Protein AF-0000000075635634 (afdb_homodimer)

Sequence (730 aa):
MDRLWPPGTSSWFPISIFFRHGQRTAADTYPTDPLINQTFAPYGWGQLTNYGKETLYDIGTWLRHRYGKLLGKLYYPEKVHAQSTGVSRTQMSIELVLAALYPPEGTVQEWNHDLNWQPIPFFSEPLDQDTLLLVRKSCPRYHEAANAVLESGEIRQLMVDNLELFDNLTRITGMDIRTPDDVQSLYATLRAESEFGLTLPEWTRDYYPEKLLPLTKLSYVLNVYNDELKKLKGGPFLKKTLAEWDAVIANEESPKNKKMFVYAGHDSTVVNLLSVFNVWREQFPNYAIMGLLELHKHKRTGEYSVRIFQKNVGEPPIPLTIPGCAKRCPVDQLKELLKSHVPIDMVEDCKAHGDGFEEPPPRGPMDRLWPPGTSSWFPISIFFRHGQRTAADTYPTDPLINQTFAPYGWGQLTNYGKETLYDIGTWLRHRYGKLLGKLYYPEKVHAQSTGVSRTQMSIELVLAALYPPEGTVQEWNHDLNWQPIPFFSEPLDQDTLLLVRKSCPRYHEAANAVLESGEIRQLMVDNLELFDNLTRITGMDIRTPDDVQSLYATLRAESEFGLTLPEWTRDYYPEKLLPLTKLSYVLNVYNDELKKLKGGPFLKKTLAEWDAVIANEESPKNKKMFVYAGHDSTVVNLLSVFNVWREQFPNYAIMGLLELHKHKRTGEYSVRIFQKNVGEPPIPLTIPGCAKRCPVDQLKELLKSHVPIDMVEDCKAHGDGFEEPPPRGP

Foldseek 3Di:
DPPPPPPPWWPFAAKEKEWEFFFFAAQDAFDVFPCRPPQLPPAGHGAADPRRLVLLLVVLLVCCVVCVVLCDQDDDLLAEAAEEEPDRRLVSSSQSSVQNNHFCPPHPPDPDNVDRGDDDDYYYDYQCGDCAQARNDAFLALVVVLVVLCCDDPNVVVQVVCVVVQVVCCVVRVDNGRALVSLLSNQSNVVSCVVSPHDGDPVCVVCPPPNSFVSNLVVLCSCQVDLLSLQQGHQRNVQVVLVLVVVCLVPVPDPSRHRYYYYYYHQSRASSNCVLLPFDDGDRRHHGKMKMWTWTATPPPRFIWIWIWIDDRPDDTDTTDRVVADRTGTSVNSCVVNVSNHDDDNVVSRDHPDPPRDDDDDDDD/DPPPDPPPFFDFAAKEKEWEFFFFAAQDAFDPFPCRPPQLPPAGHGAADPRRLVLLLVVLLVCCVVCVVLCDQADDLLQEAAEEEPDRRLVSSSQSSVQNNHFCPPHPPDDDNVDRGDDDDYYYDYQCGDCAQARNDAFLALVVVLVVVCCDDPNVVVQVVCVVVQVVCCVVRVDNGRALVSLLSNQSNVVSCVVSPHDGDPVCVVCPPPNSFVSNLVVLCSCQVDLLSLLQGHQRNVQVVLVLVVVCLVPVPDPSRHRYYYYYYHQSRASSNCVLLPFDDGDRRHHGKMKMWTWTATSPPRFIWIWIWIDDRPDDTDTTDRPVADRTGTSVNSCVVNVSNHDDDNVVSRDHPDPPRDDDDDDDD

Secondary structure (DSSP, 8-state):
---SS-TT---EEEEEEEEE---B--S---TT-TTTT---TTT-TTPBPHHHHHHHHHHHHHHHHHHHHHH-SS--GGGEEEEEESSHHHHHHHHHHHHHH---TTSTT---TT--------EEE-GGG--SSS--S--HHHHHHHHHHHTSHHHHHHHHHTHHHHHHHHHHH-S---SHHHHHHHHHHHHHHHHTTPPPPGGGGGTTTTTTHHHHHHHHHHTT-SHHHHHHHTHHHHHHHHHHHHHHHHTTT-TT--SEEEEEE-HHHHHHHHHHTT--------TT-EEEEEEEE-TTT--EEEEEEEE-TTS--EEE--TTS-SSEEHHHHHHHTGGGS-S-HHHHTS-SSTT--PPPPPP-/---SS-TT---EEEEEEEEE---B--S---TT-TTTT---TTT-TTPBPHHHHHHHHHHHHHHHHHHHHHH-SS--GGGEEEEEESSHHHHHHHHHHHHHH---TTSTT---TT--------EEE-GGG--SSS--S--HHHHHHHHHHHTSHHHHHHHHHTHHHHHHHHHHH-S---SHHHHHHHHHHHHHHHHTTPPPPGGGGGTTTTTTHHHHHHHHHHTT-SHHHHHHHTHHHHHHHHHHHHHHHHTTT-TT--SEEEEEE-HHHHHHHHHHTT-PPP----TT-EEEEEEEE-TTT--EEEEEEEE-TTS--EEE--TTS-SSEEHHHHHHHTGGGS-S-HHHHTS-SSTT--PPPPPP-

Radius of gyration: 27.82 Å; Cα contacts (8 Å, |Δi|>4): 1321; chains: 2; bounding box: 69×75×64 Å

Nearest PDB structures (foldseek):
  1rpt-assembly1_A-2  TM=9.392E-01  e=7.690E-32  Rattus norvegicus
  1nd5-assembly1_B  TM=9.312E-01  e=4.014E-32  Homo sapiens
  8xj4-assembly1_A  TM=9.212E-01  e=1.395E-29  Homo sapiens
  3it2-assembly1_B  TM=8.158E-01  e=7.424E-21  Francisella tularensis subsp. holarctica LVS
  3it1-assembly1_A  TM=8.226E-01  e=2.282E-20  Francisella tularensis subsp. holarctica LVS

Organism: Culex quinquefasciatus (NCBI:txid7176)

Structure (mmCIF, N/CA/C/O backbone):
data_AF-0000000075635634-model_v1
#
loop_
_entity.id
_entity.type
_entity.pdbx_description
1 polymer 'Prostatic acid phosphatase'
#
loop_
_atom_site.group_PDB
_atom_site.id
_atom_site.type_symbol
_atom_site.label_atom_id
_atom_site.label_alt_id
_atom_site.label_comp_id
_atom_site.label_asym_id
_atom_site.label_entity_id
_atom_site.label_seq_id
_atom_site.pdbx_PDB_ins_code
_atom_site.Cartn_x
_atom_site.Cartn_y
_atom_site.Cartn_z
_atom_site.occupancy
_atom_site.B_iso_or_equiv
_atom_site.auth_seq_id
_atom_site.auth_comp_id
_atom_site.auth_asym_id
_atom_site.auth_atom_id
_atom_site.pdbx_PDB_model_num
ATOM 1 N N . MET A 1 1 ? -21.938 -15.094 -27.656 1 24.14 1 MET A N 1
ATOM 2 C CA . MET A 1 1 ? -21.609 -14.328 -26.453 1 24.14 1 MET A CA 1
ATOM 3 C C . MET A 1 1 ? -22.391 -14.844 -25.25 1 24.14 1 MET A C 1
ATOM 5 O O . MET A 1 1 ? -23.625 -14.734 -25.203 1 24.14 1 MET A O 1
ATOM 9 N N . ASP A 1 2 ? -22.062 -15.953 -24.75 1 28.61 2 ASP A N 1
ATOM 10 C CA . ASP A 1 2 ? -22.766 -16.75 -23.75 1 28.61 2 ASP A CA 1
ATOM 11 C C . ASP A 1 2 ? -23.172 -15.883 -22.562 1 28.61 2 ASP A C 1
ATOM 13 O O . ASP A 1 2 ? -22.391 -15.047 -22.094 1 28.61 2 ASP A O 1
ATOM 17 N N . ARG A 1 3 ? -24.422 -15.57 -22.469 1 36.22 3 ARG A N 1
ATOM 18 C CA . ARG A 1 3 ? -25.062 -14.891 -21.344 1 36.22 3 ARG A CA 1
ATOM 19 C C . ARG A 1 3 ? -24.516 -15.398 -20.016 1 36.22 3 ARG A C 1
ATOM 21 O O . ARG A 1 3 ? -24.766 -16.547 -19.625 1 36.22 3 ARG A O 1
ATOM 28 N N . LEU A 1 4 ? -23.219 -15.062 -19.875 1 41 4 LEU A N 1
ATOM 29 C CA . LEU A 1 4 ? -22.547 -15.492 -18.656 1 41 4 LEU A CA 1
ATOM 30 C C . LEU A 1 4 ? -23.531 -15.68 -17.5 1 41 4 LEU A C 1
ATOM 32 O O . LEU A 1 4 ? -23.266 -16.453 -16.578 1 41 4 LEU A O 1
ATOM 36 N N . TRP A 1 5 ? -24.422 -14.594 -17.297 1 45.06 5 TRP A N 1
ATOM 37 C CA . TRP A 1 5 ? -25.375 -14.688 -16.203 1 45.06 5 TRP A CA 1
ATOM 38 C C . TRP A 1 5 ? -26.75 -15.148 -16.703 1 45.06 5 TRP A C 1
ATOM 40 O O . TRP A 1 5 ? -27.312 -14.547 -17.625 1 45.06 5 TRP A O 1
ATOM 50 N N . PRO A 1 6 ? -27.188 -16.328 -16.672 1 43.19 6 PRO A N 1
ATOM 51 C CA . PRO A 1 6 ? -28.531 -16.625 -17.125 1 43.19 6 PRO A CA 1
ATOM 52 C C . PRO A 1 6 ? -29.562 -15.586 -16.688 1 43.19 6 PRO A C 1
ATOM 54 O O . PRO A 1 6 ? -29.406 -14.953 -15.648 1 43.19 6 PRO A O 1
ATOM 57 N N . PRO A 1 7 ? -30.562 -15.164 -17.453 1 41.12 7 PRO A N 1
ATOM 58 C CA . PRO A 1 7 ? -31.781 -14.422 -17.109 1 41.12 7 PRO A CA 1
ATOM 59 C C . PRO A 1 7 ? -32.562 -15.039 -15.953 1 41.12 7 PRO A C 1
ATOM 61 O O . PRO A 1 7 ? -32.812 -16.25 -15.953 1 41.12 7 PRO A O 1
ATOM 64 N N . GLY A 1 8 ? -32.812 -14.305 -14.773 1 45.03 8 GLY A N 1
ATOM 65 C CA . GLY A 1 8 ? -33.594 -14.633 -13.594 1 45.03 8 GLY A CA 1
ATOM 66 C C . GLY A 1 8 ? -32.75 -14.883 -12.367 1 45.03 8 GLY A C 1
ATOM 67 O O . GLY A 1 8 ? -33.25 -15.148 -11.281 1 45.03 8 GLY A O 1
ATOM 68 N N . THR A 1 9 ? -31.703 -15.711 -12.562 1 45.5 9 THR A N 1
ATOM 69 C CA . THR A 1 9 ? -31 -16.156 -11.367 1 45.5 9 THR A CA 1
ATOM 70 C C . THR A 1 9 ? -30.5 -14.977 -10.547 1 45.5 9 THR A C 1
ATOM 72 O O . THR A 1 9 ? -31.062 -14.664 -9.5 1 45.5 9 THR A O 1
ATOM 75 N N . SER A 1 10 ? -28.938 -15.102 -10.086 1 48.38 10 SER A N 1
ATOM 76 C CA . SER A 1 10 ? -28.188 -14.898 -8.852 1 48.38 10 SER A CA 1
ATOM 77 C C . SER A 1 10 ? -27.828 -13.43 -8.672 1 48.38 10 SER A C 1
ATOM 79 O O . SER A 1 10 ? -27.438 -12.75 -9.625 1 48.38 10 SER A O 1
ATOM 81 N N . SER A 1 11 ? -28.688 -12.789 -7.902 1 54.12 11 SER A N 1
ATOM 82 C CA . SER A 1 11 ? -28.156 -11.594 -7.258 1 54.12 11 SER A CA 1
ATOM 83 C C . SER A 1 11 ? -26.688 -11.758 -6.91 1 54.12 11 SER A C 1
ATOM 85 O O . SER A 1 11 ? -26.281 -12.781 -6.348 1 54.12 11 SER A O 1
ATOM 87 N N . TRP A 1 12 ? -25.906 -11.133 -7.75 1 58.47 12 TRP A N 1
ATOM 88 C CA . TRP A 1 12 ? -24.438 -11.195 -7.73 1 58.47 12 TRP A CA 1
ATOM 89 C C . TRP A 1 12 ? -23.891 -10.641 -6.418 1 58.47 12 TRP A C 1
ATOM 91 O O . TRP A 1 12 ? -24.328 -9.586 -5.953 1 58.47 12 TRP A O 1
ATOM 101 N N . PHE A 1 13 ? -23.281 -11.594 -5.602 1 74.19 13 PHE A N 1
ATOM 102 C CA . PHE A 1 13 ? -22.578 -11.375 -4.344 1 74.19 13 PHE A CA 1
ATOM 103 C C . PHE A 1 13 ? -21.094 -11.18 -4.59 1 74.19 13 PHE A C 1
ATOM 105 O O . PHE A 1 13 ? -20.641 -11.195 -5.734 1 74.19 13 PHE A O 1
ATOM 112 N N . PRO A 1 14 ? -20.25 -11.094 -3.672 1 86.94 14 PRO A N 1
ATOM 113 C CA . PRO A 1 14 ? -18.828 -10.711 -3.717 1 86.94 14 PRO A CA 1
ATOM 114 C C . PRO A 1 14 ? -18 -11.672 -4.559 1 86.94 14 PRO A C 1
ATOM 116 O O . PRO A 1 14 ? -18.281 -12.867 -4.613 1 86.94 14 PRO A O 1
ATOM 119 N N . ILE A 1 15 ? -17.125 -11.117 -5.332 1 94.31 15 ILE A N 1
ATOM 120 C CA . ILE A 1 15 ? -16.156 -11.828 -6.137 1 94.31 15 ILE A CA 1
ATOM 121 C C . ILE A 1 15 ? -14.75 -11.633 -5.551 1 94.31 15 ILE A C 1
ATOM 123 O O . ILE A 1 15 ? -14.383 -10.516 -5.184 1 94.31 15 ILE A O 1
ATOM 127 N N . SER A 1 16 ? -14.039 -12.766 -5.406 1 96.81 16 SER A N 1
ATOM 128 C CA . SER A 1 16 ? -12.641 -12.695 -5.008 1 96.81 16 SER A CA 1
ATOM 129 C C . SER A 1 16 ? -11.719 -13.141 -6.141 1 96.81 16 SER A C 1
ATOM 131 O O . SER A 1 16 ? -11.883 -14.227 -6.691 1 96.81 16 SER A O 1
ATOM 133 N N . ILE A 1 17 ? -10.828 -12.297 -6.461 1 98.06 17 ILE A N 1
ATOM 134 C CA . ILE A 1 17 ? -9.852 -12.625 -7.496 1 98.06 17 ILE A CA 1
ATOM 135 C C . ILE A 1 17 ? -8.445 -12.578 -6.91 1 98.06 17 ILE A C 1
ATOM 137 O O . ILE A 1 17 ? -8.133 -11.711 -6.09 1 98.06 17 ILE A O 1
ATOM 141 N N . PHE A 1 18 ? -7.637 -13.523 -7.195 1 98.69 18 PHE A N 1
ATOM 142 C CA . PHE A 1 18 ? -6.215 -13.508 -6.883 1 98.69 18 PHE A CA 1
ATOM 143 C C . PHE A 1 18 ? -5.387 -13.875 -8.109 1 98.69 18 PHE A C 1
ATOM 145 O O . PHE A 1 18 ? -5.785 -14.727 -8.906 1 98.69 18 PHE A O 1
ATOM 152 N N . PHE A 1 19 ? -4.316 -13.195 -8.297 1 98.81 19 PHE A N 1
ATOM 153 C CA . PHE A 1 19 ? -3.545 -13.406 -9.516 1 98.81 19 PHE A CA 1
ATOM 154 C C . PHE A 1 19 ? -2.057 -13.211 -9.258 1 98.81 19 PHE A C 1
ATOM 156 O O . PHE A 1 19 ? -1.673 -12.562 -8.273 1 98.81 19 PHE A O 1
ATOM 163 N N . ARG A 1 20 ? -1.279 -13.828 -10.102 1 98.81 20 ARG A N 1
ATOM 164 C CA . ARG A 1 20 ? 0.17 -13.664 -10.117 1 98.81 20 ARG A CA 1
ATOM 165 C C . ARG A 1 20 ? 0.562 -12.367 -10.82 1 98.81 20 ARG A C 1
ATOM 167 O O . ARG A 1 20 ? -0.099 -11.945 -11.773 1 98.81 20 ARG A O 1
ATOM 174 N N . HIS A 1 21 ? 1.586 -11.734 -10.367 1 98.69 21 HIS A N 1
ATOM 175 C CA . HIS A 1 21 ? 2.117 -10.555 -11.031 1 98.69 21 HIS A CA 1
ATOM 176 C C . HIS A 1 21 ? 2.396 -10.836 -12.508 1 98.69 21 HIS A C 1
ATOM 178 O O . HIS A 1 21 ? 2.385 -11.992 -12.938 1 98.69 21 HIS A O 1
ATOM 184 N N . GLY A 1 22 ? 2.652 -9.758 -13.281 1 98.44 22 GLY A N 1
ATOM 185 C CA . GLY A 1 22 ? 2.922 -9.859 -14.703 1 98.44 22 GLY A CA 1
ATOM 186 C C . GLY A 1 22 ? 4.367 -10.211 -15.016 1 98.44 22 GLY A C 1
ATOM 187 O O . GLY A 1 22 ? 5.16 -10.453 -14.102 1 98.44 22 GLY A O 1
ATOM 188 N N . GLN A 1 23 ? 4.609 -10.234 -16.312 1 98.5 23 GLN A N 1
ATOM 189 C CA . GLN A 1 23 ? 5.969 -10.531 -16.766 1 98.5 23 GLN A CA 1
ATOM 190 C C . GLN A 1 23 ? 6.969 -9.555 -16.141 1 98.5 23 GLN A C 1
ATOM 192 O O . GLN A 1 23 ? 6.711 -8.352 -16.062 1 98.5 23 GLN A O 1
ATOM 197 N N . ARG A 1 24 ? 8.055 -10.094 -15.758 1 98.19 24 ARG A N 1
ATOM 198 C CA . ARG A 1 24 ? 9.078 -9.312 -15.07 1 98.19 24 ARG A CA 1
ATOM 199 C C . ARG A 1 24 ? 10.477 -9.711 -15.531 1 98.19 24 ARG A C 1
ATOM 201 O O . ARG A 1 24 ? 10.648 -10.75 -16.172 1 98.19 24 ARG A O 1
ATOM 208 N N . THR A 1 25 ? 11.422 -8.891 -15.227 1 97.69 25 THR A N 1
ATOM 209 C CA . THR A 1 25 ? 12.828 -9.242 -15.398 1 97.69 25 THR A CA 1
ATOM 210 C C . THR A 1 25 ? 13.273 -10.242 -14.336 1 97.69 25 THR A C 1
ATOM 212 O O . THR A 1 25 ? 12.508 -10.57 -13.43 1 97.69 25 THR A O 1
ATOM 215 N N . ALA A 1 26 ? 14.445 -10.789 -14.539 1 97.19 26 ALA A N 1
ATOM 216 C CA . ALA A 1 26 ? 14.953 -11.758 -13.578 1 97.19 26 ALA A CA 1
ATOM 217 C C . ALA A 1 26 ? 15.062 -11.148 -12.188 1 97.19 26 ALA A C 1
ATOM 219 O O . ALA A 1 26 ? 15.516 -10.008 -12.031 1 97.19 26 ALA A O 1
ATOM 220 N N . ALA A 1 27 ? 14.539 -11.859 -11.219 1 94.5 27 ALA A N 1
ATOM 221 C CA . ALA A 1 27 ? 14.57 -11.383 -9.836 1 94.5 27 ALA A CA 1
ATOM 222 C C . ALA A 1 27 ? 15.789 -11.922 -9.102 1 94.5 27 ALA A C 1
ATOM 224 O O . ALA A 1 27 ? 16.125 -11.438 -8.016 1 94.5 27 ALA A O 1
ATOM 225 N N . ASP A 1 28 ? 16.344 -12.922 -9.617 1 92.31 28 ASP A N 1
ATOM 226 C CA . ASP A 1 28 ? 17.516 -13.594 -9.07 1 92.31 28 ASP A CA 1
ATOM 227 C C . ASP A 1 28 ? 18.391 -14.156 -10.188 1 92.31 28 ASP A C 1
ATOM 229 O O . ASP A 1 28 ? 18.047 -14.055 -11.367 1 92.31 28 ASP A O 1
ATOM 233 N N . THR A 1 29 ? 19.547 -14.648 -9.727 1 95.25 29 THR A N 1
ATOM 234 C CA . THR A 1 29 ? 20.469 -15.273 -10.672 1 95.25 29 THR A CA 1
ATOM 235 C C . THR A 1 29 ? 21.266 -16.391 -10.008 1 95.25 29 THR A C 1
ATOM 237 O O . THR A 1 29 ? 20.875 -16.891 -8.953 1 95.25 29 THR A O 1
ATOM 240 N N . TYR A 1 30 ? 22.188 -16.969 -10.789 1 97.12 30 TYR A N 1
ATOM 241 C CA . TYR A 1 30 ? 23.047 -18.016 -10.273 1 97.12 30 TYR A CA 1
ATOM 242 C C . TYR A 1 30 ? 24.516 -17.641 -10.422 1 97.12 30 TYR A C 1
ATOM 244 O O . TYR A 1 30 ? 24.875 -16.812 -11.258 1 97.12 30 TYR A O 1
ATOM 252 N N . PRO A 1 31 ? 25.375 -18.203 -9.641 1 97.5 31 PRO A N 1
ATOM 253 C CA . PRO A 1 31 ? 26.75 -17.734 -9.5 1 97.5 31 PRO A CA 1
ATOM 254 C C . PRO A 1 31 ? 27.516 -17.703 -10.828 1 97.5 31 PRO A C 1
ATOM 256 O O . PRO A 1 31 ? 28.266 -16.766 -11.086 1 97.5 31 PRO A O 1
ATOM 259 N N . THR A 1 32 ? 27.344 -18.562 -11.719 1 98 32 THR A N 1
ATOM 260 C CA . THR A 1 32 ? 28.125 -18.656 -12.945 1 98 32 THR A CA 1
ATOM 261 C C . THR A 1 32 ? 27.375 -18.031 -14.117 1 98 32 THR A C 1
ATOM 263 O O . THR A 1 32 ? 27.75 -18.219 -15.273 1 98 32 THR A O 1
ATOM 266 N N . ASP A 1 33 ? 26.297 -17.359 -13.812 1 97.81 33 ASP A N 1
ATOM 267 C CA . ASP A 1 33 ? 25.484 -16.766 -14.859 1 97.81 33 ASP A CA 1
ATOM 268 C C . ASP A 1 33 ? 26.266 -15.711 -15.633 1 97.81 33 ASP A C 1
ATOM 270 O O . ASP A 1 33 ? 26.672 -14.695 -15.078 1 97.81 33 ASP A O 1
ATOM 274 N N . PRO A 1 34 ? 26.5 -15.898 -16.922 1 97.25 34 PRO A N 1
ATOM 275 C CA . PRO A 1 34 ? 27.219 -14.875 -17.703 1 97.25 34 PRO A CA 1
ATOM 276 C C . PRO A 1 34 ? 26.453 -13.562 -17.797 1 97.25 34 PRO A C 1
ATOM 278 O O . PRO A 1 34 ? 27.016 -12.539 -18.188 1 97.25 34 PRO A O 1
ATOM 281 N N . LEU A 1 35 ? 25.188 -13.625 -17.453 1 96.12 35 LEU A N 1
ATOM 282 C CA . LEU A 1 35 ? 24.328 -12.445 -17.547 1 96.12 35 LEU A CA 1
ATOM 283 C C . LEU A 1 35 ? 24.188 -11.773 -16.188 1 96.12 35 LEU A C 1
ATOM 285 O O . LEU A 1 35 ? 23.312 -10.914 -16 1 96.12 35 LEU A O 1
ATOM 289 N N . ILE A 1 36 ? 25 -12.055 -15.234 1 94.12 36 ILE A N 1
ATOM 290 C CA . ILE A 1 36 ? 24.891 -11.633 -13.844 1 94.12 36 ILE A CA 1
ATOM 291 C C . ILE A 1 36 ? 25 -10.109 -13.758 1 94.12 36 ILE A C 1
ATOM 293 O O . ILE A 1 36 ? 24.438 -9.492 -12.844 1 94.12 36 ILE A O 1
ATOM 297 N N . ASN A 1 37 ? 25.641 -9.461 -14.75 1 92.75 37 ASN A N 1
ATOM 298 C CA . ASN A 1 37 ? 25.859 -8.023 -14.688 1 92.75 37 ASN A CA 1
ATOM 299 C C . ASN A 1 37 ? 24.797 -7.254 -15.469 1 92.75 37 ASN A C 1
ATOM 301 O O . ASN A 1 37 ? 24.875 -6.031 -15.602 1 92.75 37 ASN A O 1
ATOM 305 N N . GLN A 1 38 ? 23.844 -8 -15.93 1 93.56 38 GLN A N 1
ATOM 306 C CA . GLN A 1 38 ? 22.719 -7.336 -16.594 1 93.56 38 GLN A CA 1
ATOM 307 C C . GLN A 1 38 ? 22 -6.383 -15.633 1 93.56 38 GLN A C 1
ATOM 309 O O . GLN A 1 38 ? 21.844 -6.688 -14.453 1 93.56 38 GLN A O 1
ATOM 314 N N . THR A 1 39 ? 21.578 -5.23 -16.141 1 91.88 39 THR A N 1
ATOM 315 C CA . THR A 1 39 ? 20.859 -4.273 -15.305 1 91.88 39 THR A CA 1
ATOM 316 C C . THR A 1 39 ? 19.344 -4.383 -15.539 1 91.88 39 THR A C 1
ATOM 318 O O . THR A 1 39 ? 18.547 -3.896 -14.734 1 91.88 39 THR A O 1
ATOM 321 N N . PHE A 1 40 ? 19.062 -4.926 -16.703 1 94.81 40 PHE A N 1
ATOM 322 C CA . PHE A 1 40 ? 17.688 -5.066 -17.156 1 94.81 40 PHE A CA 1
ATOM 323 C C . PHE A 1 40 ? 17.031 -3.703 -17.359 1 94.81 40 PHE A C 1
ATOM 325 O O . PHE A 1 40 ? 15.844 -3.529 -17.094 1 94.81 40 PHE A O 1
ATOM 332 N N . ALA A 1 41 ? 17.812 -2.758 -17.75 1 92.81 41 ALA A N 1
ATOM 333 C CA . ALA A 1 41 ? 17.281 -1.461 -18.156 1 92.81 41 ALA A CA 1
ATOM 334 C C . ALA A 1 41 ? 16.219 -1.619 -19.234 1 92.81 41 ALA A C 1
ATOM 336 O O . ALA A 1 41 ? 16.344 -2.457 -20.125 1 92.81 41 ALA A O 1
ATOM 337 N N . PRO A 1 42 ? 15.164 -0.962 -19.172 1 95.25 42 PRO A N 1
ATOM 338 C CA . PRO A 1 42 ? 14.914 0.222 -18.344 1 95.25 42 PRO A CA 1
ATOM 339 C C . PRO A 1 42 ? 14.102 -0.09 -17.094 1 95.25 42 PRO A C 1
ATOM 341 O O . PRO A 1 42 ? 13.516 0.815 -16.5 1 95.25 42 PRO A O 1
ATOM 344 N N . TYR A 1 43 ? 13.969 -1.282 -16.656 1 95.38 43 TYR A N 1
ATOM 345 C CA . TYR A 1 43 ? 13.039 -1.634 -15.594 1 95.38 43 TYR A CA 1
ATOM 346 C C . TYR A 1 43 ? 13.781 -1.871 -14.281 1 95.38 43 TYR A C 1
ATOM 348 O O . TYR A 1 43 ? 13.359 -1.388 -13.227 1 95.38 43 TYR A O 1
ATOM 356 N N . GLY A 1 44 ? 14.867 -2.609 -14.484 1 93.69 44 GLY A N 1
ATOM 357 C CA . GLY A 1 44 ? 15.586 -3.055 -13.305 1 93.69 44 GLY A CA 1
ATOM 358 C C . GLY A 1 44 ? 15.289 -4.496 -12.93 1 93.69 44 GLY A C 1
ATOM 359 O O . GLY A 1 44 ? 14.383 -5.113 -13.492 1 93.69 44 GLY A O 1
ATOM 360 N N . TRP A 1 45 ? 15.992 -5.039 -11.961 1 94.12 45 TRP A N 1
ATOM 361 C CA . TRP A 1 45 ? 15.891 -6.434 -11.539 1 94.12 45 TRP A CA 1
ATOM 362 C C . TRP A 1 45 ? 14.531 -6.711 -10.914 1 94.12 45 TRP A C 1
ATOM 364 O O . TRP A 1 45 ? 14.094 -5.984 -10.016 1 94.12 45 TRP A O 1
ATOM 374 N N . GLY A 1 46 ? 13.844 -7.727 -11.406 1 95.56 46 GLY A N 1
ATOM 375 C CA . GLY A 1 46 ? 12.617 -8.227 -10.812 1 95.56 46 GLY A CA 1
ATOM 376 C C . GLY A 1 46 ? 11.422 -7.316 -11.055 1 95.56 46 GLY A C 1
ATOM 377 O O . GLY A 1 46 ? 10.398 -7.445 -10.391 1 95.56 46 GLY A O 1
ATOM 378 N N . GLN A 1 47 ? 11.555 -6.375 -11.961 1 96.75 47 GLN A N 1
ATOM 379 C CA . GLN A 1 47 ? 10.5 -5.383 -12.156 1 96.75 47 GLN A CA 1
ATOM 380 C C . GLN A 1 47 ? 9.648 -5.723 -13.375 1 96.75 47 GLN A C 1
ATOM 382 O O . GLN A 1 47 ? 10.117 -6.367 -14.312 1 96.75 47 GLN A O 1
ATOM 387 N N . LEU A 1 48 ? 8.422 -5.277 -13.344 1 97.75 48 LEU A N 1
ATOM 388 C CA . LEU A 1 48 ? 7.508 -5.52 -14.461 1 97.75 48 LEU A CA 1
ATOM 389 C C . LEU A 1 48 ? 8.062 -4.934 -15.75 1 97.75 48 LEU A C 1
ATOM 391 O O . LEU A 1 48 ? 8.617 -3.83 -15.758 1 97.75 48 LEU A O 1
ATOM 395 N N . THR A 1 49 ? 7.922 -5.652 -16.781 1 98.12 49 THR A N 1
ATOM 396 C CA . THR A 1 49 ? 8.211 -5.137 -18.125 1 98.12 49 THR A CA 1
ATOM 397 C C . THR A 1 49 ? 7 -4.414 -18.703 1 98.12 49 THR A C 1
ATOM 399 O O . THR A 1 49 ? 5.906 -4.469 -18.125 1 98.12 49 THR A O 1
ATOM 402 N N . ASN A 1 50 ? 7.176 -3.76 -19.828 1 98.38 50 ASN A N 1
ATOM 403 C CA . ASN A 1 50 ? 6.043 -3.131 -20.5 1 98.38 50 ASN A CA 1
ATOM 404 C C . ASN A 1 50 ? 5 -4.164 -20.922 1 98.38 50 ASN A C 1
ATOM 406 O O . ASN A 1 50 ? 3.797 -3.916 -20.812 1 98.38 50 ASN A O 1
ATOM 410 N N . TYR A 1 51 ? 5.496 -5.309 -21.359 1 97.94 51 TYR A N 1
ATOM 411 C CA . TYR A 1 51 ? 4.566 -6.383 -21.688 1 97.94 51 TYR A CA 1
ATOM 412 C C . TYR A 1 51 ? 3.797 -6.84 -20.453 1 97.94 51 TYR A C 1
ATOM 414 O O . TYR A 1 51 ? 2.598 -7.121 -20.531 1 97.94 51 TYR A O 1
ATOM 422 N N . GLY A 1 52 ? 4.48 -6.93 -19.312 1 98.31 52 GLY A N 1
ATOM 423 C CA . GLY A 1 52 ? 3.809 -7.242 -18.062 1 98.31 52 GLY A CA 1
ATOM 424 C C . GLY A 1 52 ? 2.734 -6.234 -17.688 1 98.31 52 GLY A C 1
ATOM 425 O O . GLY A 1 52 ? 1.637 -6.609 -17.281 1 98.31 52 GLY A O 1
ATOM 426 N N . LYS A 1 53 ? 3.033 -4.969 -17.875 1 98.75 53 LYS A N 1
ATOM 427 C CA . LYS A 1 53 ? 2.066 -3.914 -17.578 1 98.75 53 LYS A CA 1
ATOM 428 C C . LYS A 1 53 ? 0.835 -4.039 -18.469 1 98.75 53 LYS A C 1
ATOM 430 O O . LYS A 1 53 ? -0.298 -3.979 -18 1 98.75 53 LYS A O 1
ATOM 435 N N . GLU A 1 54 ? 1.095 -4.254 -19.734 1 98.38 54 GLU A N 1
ATOM 436 C CA . GLU A 1 54 ? 0.009 -4.379 -20.688 1 98.38 54 GLU A CA 1
ATOM 437 C C . GLU A 1 54 ? -0.894 -5.562 -20.359 1 98.38 54 GLU A C 1
ATOM 439 O O . GLU A 1 54 ? -2.121 -5.449 -20.406 1 98.38 54 GLU A O 1
ATOM 444 N N . THR A 1 55 ? -0.278 -6.609 -20.031 1 98.12 55 THR A N 1
ATOM 445 C CA . THR A 1 55 ? -1.013 -7.836 -19.734 1 98.12 55 THR A CA 1
ATOM 446 C C . THR A 1 55 ? -1.92 -7.652 -18.531 1 98.12 55 THR A C 1
ATOM 448 O O . THR A 1 55 ? -3.078 -8.078 -18.547 1 98.12 55 THR A O 1
ATOM 451 N N . LEU A 1 56 ? -1.418 -7.023 -17.531 1 98.62 56 LEU A N 1
ATOM 452 C CA . LEU A 1 56 ? -2.203 -6.828 -16.312 1 98.62 56 LEU A CA 1
ATOM 453 C C . LEU A 1 56 ? -3.332 -5.832 -16.547 1 98.62 56 LEU A C 1
ATOM 455 O O . LEU A 1 56 ? -4.426 -5.988 -16 1 98.62 56 LEU A O 1
ATOM 459 N N . TYR A 1 57 ? -3.082 -4.82 -17.328 1 98.56 57 TYR A N 1
ATOM 460 C CA . TYR A 1 57 ? -4.152 -3.9 -17.688 1 98.56 57 TYR A CA 1
ATOM 461 C C . TYR A 1 57 ? -5.246 -4.617 -18.469 1 98.56 57 TYR A C 1
ATOM 463 O O . TYR A 1 57 ? -6.434 -4.387 -18.25 1 98.56 57 TYR A O 1
ATOM 471 N N . ASP A 1 58 ? -4.848 -5.531 -19.344 1 97.56 58 ASP A N 1
ATOM 472 C CA . ASP A 1 58 ? -5.793 -6.324 -20.125 1 97.56 58 ASP A CA 1
ATOM 473 C C . ASP A 1 58 ? -6.641 -7.215 -19.219 1 97.56 58 ASP A C 1
ATOM 475 O O . ASP A 1 58 ? -7.84 -7.387 -19.453 1 97.56 58 ASP A O 1
ATOM 479 N N . ILE A 1 59 ? -6.023 -7.723 -18.281 1 97.12 59 ILE A N 1
ATOM 480 C CA . ILE A 1 59 ? -6.738 -8.555 -17.312 1 97.12 59 ILE A CA 1
ATOM 481 C C . ILE A 1 59 ? -7.777 -7.715 -16.578 1 97.12 59 ILE A C 1
ATOM 483 O O . ILE A 1 59 ? -8.906 -8.156 -16.359 1 97.12 59 ILE A O 1
ATOM 487 N N . GLY A 1 60 ? -7.352 -6.523 -16.141 1 97.75 60 GLY A N 1
ATOM 488 C CA . GLY A 1 60 ? -8.305 -5.621 -15.516 1 97.75 60 GLY A CA 1
ATOM 489 C C . GLY A 1 60 ? -9.477 -5.277 -16.422 1 97.75 60 GLY A C 1
ATOM 490 O O . GLY A 1 60 ? -10.625 -5.219 -15.977 1 97.75 60 GLY A O 1
ATOM 491 N N . THR A 1 61 ? -9.203 -5.098 -17.672 1 97.44 61 THR A N 1
ATOM 492 C CA . THR A 1 61 ? -10.242 -4.797 -18.672 1 97.44 61 THR A CA 1
ATOM 493 C C . THR A 1 61 ? -11.203 -5.973 -18.812 1 97.44 61 THR A C 1
ATOM 495 O O . THR A 1 61 ? -12.414 -5.781 -18.875 1 97.44 61 THR A O 1
ATOM 498 N N . TRP A 1 62 ? -10.625 -7.145 -18.875 1 97.56 62 TRP A N 1
ATOM 499 C CA . TRP A 1 62 ? -11.445 -8.344 -18.969 1 97.56 62 TRP A CA 1
ATOM 500 C C . TRP A 1 62 ? -12.359 -8.477 -17.75 1 97.56 62 TRP A C 1
ATOM 502 O O . TRP A 1 62 ? -13.547 -8.781 -17.891 1 97.56 62 TRP A O 1
ATOM 512 N N . LEU A 1 63 ? -11.812 -8.234 -16.562 1 96.94 63 LEU A N 1
ATOM 513 C CA . LEU A 1 63 ? -12.594 -8.289 -15.328 1 96.94 63 LEU A CA 1
ATOM 514 C C . LEU A 1 63 ? -13.727 -7.262 -15.352 1 96.94 63 LEU A C 1
ATOM 516 O O . LEU A 1 63 ? -14.836 -7.543 -14.898 1 96.94 63 LEU A O 1
ATOM 520 N N . ARG A 1 64 ? -13.414 -6.059 -15.836 1 96.75 64 ARG A N 1
ATOM 521 C CA . ARG A 1 64 ? -14.43 -5.023 -15.977 1 96.75 64 ARG A CA 1
ATOM 522 C C . ARG A 1 64 ? -15.562 -5.477 -16.891 1 96.75 64 ARG A C 1
ATOM 524 O O . ARG A 1 64 ? -16.734 -5.254 -16.609 1 96.75 64 ARG A O 1
ATOM 531 N N . HIS A 1 65 ? -15.219 -6.09 -17.938 1 95.5 65 HIS A N 1
ATOM 532 C CA . HIS A 1 65 ? -16.219 -6.578 -18.875 1 95.5 65 HIS A CA 1
ATOM 533 C C . HIS A 1 65 ? -17.078 -7.672 -18.25 1 95.5 65 HIS A C 1
ATOM 535 O O . HIS A 1 65 ? -18.297 -7.68 -18.406 1 95.5 65 HIS A O 1
ATOM 541 N N . ARG A 1 66 ? -16.484 -8.508 -17.547 1 93.56 66 ARG A N 1
ATOM 542 C CA . ARG A 1 66 ? -17.172 -9.664 -16.984 1 93.56 66 ARG A CA 1
ATOM 543 C C . ARG A 1 66 ? -18.062 -9.25 -15.805 1 93.56 66 ARG A C 1
ATOM 545 O O . ARG A 1 66 ? -19.188 -9.734 -15.672 1 93.56 66 ARG A O 1
ATOM 552 N N . TYR A 1 67 ? -17.516 -8.297 -14.977 1 93.44 67 TYR A N 1
ATOM 553 C CA . TYR A 1 67 ? -18.188 -8.039 -13.711 1 93.44 67 TYR A CA 1
ATOM 554 C C . TYR A 1 67 ? -18.688 -6.598 -13.641 1 93.44 67 TYR A C 1
ATOM 556 O O . TYR A 1 67 ? -19.109 -6.129 -12.578 1 93.44 67 TYR A O 1
ATOM 564 N N . GLY A 1 68 ? -18.609 -5.816 -14.664 1 91.06 68 GLY A N 1
ATOM 565 C CA . GLY A 1 68 ? -18.938 -4.402 -14.688 1 91.06 68 GLY A CA 1
ATOM 566 C C . GLY A 1 68 ? -20.312 -4.094 -14.141 1 91.06 68 GLY A C 1
ATOM 567 O O . GLY A 1 68 ? -20.516 -3.088 -13.453 1 91.06 68 GLY A O 1
ATOM 568 N N . LYS A 1 69 ? -21.281 -4.91 -14.445 1 88.44 69 LYS A N 1
ATOM 569 C CA . LYS A 1 69 ? -22.656 -4.695 -13.977 1 88.44 69 LYS A CA 1
ATOM 570 C C . LYS A 1 69 ? -22.734 -4.805 -12.461 1 88.44 69 LYS A C 1
ATOM 572 O O . LYS A 1 69 ? -23.453 -4.043 -11.812 1 88.44 69 LYS A O 1
ATOM 577 N N . LEU A 1 70 ? -21.984 -5.723 -11.93 1 87.75 70 LEU A N 1
ATOM 578 C CA . LEU A 1 70 ? -21.953 -5.91 -10.484 1 87.75 70 LEU A CA 1
ATOM 579 C C . LEU A 1 70 ? -21.234 -4.75 -9.805 1 87.75 70 LEU A C 1
ATOM 581 O O . LEU A 1 70 ? -21.672 -4.262 -8.766 1 87.75 70 LEU A O 1
ATOM 585 N N . LEU A 1 71 ? -20.188 -4.32 -10.375 1 90.25 71 LEU A N 1
ATOM 586 C CA . LEU A 1 71 ? -19.297 -3.352 -9.742 1 90.25 71 LEU A CA 1
ATOM 587 C C . LEU A 1 71 ? -19.859 -1.936 -9.891 1 90.25 71 LEU A C 1
ATOM 589 O O . LEU A 1 71 ? -19.609 -1.078 -9.039 1 90.25 71 LEU A O 1
ATOM 593 N N . GLY A 1 72 ? -20.641 -1.709 -10.914 1 90.5 72 GLY A N 1
ATOM 594 C CA . GLY A 1 72 ? -21.062 -0.352 -11.211 1 90.5 72 GLY A CA 1
ATOM 595 C C . GLY A 1 72 ? -20 0.475 -11.898 1 90.5 72 GLY A C 1
ATOM 596 O O . GLY A 1 72 ? -18.828 0.062 -11.969 1 90.5 72 GLY A O 1
ATOM 597 N N . LYS A 1 73 ? -20.312 1.679 -12.266 1 92.44 73 LYS A N 1
ATOM 598 C CA . LYS A 1 73 ? -19.422 2.535 -13.039 1 92.44 73 LYS A CA 1
ATOM 599 C C . LYS A 1 73 ? -18.484 3.324 -12.117 1 92.44 73 LYS A C 1
ATOM 601 O O . LYS A 1 73 ? -17.375 3.678 -12.516 1 92.44 73 LYS A O 1
ATOM 606 N N . LEU A 1 74 ? -18.969 3.568 -10.898 1 95.06 74 LEU A N 1
ATOM 607 C CA . LEU A 1 74 ? -18.219 4.418 -9.977 1 95.06 74 LEU A CA 1
ATOM 608 C C . LEU A 1 74 ? -17.422 3.578 -8.984 1 95.06 74 LEU A C 1
ATOM 610 O O . LEU A 1 74 ? -17.844 2.484 -8.609 1 95.06 74 LEU A O 1
ATOM 614 N N . TYR A 1 75 ? -16.328 4.078 -8.633 1 95.44 75 TYR A N 1
ATOM 615 C CA . TYR A 1 75 ? -15.523 3.443 -7.605 1 95.44 75 TYR A CA 1
ATOM 616 C C . TYR A 1 75 ? -15.891 3.959 -6.223 1 95.44 75 TYR A C 1
ATOM 618 O O . TYR A 1 75 ? -15.953 5.172 -6 1 95.44 75 TYR A O 1
ATOM 626 N N . TYR A 1 76 ? -16.094 3.041 -5.371 1 90.94 76 TYR A N 1
ATOM 627 C CA . TYR A 1 76 ? -16.281 3.332 -3.953 1 90.94 76 TYR A CA 1
ATOM 628 C C . TYR A 1 76 ? -15.344 2.486 -3.098 1 90.94 76 TYR A C 1
ATOM 630 O O . TYR A 1 76 ? -15.367 1.255 -3.176 1 90.94 76 TYR A O 1
ATOM 638 N N . PRO A 1 77 ? -14.539 3.127 -2.301 1 89.69 77 PRO A N 1
ATOM 639 C CA . PRO A 1 77 ? -13.57 2.377 -1.502 1 89.69 77 PRO A CA 1
ATOM 640 C C . PRO A 1 77 ? -14.227 1.33 -0.605 1 89.69 77 PRO A C 1
ATOM 642 O O . PRO A 1 77 ? -13.602 0.316 -0.276 1 89.69 77 PRO A O 1
ATOM 645 N N . GLU A 1 78 ? -15.461 1.525 -0.227 1 87.75 78 GLU A N 1
ATOM 646 C CA . GLU A 1 78 ? -16.141 0.602 0.677 1 87.75 78 GLU A CA 1
ATOM 647 C C . GLU A 1 78 ? -16.594 -0.655 -0.059 1 87.75 78 GLU A C 1
ATOM 649 O O . GLU A 1 78 ? -16.969 -1.648 0.569 1 87.75 78 GLU A O 1
ATOM 654 N N . LYS A 1 79 ? -16.516 -0.656 -1.381 1 89.94 79 LYS A N 1
ATOM 655 C CA . LYS A 1 79 ? -17.047 -1.771 -2.154 1 89.94 79 LYS A CA 1
ATOM 656 C C . LYS A 1 79 ? -15.938 -2.676 -2.668 1 89.94 79 LYS A C 1
ATOM 658 O O . LYS A 1 79 ? -16.203 -3.779 -3.15 1 89.94 79 LYS A O 1
ATOM 663 N N . VAL A 1 80 ? -14.703 -2.209 -2.557 1 93.5 80 VAL A N 1
ATOM 664 C CA . VAL A 1 80 ? -13.586 -2.963 -3.125 1 93.5 80 VAL A CA 1
ATOM 665 C C . VAL A 1 80 ? -12.469 -3.098 -2.09 1 93.5 80 VAL A C 1
ATOM 667 O O . VAL A 1 80 ? -12.07 -2.111 -1.466 1 93.5 80 VAL A O 1
ATOM 670 N N . HIS A 1 81 ? -12.094 -4.293 -1.893 1 94.88 81 HIS A N 1
ATOM 671 C CA . HIS A 1 81 ? -10.883 -4.551 -1.121 1 94.88 81 HIS A CA 1
ATOM 672 C C . HIS A 1 81 ? -9.742 -5.008 -2.021 1 94.88 81 HIS A C 1
ATOM 674 O O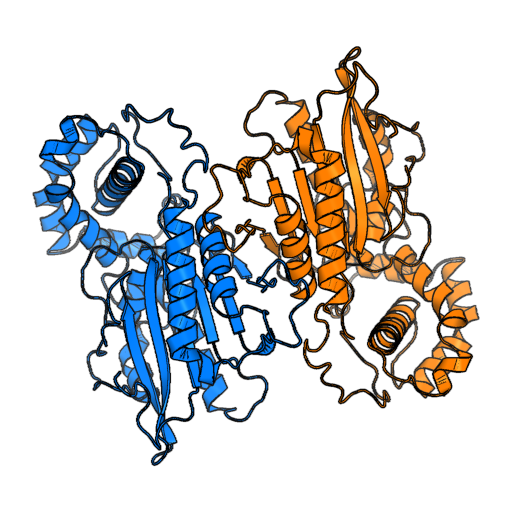 . HIS A 1 81 ? -9.898 -5.953 -2.801 1 94.88 81 HIS A O 1
ATOM 680 N N . ALA A 1 82 ? -8.648 -4.309 -1.969 1 97.19 82 ALA A N 1
ATOM 681 C CA . ALA A 1 82 ? -7.484 -4.641 -2.785 1 97.19 82 ALA A CA 1
ATOM 682 C C . ALA A 1 82 ? -6.242 -4.82 -1.918 1 97.19 82 ALA A C 1
ATOM 684 O O . ALA A 1 82 ? -5.949 -3.98 -1.062 1 97.19 82 ALA A O 1
ATOM 685 N N . GLN A 1 83 ? -5.559 -5.922 -2.166 1 97.12 83 GLN A N 1
ATOM 686 C CA . GLN A 1 83 ? -4.387 -6.23 -1.35 1 97.12 83 GLN A CA 1
ATOM 687 C C . GLN A 1 83 ? -3.312 -6.938 -2.174 1 97.12 83 GLN A C 1
ATOM 689 O O . GLN A 1 83 ? -3.623 -7.781 -3.016 1 97.12 83 GLN A O 1
ATOM 694 N N . SER A 1 84 ? -2.076 -6.555 -1.993 1 97.56 84 SER A N 1
ATOM 695 C CA . SER A 1 84 ? -0.943 -7.207 -2.643 1 97.56 84 SER A CA 1
ATOM 696 C C . SER A 1 84 ? 0.142 -7.562 -1.634 1 97.56 84 SER A C 1
ATOM 698 O O . SER A 1 84 ? 0.062 -7.18 -0.465 1 97.56 84 SER A O 1
ATOM 700 N N . THR A 1 85 ? 1.085 -8.422 -2.068 1 96.88 85 THR A N 1
ATOM 701 C CA . THR A 1 85 ? 2.307 -8.539 -1.28 1 96.88 85 THR A CA 1
ATOM 702 C C . THR A 1 85 ? 3.123 -7.254 -1.348 1 96.88 85 THR A C 1
ATOM 704 O O . THR A 1 85 ? 2.83 -6.367 -2.152 1 96.88 85 THR A O 1
ATOM 707 N N . GLY A 1 86 ? 4.094 -7.152 -0.493 1 94.38 86 GLY A N 1
ATOM 708 C CA . GLY A 1 86 ? 4.883 -5.934 -0.413 1 94.38 86 GLY A CA 1
ATOM 709 C C . GLY A 1 86 ? 6.012 -5.887 -1.428 1 94.38 86 GLY A C 1
ATOM 710 O O . GLY A 1 86 ? 7.008 -5.191 -1.223 1 94.38 86 GLY A O 1
ATOM 711 N N . VAL A 1 87 ? 5.895 -6.66 -2.521 1 95.25 87 VAL A N 1
ATOM 712 C CA . VAL A 1 87 ? 6.895 -6.656 -3.582 1 95.25 87 VAL A CA 1
ATOM 713 C C . VAL A 1 87 ? 6.492 -5.668 -4.672 1 95.25 87 VAL A C 1
ATOM 715 O O . VAL A 1 87 ? 5.316 -5.574 -5.027 1 95.25 87 VAL A O 1
ATOM 718 N N . SER A 1 88 ? 7.445 -4.945 -5.23 1 95.31 88 SER A N 1
ATOM 719 C CA . SER A 1 88 ? 7.176 -3.869 -6.176 1 95.31 88 SER A CA 1
ATOM 720 C C . SER A 1 88 ? 6.367 -4.371 -7.367 1 95.31 88 SER A C 1
ATOM 722 O O . SER A 1 88 ? 5.402 -3.727 -7.789 1 95.31 88 SER A O 1
ATOM 724 N N . ARG A 1 89 ? 6.738 -5.504 -7.918 1 97.06 89 ARG A N 1
ATOM 725 C CA . ARG A 1 89 ? 6.07 -5.992 -9.117 1 97.06 89 ARG A CA 1
ATOM 726 C C . ARG A 1 89 ? 4.629 -6.387 -8.82 1 97.06 89 ARG A C 1
ATOM 728 O O . ARG A 1 89 ? 3.756 -6.27 -9.688 1 97.06 89 ARG A O 1
ATOM 735 N N . THR A 1 90 ? 4.312 -6.871 -7.613 1 97.75 90 THR A N 1
ATOM 736 C CA . THR A 1 90 ? 2.93 -7.184 -7.266 1 97.75 90 THR A CA 1
ATOM 737 C C . THR A 1 90 ? 2.129 -5.902 -7.035 1 97.75 90 THR A C 1
ATOM 739 O O . THR A 1 90 ? 0.955 -5.824 -7.406 1 97.75 90 THR A O 1
ATOM 742 N N . GLN A 1 91 ? 2.768 -4.93 -6.457 1 97.62 91 GLN A N 1
ATOM 743 C CA . GLN A 1 91 ? 2.115 -3.641 -6.266 1 97.62 91 GLN A CA 1
ATOM 744 C C . GLN A 1 91 ? 1.788 -2.982 -7.602 1 97.62 91 GLN A C 1
ATOM 746 O O . GLN A 1 91 ? 0.68 -2.479 -7.797 1 97.62 91 GLN A O 1
ATOM 751 N N . MET A 1 92 ? 2.729 -3.039 -8.477 1 98.31 92 MET A N 1
ATOM 752 C CA . MET A 1 92 ? 2.486 -2.494 -9.812 1 98.31 92 MET A CA 1
ATOM 753 C C . MET A 1 92 ? 1.357 -3.244 -10.508 1 98.31 92 MET A C 1
ATOM 755 O O . MET A 1 92 ? 0.507 -2.631 -11.156 1 98.31 92 MET A O 1
ATOM 759 N N . SER A 1 93 ? 1.376 -4.527 -10.328 1 98.81 93 SER A N 1
ATOM 760 C CA . SER A 1 93 ? 0.385 -5.371 -10.984 1 98.81 93 SER A CA 1
ATOM 761 C C . SER A 1 93 ? -1.025 -5.047 -10.508 1 98.81 93 SER A C 1
ATOM 763 O O . SER A 1 93 ? -1.944 -4.906 -11.32 1 98.81 93 SER A O 1
ATOM 765 N N . ILE A 1 94 ? -1.199 -4.898 -9.227 1 98.75 94 ILE A N 1
ATOM 766 C CA . ILE A 1 94 ? -2.545 -4.656 -8.711 1 98.75 94 ILE A CA 1
ATOM 767 C C . ILE A 1 94 ? -3.004 -3.256 -9.117 1 98.75 94 ILE A C 1
ATOM 769 O O . ILE A 1 94 ? -4.188 -3.037 -9.383 1 98.75 94 ILE A O 1
ATOM 773 N N . GLU A 1 95 ? -2.074 -2.309 -9.195 1 98.69 95 GLU A N 1
ATOM 774 C CA . GLU A 1 95 ? -2.416 -0.965 -9.648 1 98.69 95 GLU A CA 1
ATOM 775 C C . GLU A 1 95 ? -2.957 -0.988 -11.078 1 98.69 95 GLU A C 1
ATOM 777 O O . GLU A 1 95 ? -3.906 -0.271 -11.398 1 98.69 95 GLU A O 1
ATOM 782 N N . LEU A 1 96 ? -2.354 -1.808 -11.891 1 98.88 96 LEU A N 1
ATOM 783 C CA . LEU A 1 96 ? -2.758 -1.893 -13.289 1 98.88 96 LEU A CA 1
ATOM 784 C C . LEU A 1 96 ? -4.148 -2.506 -13.414 1 98.88 96 LEU A C 1
ATOM 786 O O . LEU A 1 96 ? -4.98 -2.01 -14.18 1 98.88 96 LEU A O 1
ATOM 790 N N . VAL A 1 97 ? -4.383 -3.52 -12.664 1 98.81 97 VAL A N 1
ATOM 791 C CA . VAL A 1 97 ? -5.691 -4.172 -12.695 1 98.81 97 VAL A CA 1
ATOM 792 C C . VAL A 1 97 ? -6.762 -3.203 -12.195 1 98.81 97 VAL A C 1
ATOM 794 O O . VAL A 1 97 ? -7.82 -3.066 -12.82 1 98.81 97 VAL A O 1
ATOM 797 N N . LEU A 1 98 ? -6.473 -2.512 -11.125 1 98.62 98 LEU A N 1
ATOM 798 C CA . LEU A 1 98 ? -7.43 -1.574 -10.547 1 98.62 98 LEU A CA 1
ATOM 799 C C . LEU A 1 98 ? -7.691 -0.411 -11.5 1 98.62 98 LEU A C 1
ATOM 801 O O . LEU A 1 98 ? -8.828 0.062 -11.609 1 98.62 98 LEU A O 1
ATOM 805 N N . ALA A 1 99 ? -6.645 0.064 -12.148 1 98.56 99 ALA A N 1
ATOM 806 C CA . ALA A 1 99 ? -6.789 1.146 -13.125 1 98.56 99 ALA A CA 1
ATOM 807 C C . ALA A 1 99 ? -7.766 0.762 -14.227 1 98.56 99 ALA A C 1
ATOM 809 O O . ALA A 1 99 ? -8.602 1.57 -14.633 1 98.56 99 ALA A O 1
ATOM 810 N N . ALA A 1 100 ? -7.637 -0.446 -14.672 1 98.31 100 ALA A N 1
ATOM 811 C CA . ALA A 1 100 ? -8.477 -0.916 -15.773 1 98.31 100 ALA A CA 1
ATOM 812 C C . ALA A 1 100 ? -9.891 -1.232 -15.297 1 98.31 100 ALA A C 1
ATOM 814 O O . ALA A 1 100 ? -10.844 -1.148 -16.062 1 98.31 100 ALA A O 1
ATOM 815 N N . LEU A 1 101 ? -10.047 -1.558 -14.062 1 97.62 101 LEU A N 1
ATOM 816 C CA . LEU A 1 101 ? -11.344 -1.907 -13.492 1 97.62 101 LEU A CA 1
ATOM 817 C C . LEU A 1 101 ? -12.234 -0.674 -13.367 1 97.62 101 LEU A C 1
ATOM 819 O O . LEU A 1 101 ? -13.461 -0.772 -13.477 1 97.62 101 LEU A O 1
ATOM 823 N N . TYR A 1 102 ? -11.578 0.504 -13.094 1 97.56 102 TYR A N 1
ATOM 824 C CA . TYR A 1 102 ? -12.391 1.68 -12.805 1 97.56 102 TYR A CA 1
ATOM 825 C C . TYR A 1 102 ? -11.867 2.904 -13.547 1 97.56 102 TYR A C 1
ATOM 827 O O . TYR A 1 102 ? -11.469 3.891 -12.914 1 97.56 102 TYR A O 1
ATOM 835 N N . PRO A 1 103 ? -11.914 2.887 -14.875 1 97.31 103 PRO A N 1
ATOM 836 C CA . PRO A 1 103 ? -11.609 4.125 -15.594 1 97.31 103 PRO A CA 1
ATOM 837 C C . PRO A 1 103 ? -12.633 5.227 -15.344 1 97.31 103 PRO A C 1
ATOM 839 O O . PRO A 1 103 ? -13.844 4.98 -15.422 1 97.31 103 PRO A O 1
ATOM 842 N N . PRO A 1 104 ? -12.164 6.414 -15 1 97.81 104 PRO A N 1
ATOM 843 C CA . PRO A 1 104 ? -13.109 7.457 -14.586 1 97.81 104 PRO A CA 1
ATOM 844 C C . PRO A 1 104 ? -13.734 8.188 -15.773 1 97.81 104 PRO A C 1
ATOM 846 O O . PRO A 1 104 ? -14.688 8.953 -15.602 1 97.81 104 PRO A O 1
ATOM 849 N N . GLU A 1 105 ? -13.258 7.961 -17 1 96.19 105 GLU A N 1
ATOM 850 C CA . GLU A 1 105 ? -13.703 8.719 -18.172 1 96.19 105 GLU A CA 1
ATOM 851 C C . GLU A 1 105 ? -15.211 8.633 -18.344 1 96.19 105 GLU A C 1
ATOM 853 O O . GLU A 1 105 ? -15.789 7.543 -18.281 1 96.19 105 GLU A O 1
ATOM 858 N N . GLY A 1 106 ? -15.82 9.766 -18.547 1 96.19 106 GLY A N 1
ATOM 859 C CA . GLY A 1 106 ? -17.25 9.82 -18.828 1 96.19 106 GLY A CA 1
ATOM 860 C C . GLY A 1 106 ? -18.094 9.727 -17.562 1 96.19 106 GLY A C 1
ATOM 861 O O . GLY A 1 106 ? -19.328 9.664 -17.641 1 96.19 106 GLY A O 1
ATOM 862 N N . THR A 1 107 ? -17.469 9.664 -16.391 1 97.44 107 THR A N 1
ATOM 863 C CA . THR A 1 107 ? -18.219 9.602 -15.133 1 97.44 107 THR A CA 1
ATOM 864 C C . THR A 1 107 ? -18.031 10.883 -14.328 1 97.44 107 THR A C 1
ATOM 866 O O . THR A 1 107 ? -17.203 11.727 -14.68 1 97.44 107 THR A O 1
ATOM 869 N N . VAL A 1 108 ? -18.781 10.992 -13.242 1 97.62 108 VAL A N 1
ATOM 870 C CA . VAL A 1 108 ? -18.703 12.141 -12.344 1 97.62 108 VAL A CA 1
ATOM 871 C C . VAL A 1 108 ? -17.406 12.102 -11.555 1 97.62 108 VAL A C 1
ATOM 873 O O . VAL A 1 108 ? -17.031 13.086 -10.914 1 97.62 108 VAL A O 1
ATOM 876 N N . GLN A 1 109 ? -16.641 11.008 -11.656 1 97.88 109 GLN A N 1
ATOM 877 C CA . GLN A 1 109 ? -15.383 10.891 -10.945 1 97.88 109 GLN A CA 1
ATOM 878 C C . GLN A 1 109 ? -14.203 11.258 -11.844 1 97.88 109 GLN A C 1
ATOM 880 O O . GLN A 1 109 ? -13.047 11.164 -11.422 1 97.88 109 GLN A O 1
ATOM 885 N N . GLU A 1 110 ? -14.523 11.609 -13.078 1 98.31 110 GLU A N 1
ATOM 886 C CA . GLU A 1 110 ? -13.469 12.078 -13.977 1 98.31 110 GLU A CA 1
ATOM 887 C C . GLU A 1 110 ? -12.867 13.391 -13.477 1 98.31 110 GLU A C 1
ATOM 889 O O . GLU A 1 110 ? -13.562 14.398 -13.375 1 98.31 110 GLU A O 1
ATOM 894 N N . TRP A 1 111 ? -11.578 13.414 -13.188 1 98.38 111 TRP A N 1
ATOM 895 C CA . TRP A 1 111 ? -10.938 14.578 -12.594 1 98.38 111 TRP A CA 1
ATOM 896 C C . TRP A 1 111 ? -9.953 15.211 -13.562 1 98.38 111 TRP A C 1
ATOM 898 O O . TRP A 1 111 ? -9.523 16.359 -13.367 1 98.38 111 TRP A O 1
ATOM 908 N N . ASN A 1 112 ? -9.562 14.5 -14.547 1 97.69 112 ASN A N 1
ATOM 909 C CA . ASN A 1 112 ? -8.641 14.922 -15.594 1 97.69 112 ASN A CA 1
ATOM 910 C C . ASN A 1 112 ? -9.039 14.359 -16.953 1 97.69 112 ASN A C 1
ATOM 912 O O . ASN A 1 112 ? -9 13.148 -17.172 1 97.69 112 ASN A O 1
ATOM 916 N N . HIS A 1 113 ? -9.297 15.164 -17.922 1 95.88 113 HIS A N 1
ATOM 917 C CA . HIS A 1 113 ? -9.82 14.734 -19.219 1 95.88 113 HIS A CA 1
ATOM 918 C C . HIS A 1 113 ? -8.734 14.086 -20.062 1 95.88 113 HIS A C 1
ATOM 920 O O . HIS A 1 113 ? -9.031 13.305 -20.969 1 95.88 113 HIS A O 1
ATOM 926 N N . ASP A 1 114 ? -7.48 14.375 -19.703 1 95.44 114 ASP A N 1
ATOM 927 C CA . ASP A 1 114 ? -6.371 13.883 -20.516 1 95.44 114 ASP A CA 1
ATOM 928 C C . ASP A 1 114 ? -5.777 12.609 -19.922 1 95.44 114 ASP A C 1
ATOM 930 O O . ASP A 1 114 ? -4.82 12.047 -20.469 1 95.44 114 ASP A O 1
ATOM 934 N N . LEU A 1 115 ? -6.34 12.172 -18.812 1 97.94 115 LEU A N 1
ATOM 935 C CA . LEU A 1 115 ? -5.805 11 -18.125 1 97.94 115 LEU A CA 1
ATOM 936 C C . LEU A 1 115 ? -6.934 10.109 -17.625 1 97.94 115 LEU A C 1
ATOM 938 O O . LEU A 1 115 ? -7.457 10.32 -16.531 1 97.94 115 LEU A O 1
ATOM 942 N N . ASN A 1 116 ? -7.219 9.102 -18.406 1 98 116 ASN A N 1
ATOM 943 C CA . ASN A 1 116 ? -8.289 8.18 -18.031 1 98 116 ASN A CA 1
ATOM 944 C C . ASN A 1 116 ? -7.82 7.188 -16.969 1 98 116 ASN A C 1
ATOM 946 O O . ASN A 1 116 ? -7.77 5.98 -17.219 1 98 116 ASN A O 1
ATOM 950 N N . TRP A 1 117 ? -7.48 7.727 -15.867 1 98.56 117 TRP A N 1
ATOM 951 C CA . TRP A 1 117 ? -7.004 6.984 -14.703 1 98.56 117 TRP A CA 1
ATOM 952 C C . TRP A 1 117 ? -7.422 7.668 -13.406 1 98.56 117 TRP A C 1
ATOM 954 O O . TRP A 1 117 ? -7.492 8.898 -13.344 1 98.56 117 TRP A O 1
ATOM 964 N N . GLN A 1 118 ? -7.711 6.926 -12.398 1 98.44 118 GLN A N 1
ATOM 965 C CA . GLN A 1 118 ? -7.93 7.469 -11.062 1 98.44 118 GLN A CA 1
ATOM 966 C C . GLN A 1 118 ? -7.223 6.621 -10.008 1 98.44 118 GLN A C 1
ATOM 968 O O . GLN A 1 118 ? -7.039 5.418 -10.188 1 98.44 118 GLN A O 1
ATOM 973 N N . PRO A 1 119 ? -6.785 7.262 -8.938 1 98.31 119 PRO A N 1
ATOM 974 C CA . PRO A 1 119 ? -6.109 6.523 -7.867 1 98.31 119 PRO A CA 1
ATOM 975 C C . PRO A 1 119 ? -7.059 5.609 -7.094 1 98.31 119 PRO A C 1
ATOM 977 O O . PRO A 1 119 ? -8.164 6.023 -6.73 1 98.31 119 PRO A O 1
ATOM 980 N N . ILE A 1 120 ? -6.695 4.402 -6.902 1 98.06 120 ILE A N 1
ATOM 981 C CA . ILE A 1 120 ? -7.438 3.438 -6.098 1 98.06 120 ILE A CA 1
ATOM 982 C C . ILE A 1 120 ? -6.52 2.84 -5.035 1 98.06 120 ILE A C 1
ATOM 984 O O . ILE A 1 120 ? -5.473 2.275 -5.355 1 98.06 120 ILE A O 1
ATOM 988 N N . PRO A 1 121 ? -6.91 2.953 -3.811 1 96.38 121 PRO A N 1
ATOM 989 C CA . PRO A 1 121 ? -6.062 2.461 -2.723 1 96.38 121 PRO A CA 1
ATOM 990 C C . PRO A 1 121 ? -5.969 0.938 -2.689 1 96.38 121 PRO A C 1
ATOM 992 O O . PRO A 1 121 ? -6.879 0.25 -3.158 1 96.38 121 PRO A O 1
ATOM 995 N N . PHE A 1 122 ? -4.852 0.484 -2.197 1 96.81 122 PHE A N 1
ATOM 996 C CA . PHE A 1 122 ? -4.652 -0.929 -1.896 1 96.81 122 PHE A CA 1
ATOM 997 C C . PHE A 1 122 ? -3.713 -1.102 -0.71 1 96.81 122 PHE A C 1
ATOM 999 O O . PHE A 1 122 ? -2.979 -0.178 -0.354 1 96.81 122 PHE A O 1
ATOM 1006 N N . PHE A 1 123 ? -3.834 -2.277 -0.154 1 93.75 123 PHE A N 1
ATOM 1007 C CA . PHE A 1 123 ? -2.982 -2.617 0.979 1 93.75 123 PHE A CA 1
ATOM 1008 C C . PHE A 1 123 ? -1.89 -3.594 0.563 1 93.75 123 PHE A C 1
ATOM 1010 O O . PHE A 1 123 ? -2.102 -4.43 -0.318 1 93.75 123 PHE A O 1
ATOM 1017 N N . SER A 1 124 ? -0.742 -3.361 1.129 1 94.12 124 SER A N 1
ATOM 1018 C CA . SER A 1 124 ? 0.329 -4.328 0.917 1 94.12 124 SER A CA 1
ATOM 1019 C C . SER A 1 124 ? 0.999 -4.711 2.232 1 94.12 124 SER A C 1
ATOM 1021 O O . SER A 1 124 ? 1.188 -3.861 3.107 1 94.12 124 SER A O 1
ATOM 1023 N N . GLU A 1 125 ? 1.248 -5.918 2.375 1 90.5 125 GLU A N 1
ATOM 1024 C CA . GLU A 1 125 ? 1.996 -6.387 3.537 1 90.5 125 GLU A CA 1
ATOM 1025 C C . GLU A 1 125 ? 3.469 -6.598 3.197 1 90.5 125 GLU A C 1
ATOM 1027 O O . GLU A 1 125 ? 3.795 -7.262 2.211 1 90.5 125 GLU A O 1
ATOM 1032 N N . PRO A 1 126 ? 4.32 -6.027 4.113 1 88.06 126 PRO A N 1
ATOM 1033 C CA . PRO A 1 126 ? 5.734 -6.344 3.904 1 88.06 126 PRO A CA 1
ATOM 1034 C C . PRO A 1 126 ? 6.008 -7.848 3.898 1 88.06 126 PRO A C 1
ATOM 1036 O O . PRO A 1 126 ? 5.352 -8.602 4.621 1 88.06 126 PRO A O 1
ATOM 1039 N N . LEU A 1 127 ? 7.008 -8.219 3.166 1 87.56 127 LEU A N 1
ATOM 1040 C CA . LEU A 1 127 ? 7.281 -9.633 2.898 1 87.56 127 LEU A CA 1
ATOM 1041 C C . LEU A 1 127 ? 7.445 -10.406 4.199 1 87.56 127 LEU A C 1
ATOM 1043 O O . LEU A 1 127 ? 6.855 -11.477 4.367 1 87.56 127 LEU A O 1
ATOM 1047 N N . ASP A 1 128 ? 8.156 -9.891 5.121 1 86.31 128 ASP A N 1
ATOM 1048 C CA . ASP A 1 128 ? 8.477 -10.609 6.352 1 86.31 128 ASP A CA 1
ATOM 1049 C C . ASP A 1 128 ? 7.281 -10.633 7.301 1 86.31 128 ASP A C 1
ATOM 1051 O O . ASP A 1 128 ? 7.281 -11.375 8.289 1 86.31 128 ASP A O 1
ATOM 1055 N N . GLN A 1 129 ? 6.234 -9.938 6.91 1 86.88 129 GLN A N 1
ATOM 1056 C CA . GLN A 1 129 ? 5.043 -9.875 7.75 1 86.88 129 GLN A CA 1
ATOM 1057 C C . GLN A 1 129 ? 3.826 -10.445 7.023 1 86.88 129 GLN A C 1
ATOM 1059 O O . GLN A 1 129 ? 2.715 -10.422 7.559 1 86.88 129 GLN A O 1
ATOM 1064 N N . ASP A 1 130 ? 4.043 -10.945 5.902 1 90.88 130 ASP A N 1
ATOM 1065 C CA . ASP A 1 130 ? 2.936 -11.398 5.07 1 90.88 130 ASP A CA 1
ATOM 1066 C C . ASP A 1 130 ? 2.275 -12.641 5.664 1 90.88 130 ASP A C 1
ATOM 1068 O O . ASP A 1 130 ? 2.924 -13.68 5.824 1 90.88 130 ASP A O 1
ATOM 1072 N N . THR A 1 131 ? 1.032 -12.594 5.93 1 90.88 131 THR A N 1
ATOM 1073 C CA . THR A 1 131 ? 0.32 -13.688 6.578 1 90.88 131 THR A CA 1
ATOM 1074 C C . THR A 1 131 ? -0.777 -14.234 5.664 1 90.88 131 THR A C 1
ATOM 1076 O O . THR A 1 131 ? -1.472 -15.188 6.023 1 90.88 131 THR A O 1
ATOM 1079 N N . LEU A 1 132 ? -0.889 -13.633 4.5 1 94.62 132 LEU A N 1
ATOM 1080 C CA . LEU A 1 132 ? -2.094 -13.961 3.748 1 94.62 132 LEU A CA 1
ATOM 1081 C C . LEU A 1 132 ? -1.739 -14.539 2.379 1 94.62 132 LEU A C 1
ATOM 1083 O O . LEU A 1 132 ? -2.229 -15.602 2.004 1 94.62 132 LEU A O 1
ATOM 1087 N N . LEU A 1 133 ? -0.865 -13.883 1.646 1 95.5 133 LEU A N 1
ATOM 1088 C CA . LEU A 1 133 ? -0.69 -14.234 0.242 1 95.5 133 LEU A CA 1
ATOM 1089 C C . LEU A 1 133 ? 0.523 -15.141 0.056 1 95.5 133 LEU A C 1
ATOM 1091 O O . LEU A 1 133 ? 0.46 -16.125 -0.68 1 95.5 133 LEU A O 1
ATOM 1095 N N . LEU A 1 134 ? 1.649 -14.766 0.686 1 92.19 134 LEU A N 1
ATOM 1096 C CA . LEU A 1 134 ? 2.84 -15.609 0.635 1 92.19 134 LEU A CA 1
ATOM 1097 C C . LEU A 1 134 ? 3.029 -16.359 1.949 1 92.19 134 LEU A C 1
ATOM 1099 O O . LEU A 1 134 ? 3.723 -17.375 1.993 1 92.19 134 LEU A O 1
ATOM 1103 N N . VAL A 1 135 ? 2.449 -15.859 3.029 1 89.75 135 VAL A N 1
ATOM 1104 C CA . VAL A 1 135 ? 2.541 -16.438 4.371 1 89.75 135 VAL A CA 1
ATOM 1105 C C . VAL A 1 135 ? 4.004 -16.672 4.73 1 89.75 135 VAL A C 1
ATOM 1107 O O . VAL A 1 135 ? 4.422 -17.812 4.938 1 89.75 135 VAL A O 1
ATOM 1110 N N . ARG A 1 136 ? 4.711 -15.547 4.871 1 89.94 136 ARG A N 1
ATOM 1111 C CA . ARG A 1 136 ? 6.152 -15.609 5.094 1 89.94 136 ARG A CA 1
ATOM 1112 C C . ARG A 1 136 ? 6.488 -15.422 6.57 1 89.94 136 ARG A C 1
ATOM 1114 O O . ARG A 1 136 ? 7.645 -15.555 6.969 1 89.94 136 ARG A O 1
ATOM 1121 N N . LYS A 1 137 ? 5.508 -15.094 7.309 1 89.25 137 LYS A N 1
ATOM 1122 C CA . LYS A 1 137 ? 5.766 -15.047 8.75 1 89.25 137 LYS A CA 1
ATOM 1123 C C . LYS A 1 137 ? 6.328 -16.375 9.242 1 89.25 137 LYS A C 1
ATOM 1125 O O . LYS A 1 137 ? 5.953 -17.438 8.75 1 89.25 137 LYS A O 1
ATOM 1130 N N . SER A 1 138 ? 7.156 -16.297 10.219 1 89.31 138 SER A N 1
ATOM 1131 C CA . SER A 1 138 ? 7.852 -17.469 10.734 1 89.31 138 SER A CA 1
ATOM 1132 C C . SER A 1 138 ? 6.875 -18.594 11.062 1 89.31 138 SER A C 1
ATOM 1134 O O . SER A 1 138 ? 5.883 -18.375 11.766 1 89.31 138 SER A O 1
ATOM 1136 N N . CYS A 1 139 ? 7.141 -19.781 10.539 1 94.19 139 CYS A N 1
ATOM 1137 C CA . CYS A 1 139 ? 6.359 -21 10.789 1 94.19 139 CYS A CA 1
ATOM 1138 C C . CYS A 1 139 ? 7.238 -22.234 10.695 1 94.19 139 CYS A C 1
ATOM 1140 O O . CYS A 1 139 ? 7.219 -22.938 9.688 1 94.19 139 CYS A O 1
ATOM 1142 N N . PRO A 1 140 ? 7.918 -22.547 11.766 1 95.5 140 PRO A N 1
ATOM 1143 C CA . PRO A 1 140 ? 8.828 -23.688 11.773 1 95.5 140 PRO A CA 1
ATOM 1144 C C . PRO A 1 140 ? 8.125 -25 11.422 1 95.5 140 PRO A C 1
ATOM 1146 O O . PRO A 1 140 ? 8.711 -25.859 10.758 1 95.5 140 PRO A O 1
ATOM 1149 N N . ARG A 1 141 ? 6.914 -25.141 11.852 1 96.69 141 ARG A N 1
ATOM 1150 C CA . ARG A 1 141 ? 6.18 -26.359 11.586 1 96.69 141 ARG A CA 1
ATOM 1151 C C . ARG A 1 141 ? 6.035 -26.609 10.086 1 96.69 141 ARG A C 1
ATOM 1153 O O . ARG A 1 141 ? 6.145 -27.734 9.617 1 96.69 141 ARG A O 1
ATOM 1160 N N . TYR A 1 142 ? 5.816 -25.578 9.359 1 96.62 142 TYR A N 1
ATOM 1161 C CA . TYR A 1 142 ? 5.695 -25.719 7.914 1 96.62 142 TYR A CA 1
ATOM 1162 C C . TYR A 1 142 ? 6.949 -26.359 7.324 1 96.62 142 TYR A C 1
ATOM 1164 O O . TYR A 1 142 ? 6.863 -27.297 6.535 1 96.62 142 TYR A O 1
ATOM 1172 N N . HIS A 1 143 ? 8.055 -25.812 7.66 1 95.56 143 HIS A N 1
ATOM 1173 C CA . HIS A 1 143 ? 9.32 -26.297 7.113 1 95.56 143 HIS A CA 1
ATOM 1174 C C . HIS A 1 143 ? 9.602 -27.734 7.543 1 95.56 143 HIS A C 1
ATOM 1176 O O . HIS A 1 143 ? 10.086 -28.531 6.75 1 95.56 143 HIS A O 1
ATOM 1182 N N . GLU A 1 144 ? 9.305 -27.984 8.758 1 96.56 144 GLU A N 1
ATOM 1183 C CA . GLU A 1 144 ? 9.461 -29.344 9.258 1 96.56 144 GLU A CA 1
ATOM 1184 C C . GLU A 1 144 ? 8.602 -30.328 8.469 1 96.56 144 GLU A C 1
ATOM 1186 O O . GLU A 1 144 ? 9.086 -31.391 8.047 1 96.56 144 GLU A O 1
ATOM 1191 N N . ALA A 1 145 ? 7.363 -29.984 8.289 1 96.75 145 ALA A N 1
ATOM 1192 C CA . ALA A 1 145 ? 6.418 -30.828 7.574 1 96.75 145 ALA A CA 1
ATOM 1193 C C . ALA A 1 145 ? 6.797 -30.969 6.102 1 96.75 145 ALA A C 1
ATOM 1195 O O . ALA A 1 145 ? 6.691 -32.031 5.516 1 96.75 145 ALA A O 1
ATOM 1196 N N . ALA A 1 146 ? 7.203 -29.891 5.504 1 95.69 146 ALA A N 1
ATOM 1197 C CA . ALA A 1 146 ? 7.621 -29.906 4.102 1 95.69 146 ALA A CA 1
ATOM 1198 C C . ALA A 1 146 ? 8.844 -30.797 3.908 1 95.69 146 ALA A C 1
ATOM 1200 O O . ALA A 1 146 ? 8.922 -31.547 2.932 1 95.69 146 ALA A O 1
ATOM 1201 N N . ASN A 1 147 ? 9.766 -30.703 4.848 1 94.38 147 ASN A N 1
ATOM 1202 C CA . ASN A 1 147 ? 10.945 -31.562 4.797 1 94.38 147 ASN A CA 1
ATOM 1203 C C . ASN A 1 147 ? 10.562 -33.031 4.918 1 94.38 147 ASN A C 1
ATOM 1205 O O . ASN A 1 147 ? 11.156 -33.875 4.25 1 94.38 147 ASN A O 1
ATOM 1209 N N . ALA A 1 148 ? 9.656 -33.281 5.781 1 95.56 148 ALA A N 1
ATOM 1210 C CA . ALA A 1 148 ? 9.195 -34.656 5.957 1 95.56 148 ALA A CA 1
ATOM 1211 C C . ALA A 1 148 ? 8.602 -35.219 4.66 1 95.56 148 ALA A C 1
ATOM 1213 O O . ALA A 1 148 ? 8.766 -36.406 4.348 1 95.56 148 ALA A O 1
ATOM 1214 N N . VAL A 1 149 ? 7.938 -34.406 3.926 1 96.62 149 VAL A N 1
ATOM 1215 C CA . VAL A 1 149 ? 7.355 -34.812 2.652 1 96.62 149 VAL A CA 1
ATOM 1216 C C . VAL A 1 149 ? 8.461 -35.188 1.674 1 96.62 149 VAL A C 1
ATOM 1218 O O . VAL A 1 149 ? 8.367 -36.188 0.982 1 96.62 149 VAL A O 1
ATOM 1221 N N . LEU A 1 150 ? 9.508 -34.406 1.613 1 94.69 150 LEU A N 1
ATOM 1222 C CA . LEU A 1 150 ? 10.625 -34.625 0.7 1 94.69 150 LEU A CA 1
ATOM 1223 C C . LEU A 1 150 ? 11.297 -35.969 1.001 1 94.69 150 LEU A C 1
ATOM 1225 O O . LEU A 1 150 ? 11.891 -36.594 0.114 1 94.69 150 LEU A O 1
ATOM 1229 N N . GLU A 1 151 ? 11.133 -36.438 2.213 1 94.12 151 GLU A N 1
ATOM 1230 C CA . GLU A 1 151 ? 11.812 -37.656 2.643 1 94.12 151 GLU A CA 1
ATOM 1231 C C . GLU A 1 151 ? 10.859 -38.844 2.658 1 94.12 151 GLU A C 1
ATOM 1233 O O . GLU A 1 151 ? 11.211 -39.938 3.139 1 94.12 151 GLU A O 1
ATOM 1238 N N . SER A 1 152 ? 9.75 -38.625 2.127 1 91.31 152 SER A N 1
ATOM 1239 C CA . SER A 1 152 ? 8.75 -39.688 2.328 1 91.31 152 SER A CA 1
ATOM 1240 C C . SER A 1 152 ? 8.32 -40.281 1.002 1 91.31 152 SER A C 1
ATOM 1242 O O . SER A 1 152 ? 8.219 -39.594 -0.009 1 91.31 152 SER A O 1
ATOM 1244 N N . GLY A 1 153 ? 8.219 -41.562 1.071 1 90.5 153 GLY A N 1
ATOM 1245 C CA . GLY A 1 153 ? 7.496 -42.312 0.051 1 90.5 153 GLY A CA 1
ATOM 1246 C C . GLY A 1 153 ? 8.008 -42.062 -1.353 1 90.5 153 GLY A C 1
ATOM 1247 O O . GLY A 1 153 ? 9.211 -42.156 -1.61 1 90.5 153 GLY A O 1
ATOM 1248 N N . GLU A 1 154 ? 7.023 -41.719 -2.242 1 92.12 154 GLU A N 1
ATOM 1249 C CA . GLU A 1 154 ? 7.27 -41.562 -3.67 1 92.12 154 GLU A CA 1
ATOM 1250 C C . GLU A 1 154 ? 8.102 -40.312 -3.939 1 92.12 154 GLU A C 1
ATOM 1252 O O . GLU A 1 154 ? 8.883 -40.25 -4.891 1 92.12 154 GLU A O 1
ATOM 1257 N N . ILE A 1 155 ? 8.008 -39.375 -3.062 1 95.5 155 ILE A N 1
ATOM 1258 C CA . ILE A 1 155 ? 8.75 -38.156 -3.258 1 95.5 155 ILE A CA 1
ATOM 1259 C C . ILE A 1 155 ? 10.234 -38.375 -3.004 1 95.5 155 ILE A C 1
ATOM 1261 O O . ILE A 1 155 ? 11.086 -37.875 -3.729 1 95.5 155 ILE A O 1
ATOM 1265 N N . ARG A 1 156 ? 10.516 -39.156 -1.984 1 95.38 156 ARG A N 1
ATOM 1266 C CA . ARG A 1 156 ? 11.906 -39.5 -1.722 1 95.38 156 ARG A CA 1
ATOM 1267 C C . ARG A 1 156 ? 12.539 -40.188 -2.922 1 95.38 156 ARG A C 1
ATOM 1269 O O . ARG A 1 156 ? 13.68 -39.906 -3.293 1 95.38 156 ARG A O 1
ATOM 1276 N N . GLN A 1 157 ? 11.852 -41.125 -3.461 1 96.12 157 GLN A N 1
ATOM 1277 C CA . GLN A 1 157 ? 12.352 -41.844 -4.637 1 96.12 157 GLN A CA 1
ATOM 1278 C C . GLN A 1 157 ? 12.562 -40.875 -5.805 1 96.12 157 GLN A C 1
ATOM 1280 O O . GLN A 1 157 ? 13.547 -41 -6.543 1 96.12 157 GLN A O 1
ATOM 1285 N N . LEU A 1 158 ? 11.609 -40.031 -6 1 95.81 158 LEU A N 1
ATOM 1286 C CA . LEU A 1 158 ? 11.742 -39 -7.047 1 95.81 158 LEU A CA 1
ATOM 1287 C C . LEU A 1 158 ? 13 -38.188 -6.844 1 95.81 158 LEU A C 1
ATOM 1289 O O . LEU A 1 158 ? 13.688 -37.844 -7.809 1 95.81 158 LEU A O 1
ATOM 1293 N N . MET A 1 159 ? 13.32 -37.844 -5.59 1 95 159 MET A N 1
ATOM 1294 C CA . MET A 1 159 ? 14.539 -37.094 -5.277 1 95 159 MET A CA 1
ATOM 1295 C C . MET A 1 159 ? 15.781 -37.906 -5.66 1 95 159 MET A C 1
ATOM 1297 O O . MET A 1 159 ? 16.703 -37.375 -6.273 1 95 159 MET A O 1
ATOM 1301 N N . VAL A 1 160 ? 15.734 -39.125 -5.344 1 95.81 160 VAL A N 1
ATOM 1302 C CA . VAL A 1 160 ? 16.859 -40.031 -5.637 1 95.81 160 VAL A CA 1
ATOM 1303 C C . VAL A 1 160 ? 17.031 -40.156 -7.148 1 95.81 160 VAL A C 1
ATOM 1305 O O . VAL A 1 160 ? 18.156 -40.125 -7.656 1 95.81 160 VAL A O 1
ATOM 1308 N N . ASP A 1 161 ? 15.945 -40.281 -7.828 1 96.75 161 ASP A N 1
ATOM 1309 C CA . ASP A 1 161 ? 15.953 -40.469 -9.273 1 96.75 161 ASP A CA 1
ATOM 1310 C C . ASP A 1 161 ? 16.516 -39.25 -9.984 1 96.75 161 ASP A C 1
ATOM 1312 O O . ASP A 1 161 ? 16.953 -39.344 -11.133 1 96.75 161 ASP A O 1
ATOM 1316 N N . ASN A 1 162 ? 16.484 -38.125 -9.352 1 97.44 162 ASN A N 1
ATOM 1317 C CA . ASN A 1 162 ? 16.906 -36.875 -9.992 1 97.44 162 ASN A CA 1
ATOM 1318 C C . ASN A 1 162 ? 18.25 -36.406 -9.438 1 97.44 162 ASN A C 1
ATOM 1320 O O . ASN A 1 162 ? 18.672 -35.281 -9.711 1 97.44 162 ASN A O 1
ATOM 1324 N N . LEU A 1 163 ? 18.922 -37.188 -8.664 1 97.31 163 LEU A N 1
ATOM 1325 C CA . LEU A 1 163 ? 20.172 -36.781 -8.023 1 97.31 163 LEU A CA 1
ATOM 1326 C C . LEU A 1 163 ? 21.219 -36.375 -9.062 1 97.31 163 LEU A C 1
ATOM 1328 O O . LEU A 1 163 ? 21.953 -35.406 -8.867 1 97.31 163 LEU A O 1
ATOM 1332 N N . GLU A 1 164 ? 21.328 -37.125 -10.117 1 97.81 164 GLU A N 1
ATOM 1333 C CA . GLU A 1 164 ? 22.297 -36.812 -11.164 1 97.81 164 GLU A CA 1
ATOM 1334 C C . GLU A 1 164 ? 22 -35.438 -11.773 1 97.81 164 GLU A C 1
ATOM 1336 O O . GLU A 1 164 ? 22.922 -34.656 -12.031 1 97.81 164 GLU A O 1
ATOM 1341 N N . LEU A 1 165 ? 20.766 -35.188 -12.047 1 98.12 165 LEU A N 1
ATOM 1342 C CA . LEU A 1 165 ? 20.375 -33.875 -12.578 1 98.12 165 LEU A CA 1
ATOM 1343 C C . LEU A 1 165 ? 20.766 -32.781 -11.617 1 98.12 165 LEU A C 1
ATOM 1345 O O . LEU A 1 165 ? 21.312 -31.75 -12.031 1 98.12 165 LEU A O 1
ATOM 1349 N N . PHE A 1 166 ? 20.453 -32.969 -10.305 1 98.5 166 PHE A N 1
ATOM 1350 C CA . PHE A 1 166 ? 20.781 -31.969 -9.273 1 98.5 166 PHE A CA 1
ATOM 1351 C C . PHE A 1 166 ? 22.281 -31.719 -9.25 1 98.5 166 PHE A C 1
ATOM 1353 O O . PHE A 1 166 ? 22.719 -30.562 -9.234 1 98.5 166 PHE A O 1
ATOM 1360 N N . ASP A 1 167 ? 23.031 -32.75 -9.336 1 98.31 167 ASP A N 1
ATOM 1361 C CA . ASP A 1 167 ? 24.5 -32.625 -9.289 1 98.31 167 ASP A CA 1
ATOM 1362 C C . ASP A 1 167 ? 25.031 -31.891 -10.508 1 98.31 167 ASP A C 1
ATOM 1364 O O . ASP A 1 167 ? 25.906 -31.031 -10.391 1 98.31 167 ASP A O 1
ATOM 1368 N N . ASN A 1 168 ? 24.562 -32.25 -11.641 1 98.25 168 ASN A N 1
ATOM 1369 C CA . ASN A 1 168 ? 25 -31.609 -12.875 1 98.25 168 ASN A CA 1
ATOM 1370 C C . ASN A 1 168 ? 24.688 -30.109 -12.859 1 98.25 168 ASN A C 1
ATOM 1372 O O . ASN A 1 168 ? 25.531 -29.297 -13.188 1 98.25 168 ASN A O 1
ATOM 1376 N N . LEU A 1 169 ? 23.438 -29.797 -12.453 1 98.56 169 LEU A N 1
ATOM 1377 C CA . LEU A 1 169 ? 23.031 -28.391 -12.414 1 98.56 169 LEU A CA 1
ATOM 1378 C C . LEU A 1 169 ? 23.859 -27.625 -11.391 1 98.56 169 LEU A C 1
ATOM 1380 O O . LEU A 1 169 ? 24.203 -26.453 -11.609 1 98.56 169 LEU A O 1
ATOM 1384 N N . THR A 1 170 ? 24.078 -28.25 -10.242 1 98.69 170 THR A N 1
ATOM 1385 C CA . THR A 1 170 ? 24.922 -27.625 -9.219 1 98.69 170 THR A CA 1
ATOM 1386 C C . THR A 1 170 ? 26.297 -27.312 -9.781 1 98.69 170 THR A C 1
ATOM 1388 O O . THR A 1 170 ? 26.812 -26.203 -9.586 1 98.69 170 THR A O 1
ATOM 1391 N N . ARG A 1 171 ? 26.891 -28.219 -10.484 1 98.31 171 ARG A N 1
ATOM 1392 C CA . ARG A 1 171 ? 28.219 -28.031 -11.07 1 98.31 171 ARG A CA 1
ATOM 1393 C C . ARG A 1 171 ? 28.203 -26.938 -12.117 1 98.31 171 ARG A C 1
ATOM 1395 O O . ARG A 1 171 ? 29.094 -26.078 -12.141 1 98.31 171 ARG A O 1
ATOM 1402 N N . ILE A 1 172 ? 27.234 -26.875 -12.922 1 98.25 172 ILE A N 1
ATOM 1403 C CA . ILE A 1 172 ? 27.156 -25.969 -14.07 1 98.25 172 ILE A CA 1
ATOM 1404 C C . ILE A 1 172 ? 26.875 -24.547 -13.586 1 98.25 172 ILE A C 1
ATOM 1406 O O . ILE A 1 172 ? 27.469 -23.578 -14.062 1 98.25 172 ILE A O 1
ATOM 1410 N N . THR A 1 173 ? 25.938 -24.438 -12.633 1 98.31 173 THR A N 1
ATOM 1411 C CA . THR A 1 173 ? 25.422 -23.109 -12.273 1 98.31 173 THR A CA 1
ATOM 1412 C C . THR A 1 173 ? 26.141 -22.562 -11.055 1 98.31 173 THR A C 1
ATOM 1414 O O . THR A 1 173 ? 26.078 -21.359 -10.789 1 98.31 173 THR A O 1
ATOM 1417 N N . GLY A 1 174 ? 26.781 -23.422 -10.266 1 98.12 174 GLY A N 1
ATOM 1418 C CA . GLY A 1 174 ? 27.375 -23.016 -9.008 1 98.12 174 GLY A CA 1
ATOM 1419 C C . GLY A 1 174 ? 26.359 -22.859 -7.891 1 98.12 174 GLY A C 1
ATOM 1420 O O . GLY A 1 174 ? 26.719 -22.578 -6.75 1 98.12 174 GLY A O 1
ATOM 1421 N N . MET A 1 175 ? 25.109 -23.094 -8.219 1 96.12 175 MET A N 1
ATOM 1422 C CA . MET A 1 175 ? 24.047 -23.078 -7.223 1 96.12 175 MET A CA 1
ATOM 1423 C C . MET A 1 175 ? 23.922 -24.422 -6.531 1 96.12 175 MET A C 1
ATOM 1425 O O . MET A 1 175 ? 24.078 -25.469 -7.168 1 96.12 175 MET A O 1
ATOM 1429 N N . ASP A 1 176 ? 23.609 -24.359 -5.242 1 95.94 176 ASP A N 1
ATOM 1430 C CA . ASP A 1 176 ? 23.328 -25.609 -4.547 1 95.94 176 ASP A CA 1
ATOM 1431 C C . ASP A 1 176 ? 21.906 -26.094 -4.859 1 95.94 176 ASP A C 1
ATOM 1433 O O . ASP A 1 176 ? 20.953 -25.672 -4.215 1 95.94 176 ASP A O 1
ATOM 1437 N N . ILE A 1 177 ? 21.797 -26.984 -5.809 1 97.69 177 ILE A N 1
ATOM 1438 C CA . ILE A 1 177 ? 20.516 -27.5 -6.254 1 97.69 177 ILE A CA 1
ATOM 1439 C C . ILE A 1 177 ? 20.297 -28.891 -5.691 1 97.69 177 ILE A C 1
ATOM 1441 O O . ILE A 1 177 ? 21.016 -29.828 -6.055 1 97.69 177 ILE A O 1
ATOM 1445 N N . ARG A 1 178 ? 19.25 -29.016 -4.82 1 95.56 178 ARG A N 1
ATOM 1446 C CA . ARG A 1 178 ? 19.031 -30.281 -4.145 1 95.56 178 ARG A CA 1
ATOM 1447 C C . ARG A 1 178 ? 17.562 -30.656 -4.121 1 95.56 178 ARG A C 1
ATOM 1449 O O . ARG A 1 178 ? 17.203 -31.797 -3.832 1 95.56 178 ARG A O 1
ATOM 1456 N N . THR A 1 179 ? 16.719 -29.703 -4.449 1 95.81 179 THR A N 1
ATOM 1457 C CA . THR A 1 179 ? 15.273 -29.922 -4.395 1 95.81 179 THR A CA 1
ATOM 1458 C C . THR A 1 179 ? 14.594 -29.375 -5.645 1 95.81 179 THR A C 1
ATOM 1460 O O . THR A 1 179 ? 15.188 -28.594 -6.387 1 95.81 179 THR A O 1
ATOM 1463 N N . PRO A 1 180 ? 13.336 -29.734 -5.863 1 97.12 180 PRO A N 1
ATOM 1464 C CA . PRO A 1 180 ? 12.562 -29.156 -6.965 1 97.12 180 PRO A CA 1
ATOM 1465 C C . PRO A 1 180 ? 12.43 -27.641 -6.855 1 97.12 180 PRO A C 1
ATOM 1467 O O . PRO A 1 180 ? 12.383 -26.938 -7.871 1 97.12 180 PRO A O 1
ATOM 1470 N N . ASP A 1 181 ? 12.383 -27.125 -5.691 1 96.06 181 ASP A N 1
ATOM 1471 C CA . ASP A 1 181 ? 12.281 -25.688 -5.484 1 96.06 181 ASP A CA 1
ATOM 1472 C C . ASP A 1 181 ? 13.523 -24.969 -6.008 1 96.06 181 ASP A C 1
ATOM 1474 O O . ASP A 1 181 ? 13.43 -23.859 -6.543 1 96.06 181 ASP A O 1
ATOM 1478 N N . ASP A 1 182 ? 14.664 -25.578 -5.809 1 96.94 182 ASP A N 1
ATOM 1479 C CA . ASP A 1 182 ? 15.898 -25.016 -6.359 1 96.94 182 ASP A CA 1
ATOM 1480 C C . ASP A 1 182 ? 15.859 -25 -7.887 1 96.94 182 ASP A C 1
ATOM 1482 O O . ASP A 1 182 ? 16.312 -24.047 -8.516 1 96.94 182 ASP A O 1
ATOM 1486 N N . VAL A 1 183 ? 15.352 -26.094 -8.406 1 98.12 183 VAL A N 1
ATOM 1487 C CA . VAL A 1 183 ? 15.211 -26.188 -9.852 1 98.12 183 VAL A CA 1
ATOM 1488 C C . VAL A 1 183 ? 14.25 -25.109 -10.352 1 98.12 183 VAL A C 1
ATOM 1490 O O . VAL A 1 183 ? 14.492 -24.469 -11.375 1 98.12 183 VAL A O 1
ATOM 1493 N N . GLN A 1 184 ? 13.188 -24.922 -9.648 1 97.62 184 GLN A N 1
ATOM 1494 C CA . GLN A 1 184 ? 12.203 -23.906 -9.977 1 97.62 184 GLN A CA 1
ATOM 1495 C C . GLN A 1 184 ? 12.852 -22.516 -10 1 97.62 184 GLN A C 1
ATOM 1497 O O . GLN A 1 184 ? 12.555 -21.703 -10.883 1 97.62 184 GLN A O 1
ATOM 1502 N N . SER A 1 185 ? 13.664 -22.203 -9.031 1 96.75 185 SER A N 1
ATOM 1503 C CA . SER A 1 185 ? 14.359 -20.922 -8.977 1 96.75 185 SER A CA 1
ATOM 1504 C C . SER A 1 185 ? 15.219 -20.703 -10.227 1 96.75 185 SER A C 1
ATOM 1506 O O . SER A 1 185 ? 15.203 -19.609 -10.812 1 96.75 185 SER A O 1
ATOM 1508 N N . LEU A 1 186 ? 15.953 -21.734 -10.578 1 97.94 186 LEU A N 1
ATOM 1509 C CA . LEU A 1 186 ? 16.766 -21.672 -11.781 1 97.94 186 LEU A CA 1
ATOM 1510 C C . LEU A 1 186 ? 15.891 -21.484 -13.016 1 97.94 186 LEU A C 1
ATOM 1512 O O . LEU A 1 186 ? 16.188 -20.656 -13.875 1 97.94 186 LEU A O 1
ATOM 1516 N N . TYR A 1 187 ? 14.859 -22.297 -13.086 1 98.06 187 TYR A N 1
ATOM 1517 C CA . TYR A 1 187 ? 13.93 -22.219 -14.203 1 98.06 187 TYR A CA 1
ATOM 1518 C C . TYR A 1 187 ? 13.383 -20.812 -14.359 1 98.06 187 TYR A C 1
ATOM 1520 O O . TYR A 1 187 ? 13.336 -20.266 -15.469 1 98.06 187 TYR A O 1
ATOM 1528 N N . ALA A 1 188 ? 12.953 -20.234 -13.281 1 96.94 188 ALA A N 1
ATOM 1529 C CA . ALA A 1 188 ? 12.383 -18.891 -13.281 1 96.94 188 ALA A CA 1
ATOM 1530 C C . ALA A 1 188 ? 13.391 -17.859 -13.789 1 96.94 188 ALA A C 1
ATOM 1532 O O . ALA A 1 188 ? 13.039 -16.938 -14.523 1 96.94 188 ALA A O 1
ATOM 1533 N N . THR A 1 189 ? 14.617 -18 -13.375 1 97.62 189 THR A N 1
ATOM 1534 C CA . THR A 1 189 ? 15.688 -17.109 -13.812 1 97.62 189 THR A CA 1
ATOM 1535 C C . THR A 1 189 ? 15.883 -17.219 -15.328 1 97.62 189 THR A C 1
ATOM 1537 O O . THR A 1 189 ? 15.875 -16.203 -16.031 1 97.62 189 THR A O 1
ATOM 1540 N N . LEU A 1 190 ? 16.031 -18.438 -15.805 1 98.38 190 LEU A N 1
ATOM 1541 C CA . LEU A 1 190 ? 16.266 -18.672 -17.234 1 98.38 190 LEU A CA 1
ATOM 1542 C C . LEU A 1 190 ? 15.086 -18.172 -18.062 1 98.38 190 LEU A C 1
ATOM 1544 O O . LEU A 1 190 ? 15.266 -17.578 -19.125 1 98.38 190 LEU A O 1
ATOM 1548 N N . ARG A 1 191 ? 13.93 -18.391 -17.562 1 97.81 191 ARG A N 1
ATOM 1549 C CA . ARG A 1 191 ? 12.727 -17.938 -18.266 1 97.81 191 ARG A CA 1
ATOM 1550 C C . ARG A 1 191 ? 12.688 -16.422 -18.359 1 97.81 191 ARG A C 1
ATOM 1552 O O . ARG A 1 191 ? 12.445 -15.875 -19.438 1 97.81 191 ARG A O 1
ATOM 1559 N N . ALA A 1 192 ? 12.891 -15.734 -17.266 1 97.81 192 ALA A N 1
ATOM 1560 C CA . ALA A 1 192 ? 12.867 -14.273 -17.25 1 97.81 192 ALA A CA 1
ATOM 1561 C C . ALA A 1 192 ? 13.922 -13.703 -18.203 1 97.81 192 ALA A C 1
ATOM 1563 O O . ALA A 1 192 ? 13.648 -12.758 -18.938 1 97.81 192 ALA A O 1
ATOM 1564 N N . GLU A 1 193 ? 15.125 -14.312 -18.172 1 98.12 193 GLU A N 1
ATOM 1565 C CA . GLU A 1 193 ? 16.203 -13.852 -19.031 1 98.12 193 GLU A CA 1
ATOM 1566 C C . GLU A 1 193 ? 15.867 -14.07 -20.5 1 98.12 193 GLU A C 1
ATOM 1568 O O . GLU A 1 193 ? 16.047 -13.164 -21.328 1 98.12 193 GLU A O 1
ATOM 1573 N N . SER A 1 194 ? 15.391 -15.227 -20.797 1 97.56 194 SER A N 1
ATOM 1574 C CA . SER A 1 194 ? 15.047 -15.547 -22.188 1 97.56 194 SER A CA 1
ATOM 1575 C C . SER A 1 194 ? 13.898 -14.672 -22.688 1 97.56 194 SER A C 1
ATOM 1577 O O . SER A 1 194 ? 13.938 -14.164 -23.812 1 97.56 194 SER A O 1
ATOM 1579 N N . GLU A 1 195 ? 12.875 -14.469 -21.875 1 96.81 195 GLU A N 1
ATOM 1580 C CA . GLU A 1 195 ? 11.719 -13.672 -22.266 1 96.81 195 GLU A CA 1
ATOM 1581 C C . GLU A 1 195 ? 12.086 -12.195 -22.406 1 96.81 195 GLU A C 1
ATOM 1583 O O . GLU A 1 195 ? 11.406 -11.453 -23.109 1 96.81 195 GLU A O 1
ATOM 1588 N N . PHE A 1 196 ? 13.102 -11.797 -21.719 1 96.69 196 PHE A N 1
ATOM 1589 C CA . PHE A 1 196 ? 13.594 -10.43 -21.828 1 96.69 196 PHE A CA 1
ATOM 1590 C C . PHE A 1 196 ? 14.383 -10.25 -23.125 1 96.69 196 PHE A C 1
ATOM 1592 O O . PHE A 1 196 ? 14.734 -9.125 -23.5 1 96.69 196 PHE A O 1
ATOM 1599 N N . GLY A 1 197 ? 14.719 -11.352 -23.812 1 96.5 197 GLY A N 1
ATOM 1600 C CA . GLY A 1 197 ? 15.391 -11.297 -25.109 1 96.5 197 GLY A CA 1
ATOM 1601 C C . GLY A 1 197 ? 16.875 -11.594 -25.016 1 96.5 197 GLY A C 1
ATOM 1602 O O . GLY A 1 197 ? 17.609 -11.391 -25.984 1 96.5 197 GLY A O 1
ATOM 1603 N N . LEU A 1 198 ? 17.312 -12.086 -23.922 1 97.44 198 LEU A N 1
ATOM 1604 C CA . LEU A 1 198 ? 18.719 -12.391 -23.766 1 97.44 198 LEU A CA 1
ATOM 1605 C C . LEU A 1 198 ? 19.031 -13.812 -24.234 1 97.44 198 LEU A C 1
ATOM 1607 O O . LEU A 1 198 ? 18.188 -14.703 -24.125 1 97.44 198 LEU A O 1
ATOM 1611 N N . THR A 1 199 ? 20.203 -13.953 -24.75 1 97.56 199 THR A N 1
ATOM 1612 C CA . THR A 1 199 ? 20.641 -15.281 -25.156 1 97.56 199 THR A CA 1
ATOM 1613 C C . THR A 1 199 ? 21.141 -16.078 -23.953 1 97.56 199 THR A C 1
ATOM 1615 O O . THR A 1 199 ? 22.062 -15.656 -23.266 1 97.56 199 THR A O 1
ATOM 1618 N N . LEU A 1 200 ? 20.578 -17.203 -23.781 1 98.06 200 LEU A N 1
ATOM 1619 C CA . LEU A 1 200 ? 20.969 -18.062 -22.656 1 98.06 200 LEU A CA 1
ATOM 1620 C C . LEU A 1 200 ? 22.266 -18.797 -22.969 1 98.06 200 LEU A C 1
ATOM 1622 O O . LEU A 1 200 ? 22.625 -18.969 -24.141 1 98.06 200 LEU A O 1
ATOM 1626 N N . PRO A 1 201 ? 22.984 -19.141 -21.953 1 97.69 201 PRO A N 1
ATOM 1627 C CA . PRO A 1 201 ? 24.203 -19.891 -22.188 1 97.69 201 PRO A CA 1
ATOM 1628 C C . PRO A 1 201 ? 23.953 -21.234 -22.875 1 97.69 201 PRO A C 1
ATOM 1630 O O . PRO A 1 201 ? 22.859 -21.797 -22.734 1 97.69 201 PRO A O 1
ATOM 1633 N N . GLU A 1 202 ? 24.938 -21.781 -23.453 1 97.56 202 GLU A N 1
ATOM 1634 C CA . GLU A 1 202 ? 24.812 -22.969 -24.312 1 97.56 202 GLU A CA 1
ATOM 1635 C C . GLU A 1 202 ? 24.344 -24.172 -23.516 1 97.56 202 GLU A C 1
ATOM 1637 O O . GLU A 1 202 ? 23.594 -25.016 -24.047 1 97.56 202 GLU A O 1
ATOM 1642 N N . TRP A 1 203 ? 24.75 -24.219 -22.297 1 97.62 203 TRP A N 1
ATOM 1643 C CA . TRP A 1 203 ? 24.422 -25.406 -21.5 1 97.62 203 TRP A CA 1
ATOM 1644 C C . TRP A 1 203 ? 22.906 -25.562 -21.359 1 97.62 203 TRP A C 1
ATOM 1646 O O . TRP A 1 203 ? 22.406 -26.672 -21.125 1 97.62 203 TRP A O 1
ATOM 1656 N N . THR A 1 204 ? 22.141 -24.469 -21.5 1 98.38 204 THR A N 1
ATOM 1657 C CA . THR A 1 204 ? 20.703 -24.516 -21.266 1 98.38 204 THR A CA 1
ATOM 1658 C C . THR A 1 204 ? 20 -25.312 -22.359 1 98.38 204 THR A C 1
ATOM 1660 O O . THR A 1 204 ? 18.891 -25.812 -22.141 1 98.38 204 THR A O 1
ATOM 1663 N N . ARG A 1 205 ? 20.547 -25.516 -23.469 1 97.69 205 ARG A N 1
ATOM 1664 C CA . ARG A 1 205 ? 19.938 -26.266 -24.562 1 97.69 205 ARG A CA 1
ATOM 1665 C C . ARG A 1 205 ? 19.625 -27.703 -24.141 1 97.69 205 ARG A C 1
ATOM 1667 O O . ARG A 1 205 ? 18.641 -28.281 -24.594 1 97.69 205 ARG A O 1
ATOM 1674 N N . ASP A 1 206 ? 20.422 -28.203 -23.25 1 97.5 206 ASP A N 1
ATOM 1675 C CA . ASP A 1 206 ? 20.281 -29.594 -22.828 1 97.5 206 ASP A CA 1
ATOM 1676 C C . ASP A 1 206 ? 19.328 -29.719 -21.641 1 97.5 206 ASP A C 1
ATOM 1678 O O . ASP A 1 206 ? 18.922 -30.812 -21.281 1 97.5 206 ASP A O 1
ATOM 1682 N N . TYR A 1 207 ? 18.953 -28.594 -21.047 1 98.31 207 TYR A N 1
ATOM 1683 C CA . TYR A 1 207 ? 18.266 -28.703 -19.766 1 98.31 207 TYR A CA 1
ATOM 1684 C C . TYR A 1 207 ? 16.953 -27.922 -19.781 1 98.31 207 TYR A C 1
ATOM 1686 O O . TYR A 1 207 ? 15.953 -28.359 -19.219 1 98.31 207 TYR A O 1
ATOM 1694 N N . TYR A 1 208 ? 16.906 -26.75 -20.406 1 98.06 208 TYR A N 1
ATOM 1695 C CA . TYR A 1 208 ? 15.812 -25.797 -20.344 1 98.06 208 TYR A CA 1
ATOM 1696 C C . TYR A 1 208 ? 15.109 -25.688 -21.703 1 98.06 208 TYR A C 1
ATOM 1698 O O . TYR A 1 208 ? 15.766 -25.578 -22.734 1 98.06 208 TYR A O 1
ATOM 1706 N N . PRO A 1 209 ? 13.859 -25.734 -21.75 1 97.75 209 PRO A N 1
ATOM 1707 C CA . PRO A 1 209 ? 12.945 -25.781 -20.609 1 97.75 209 PRO A CA 1
ATOM 1708 C C . PRO A 1 209 ? 12.547 -27.219 -20.234 1 97.75 209 PRO A C 1
ATOM 1710 O O . PRO A 1 209 ? 12.148 -27.469 -19.094 1 97.75 209 PRO A O 1
ATOM 1713 N N . GLU A 1 210 ? 12.703 -28.188 -21.078 1 96.88 210 GLU A N 1
ATOM 1714 C CA . GLU A 1 210 ? 12.008 -29.484 -21.047 1 96.88 210 GLU A CA 1
ATOM 1715 C C . GLU A 1 210 ? 12.422 -30.297 -19.844 1 96.88 210 GLU A C 1
ATOM 1717 O O . GLU A 1 210 ? 11.562 -30.844 -19.141 1 96.88 210 GLU A O 1
ATOM 1722 N N . LYS A 1 211 ? 13.664 -30.344 -19.562 1 97.19 211 LYS A N 1
ATOM 1723 C CA . LYS A 1 211 ? 14.148 -31.219 -18.5 1 97.19 211 LYS A CA 1
ATOM 1724 C C . LYS A 1 211 ? 13.836 -30.625 -17.125 1 97.19 211 LYS A C 1
ATOM 1726 O O . LYS A 1 211 ? 13.719 -31.359 -16.141 1 97.19 211 LYS A O 1
ATOM 1731 N N . LEU A 1 212 ? 13.703 -29.297 -17.062 1 98.5 212 LEU A N 1
ATOM 1732 C CA . LEU A 1 212 ? 13.523 -28.641 -15.766 1 98.5 212 LEU A CA 1
ATOM 1733 C C . LEU A 1 212 ? 12.047 -28.5 -15.43 1 98.5 212 LEU A C 1
ATOM 1735 O O . LEU A 1 212 ? 11.68 -28.406 -14.258 1 98.5 212 LEU A O 1
ATOM 1739 N N . LEU A 1 213 ? 11.234 -28.5 -16.391 1 98.25 213 LEU A N 1
ATOM 1740 C CA . LEU A 1 213 ? 9.828 -28.109 -16.266 1 98.25 213 LEU A CA 1
ATOM 1741 C C . LEU A 1 213 ? 9.086 -29.062 -15.328 1 98.25 213 LEU A C 1
ATOM 1743 O O . LEU A 1 213 ? 8.328 -28.609 -14.469 1 98.25 213 LEU A O 1
ATOM 1747 N N . PRO A 1 214 ? 9.258 -30.406 -15.422 1 97.69 214 PRO A N 1
ATOM 1748 C CA . PRO A 1 214 ? 8.516 -31.312 -14.539 1 97.69 214 PRO A CA 1
ATOM 1749 C C . PRO A 1 214 ? 8.812 -31.062 -13.062 1 97.69 214 PRO A C 1
ATOM 1751 O O . PRO A 1 214 ? 7.898 -31.016 -12.242 1 97.69 214 PRO A O 1
ATOM 1754 N N . LEU A 1 215 ? 10.086 -30.844 -12.742 1 98 215 LEU A N 1
ATOM 1755 C CA . LEU A 1 215 ? 10.461 -30.594 -11.359 1 98 215 LEU A CA 1
ATOM 1756 C C . LEU A 1 215 ? 9.977 -29.219 -10.914 1 98 215 LEU A C 1
ATOM 1758 O O . LEU A 1 215 ? 9.625 -29.031 -9.742 1 98 215 LEU A O 1
ATOM 1762 N N . THR A 1 216 ? 9.977 -28.328 -11.875 1 98.25 216 THR A N 1
ATOM 1763 C CA . THR A 1 216 ? 9.453 -27 -11.586 1 98.25 216 THR A CA 1
ATOM 1764 C C . THR A 1 216 ? 7.977 -27.062 -11.211 1 98.25 216 THR A C 1
ATOM 1766 O O . THR A 1 216 ? 7.57 -26.516 -10.18 1 98.25 216 THR A O 1
ATOM 1769 N N . LYS A 1 217 ? 7.215 -27.734 -11.969 1 98.19 217 LYS A N 1
ATOM 1770 C CA . LYS A 1 217 ? 5.793 -27.906 -11.672 1 98.19 217 LYS A CA 1
ATOM 1771 C C . LYS A 1 217 ? 5.594 -28.594 -10.328 1 98.19 217 LYS A C 1
ATOM 1773 O O . LYS A 1 217 ? 4.734 -28.188 -9.539 1 98.19 217 LYS A O 1
ATOM 1778 N N . LEU A 1 218 ? 6.398 -29.562 -10.125 1 97.12 218 LEU A N 1
ATOM 1779 C CA . LEU A 1 218 ? 6.293 -30.344 -8.906 1 97.12 218 LEU A CA 1
ATOM 1780 C C . LEU A 1 218 ? 6.598 -29.5 -7.68 1 97.12 218 LEU A C 1
ATOM 1782 O O . LEU A 1 218 ? 6.004 -29.688 -6.617 1 97.12 218 LEU A O 1
ATOM 1786 N N . SER A 1 219 ? 7.52 -28.578 -7.84 1 97.31 219 SER A N 1
ATOM 1787 C CA . SER A 1 219 ? 7.902 -27.719 -6.715 1 97.31 219 SER A CA 1
ATOM 1788 C C . SER A 1 219 ? 6.699 -26.984 -6.145 1 97.31 219 SER A C 1
ATOM 1790 O O . SER A 1 219 ? 6.574 -26.844 -4.926 1 97.31 219 SER A O 1
ATOM 1792 N N . TYR A 1 220 ? 5.809 -26.531 -6.945 1 97.69 220 TYR A N 1
ATOM 1793 C CA . TYR A 1 220 ? 4.621 -25.812 -6.496 1 97.69 220 TYR A CA 1
ATOM 1794 C C . TYR A 1 220 ? 3.674 -26.734 -5.746 1 97.69 220 TYR A C 1
ATOM 1796 O O . TYR A 1 220 ? 3.094 -26.359 -4.73 1 97.69 220 TYR A O 1
ATOM 1804 N N . VAL A 1 221 ? 3.592 -27.922 -6.242 1 96.94 221 VAL A N 1
ATOM 1805 C CA . VAL A 1 221 ? 2.707 -28.906 -5.633 1 96.94 221 VAL A CA 1
ATOM 1806 C C . VAL A 1 221 ? 3.24 -29.297 -4.258 1 96.94 221 VAL A C 1
ATOM 1808 O O . VAL A 1 221 ? 2.469 -29.469 -3.311 1 96.94 221 VAL A O 1
ATOM 1811 N N . LEU A 1 222 ? 4.551 -29.391 -4.152 1 96.69 222 LEU A N 1
ATOM 1812 C CA . LEU A 1 222 ? 5.18 -29.844 -2.912 1 96.69 222 LEU A CA 1
ATOM 1813 C C . LEU A 1 222 ? 4.992 -28.797 -1.807 1 96.69 222 LEU A C 1
ATOM 1815 O O . LEU A 1 222 ? 4.988 -29.156 -0.623 1 96.69 222 LEU A O 1
ATOM 1819 N N . ASN A 1 223 ? 4.785 -27.562 -2.17 1 95.31 223 ASN A N 1
ATOM 1820 C CA . ASN A 1 223 ? 4.559 -26.5 -1.194 1 95.31 223 ASN A CA 1
ATOM 1821 C C . ASN A 1 223 ? 3.283 -26.75 -0.392 1 95.31 223 ASN A C 1
ATOM 1823 O O . ASN A 1 223 ? 3.168 -26.297 0.748 1 95.31 223 ASN A O 1
ATOM 1827 N N . VAL A 1 224 ? 2.359 -27.453 -1.01 1 97.75 224 VAL A N 1
ATOM 1828 C CA . VAL A 1 224 ? 1.049 -27.688 -0.415 1 97.75 224 VAL A CA 1
ATOM 1829 C C . VAL A 1 224 ? 0.623 -29.141 -0.675 1 97.75 224 VAL A C 1
ATOM 1831 O O . VAL A 1 224 ? -0.516 -29.391 -1.073 1 97.75 224 VAL A O 1
ATOM 1834 N N . TYR A 1 225 ? 1.492 -29.984 -0.374 1 97.25 225 TYR A N 1
ATOM 1835 C CA . TYR A 1 225 ? 1.399 -31.375 -0.785 1 97.25 225 TYR A CA 1
ATOM 1836 C C . TYR A 1 225 ? 0.277 -32.094 -0.042 1 97.25 225 TYR A C 1
ATOM 1838 O O . TYR A 1 225 ? -0.427 -32.938 -0.619 1 97.25 225 TYR A O 1
ATOM 1846 N N . ASN A 1 226 ? 0.111 -31.859 1.204 1 97.12 226 ASN A N 1
ATOM 1847 C CA . ASN A 1 226 ? -0.904 -32.5 2.021 1 97.12 226 ASN A CA 1
ATOM 1848 C C . ASN A 1 226 ? -1.745 -31.5 2.793 1 97.12 226 ASN A C 1
ATOM 1850 O O . ASN A 1 226 ? -1.533 -30.297 2.672 1 97.12 226 ASN A O 1
ATOM 1854 N N . ASP A 1 227 ? -2.668 -31.938 3.531 1 97.62 227 ASP A N 1
ATOM 1855 C CA . ASP A 1 227 ? -3.635 -31.078 4.195 1 97.62 227 ASP A CA 1
ATOM 1856 C C . ASP A 1 227 ? -2.943 -30.125 5.172 1 97.62 227 ASP A C 1
ATOM 1858 O O . ASP A 1 227 ? -3.33 -28.969 5.297 1 97.62 227 ASP A O 1
ATOM 1862 N N . GLU A 1 228 ? -1.982 -30.625 5.848 1 97.38 228 GLU A N 1
ATOM 1863 C CA . GLU A 1 228 ? -1.294 -29.781 6.824 1 97.38 228 GLU A CA 1
ATOM 1864 C C . GLU A 1 228 ? -0.587 -28.609 6.145 1 97.38 228 GLU A C 1
ATOM 1866 O O . GLU A 1 228 ? -0.674 -27.469 6.609 1 97.38 228 GLU A O 1
ATOM 1871 N N . LEU A 1 229 ? 0.145 -28.906 5.082 1 97.88 229 LEU A N 1
ATOM 1872 C CA . LEU A 1 229 ? 0.841 -27.859 4.352 1 97.88 229 LEU A CA 1
ATOM 1873 C C . LEU A 1 229 ? -0.151 -26.875 3.73 1 97.88 229 LEU A C 1
ATOM 1875 O O . LEU A 1 229 ? 0.086 -25.672 3.723 1 97.88 229 LEU A O 1
ATOM 1879 N N . LYS A 1 230 ? -1.283 -27.391 3.201 1 98.31 230 LYS A N 1
ATOM 1880 C CA . LYS A 1 230 ? -2.344 -26.531 2.695 1 98.31 230 LYS A CA 1
ATOM 1881 C C . LYS A 1 230 ? -2.871 -25.609 3.791 1 98.31 230 LYS A C 1
ATOM 1883 O O . LYS A 1 230 ? -3.07 -24.406 3.562 1 98.31 230 LYS A O 1
ATOM 1888 N N . LYS A 1 231 ? -3.064 -26.141 4.969 1 98.19 231 LYS A N 1
ATOM 1889 C CA . LYS A 1 231 ? -3.547 -25.391 6.117 1 98.19 231 LYS A CA 1
ATOM 1890 C C . LYS A 1 231 ? -2.582 -24.266 6.48 1 98.19 231 LYS A C 1
ATOM 1892 O O . LYS A 1 231 ? -3.006 -23.141 6.754 1 98.19 231 LYS A O 1
ATOM 1897 N N . LEU A 1 232 ? -1.296 -24.516 6.402 1 97.25 232 LEU A N 1
ATOM 1898 C CA . LEU A 1 232 ? -0.289 -23.578 6.891 1 97.25 232 LEU A CA 1
ATOM 1899 C C . LEU A 1 232 ? 0.029 -22.531 5.84 1 97.25 232 LEU A C 1
ATOM 1901 O O . LEU A 1 232 ? 0.374 -21.391 6.176 1 97.25 232 LEU A O 1
ATOM 1905 N N . LYS A 1 233 ? -0.137 -22.859 4.551 1 96.19 233 LYS A N 1
ATOM 1906 C CA . LYS A 1 233 ? 0.31 -21.938 3.504 1 96.19 233 LYS A CA 1
ATOM 1907 C C . LYS A 1 233 ? -0.876 -21.266 2.818 1 96.19 233 LYS A C 1
ATOM 1909 O O . LYS A 1 233 ? -0.75 -20.156 2.291 1 96.19 233 LYS A O 1
ATOM 1914 N N . GLY A 1 234 ? -1.972 -21.938 2.752 1 96.94 234 GLY A N 1
ATOM 1915 C CA . GLY A 1 234 ? -3.152 -21.391 2.102 1 96.94 234 GLY A CA 1
ATOM 1916 C C . GLY A 1 234 ? -4.32 -21.203 3.051 1 96.94 234 GLY A C 1
ATOM 1917 O O . GLY A 1 234 ? -5.293 -20.516 2.715 1 96.94 234 GLY A O 1
ATOM 1918 N N . GLY A 1 235 ? -4.238 -21.703 4.211 1 97.69 235 GLY A N 1
ATOM 1919 C CA . GLY A 1 235 ? -5.316 -21.719 5.188 1 97.69 235 GLY A CA 1
ATOM 1920 C C . GLY A 1 235 ? -5.742 -20.328 5.629 1 97.69 235 GLY A C 1
ATOM 1921 O O . GLY A 1 235 ? -6.938 -20.047 5.734 1 97.69 235 GLY A O 1
ATOM 1922 N N . PRO A 1 236 ? -4.766 -19.5 5.918 1 97.56 236 PRO A N 1
ATOM 1923 C CA . PRO A 1 236 ? -5.141 -18.141 6.34 1 97.56 236 PRO A CA 1
ATOM 1924 C C . PRO A 1 236 ? -6.043 -17.438 5.332 1 97.56 236 PRO A C 1
ATOM 1926 O O . PRO A 1 236 ? -7.012 -16.781 5.719 1 97.56 236 PRO A O 1
ATOM 1929 N N . PHE A 1 237 ? -5.75 -17.562 4.117 1 98.19 237 PHE A N 1
ATOM 1930 C CA . PHE A 1 237 ? -6.586 -16.969 3.08 1 98.19 237 PHE A CA 1
ATOM 1931 C C . PHE A 1 237 ? -7.969 -17.609 3.066 1 98.19 237 PHE A C 1
ATOM 1933 O O . PHE A 1 237 ? -8.977 -16.906 2.963 1 98.19 237 PHE A O 1
ATOM 1940 N N . LEU A 1 238 ? -7.992 -18.922 3.104 1 98.12 238 LEU A N 1
ATOM 1941 C CA . LEU A 1 238 ? -9.258 -19.641 3.135 1 98.12 238 LEU A CA 1
ATOM 1942 C C . LEU A 1 238 ? -10.117 -19.188 4.312 1 98.12 238 LEU A C 1
ATOM 1944 O O . LEU A 1 238 ? -11.305 -18.906 4.148 1 98.12 238 LEU A O 1
ATOM 1948 N N . LYS A 1 239 ? -9.523 -19.125 5.441 1 97.88 239 LYS A N 1
ATOM 1949 C CA . LYS A 1 239 ? -10.227 -18.688 6.645 1 97.88 239 LYS A CA 1
ATOM 1950 C C . LYS A 1 239 ? -10.828 -17.297 6.457 1 97.88 239 LYS A C 1
ATOM 1952 O O . LYS A 1 239 ? -11.992 -17.078 6.773 1 97.88 239 LYS A O 1
ATOM 1957 N N . LYS A 1 240 ? -10.031 -16.391 5.977 1 96.88 240 LYS A N 1
ATOM 1958 C CA . LYS A 1 240 ? -10.5 -15.039 5.73 1 96.88 240 LYS A CA 1
ATOM 1959 C C . LYS A 1 240 ? -11.664 -15.023 4.738 1 96.88 240 LYS A C 1
ATOM 1961 O O . LYS A 1 240 ? -12.656 -14.328 4.941 1 96.88 240 LYS A O 1
ATOM 1966 N N . THR A 1 241 ? -11.492 -15.75 3.656 1 96.81 241 THR A N 1
ATOM 1967 C CA . THR A 1 241 ? -12.492 -15.781 2.596 1 96.81 241 THR A CA 1
ATOM 1968 C C . THR A 1 241 ? -13.812 -16.328 3.119 1 96.81 241 THR A C 1
ATOM 1970 O O . THR A 1 241 ? -14.875 -15.773 2.854 1 96.81 241 THR A O 1
ATOM 1973 N N . LEU A 1 242 ? -13.773 -17.406 3.877 1 96.62 242 LEU A N 1
ATOM 1974 C CA . LEU A 1 242 ? -14.977 -17.984 4.457 1 96.62 242 LEU A CA 1
ATOM 1975 C C . LEU A 1 242 ? -15.656 -17 5.402 1 96.62 242 LEU A C 1
ATOM 1977 O O . LEU A 1 242 ? -16.875 -16.875 5.402 1 96.62 242 LEU A O 1
ATOM 1981 N N . ALA A 1 243 ? -14.844 -16.328 6.188 1 94.88 243 ALA A N 1
ATOM 1982 C CA . ALA A 1 243 ? -15.383 -15.328 7.105 1 94.88 243 ALA A CA 1
ATOM 1983 C C . ALA A 1 243 ? -16.062 -14.195 6.34 1 94.88 243 ALA A C 1
ATOM 1985 O O . ALA A 1 243 ? -17.109 -13.703 6.762 1 94.88 243 ALA A O 1
ATOM 1986 N N . GLU A 1 244 ? -15.469 -13.789 5.273 1 91.62 244 GLU A N 1
ATOM 1987 C CA . GLU A 1 244 ? -16.047 -12.742 4.438 1 91.62 244 GLU A CA 1
ATOM 1988 C C . GLU A 1 244 ? -17.375 -13.195 3.836 1 91.62 244 GLU A C 1
ATOM 1990 O O . GLU A 1 244 ? -18.328 -12.414 3.785 1 91.62 244 GLU A O 1
ATOM 1995 N N . TRP A 1 245 ? -17.406 -14.383 3.363 1 93.06 245 TRP A N 1
ATOM 1996 C CA . TRP A 1 245 ? -18.656 -14.922 2.818 1 93.06 245 TRP A CA 1
ATOM 1997 C C . TRP A 1 245 ? -19.734 -14.992 3.889 1 93.06 245 TRP A C 1
ATOM 1999 O O . TRP A 1 245 ? -20.875 -14.609 3.646 1 93.06 245 TRP A O 1
ATOM 2009 N N . ASP A 1 246 ? -19.359 -15.414 5.051 1 93.06 246 ASP A N 1
ATOM 2010 C CA . ASP A 1 246 ? -20.312 -15.484 6.16 1 93.06 246 ASP A CA 1
ATOM 2011 C C . ASP A 1 246 ? -20.859 -14.102 6.496 1 93.06 246 ASP A C 1
ATOM 2013 O O . ASP A 1 246 ? -22.062 -13.961 6.777 1 93.06 246 ASP A O 1
ATOM 2017 N N . ALA A 1 247 ? -19.984 -13.172 6.492 1 89.75 247 ALA A N 1
ATOM 2018 C CA . ALA A 1 247 ? -20.406 -11.812 6.801 1 89.75 247 ALA A CA 1
ATOM 2019 C C . ALA A 1 247 ? -21.406 -11.289 5.762 1 89.75 247 ALA A C 1
ATOM 2021 O O . ALA A 1 247 ? -22.391 -10.641 6.109 1 89.75 247 ALA A O 1
ATOM 2022 N N . VAL A 1 248 ? -21.141 -11.602 4.547 1 86.31 248 VAL A N 1
ATOM 2023 C CA . VAL A 1 248 ? -22.031 -11.172 3.465 1 86.31 248 VAL A CA 1
ATOM 2024 C C . VAL A 1 248 ? -23.375 -11.891 3.572 1 86.31 248 VAL A C 1
ATOM 2026 O O . VAL A 1 248 ? -24.422 -11.281 3.396 1 86.31 248 VAL A O 1
ATOM 2029 N N . ILE A 1 249 ? -23.344 -13.125 3.82 1 88.19 249 ILE A N 1
ATOM 2030 C CA . ILE A 1 249 ? -24.547 -13.938 3.92 1 88.19 249 ILE A CA 1
ATOM 2031 C C . ILE A 1 249 ? -25.391 -13.461 5.098 1 88.19 249 ILE A C 1
ATOM 2033 O O . ILE A 1 249 ? -26.625 -13.383 4.992 1 88.19 249 ILE A O 1
ATOM 2037 N N . ALA A 1 250 ? -24.766 -13.094 6.156 1 88.81 250 ALA A N 1
ATOM 2038 C CA . ALA A 1 250 ? -25.453 -12.648 7.359 1 88.81 250 ALA A CA 1
ATOM 2039 C C . ALA A 1 250 ? -26.094 -11.273 7.156 1 88.81 250 ALA A C 1
ATOM 2041 O O . ALA A 1 250 ? -27.109 -10.953 7.77 1 88.81 250 ALA A O 1
ATOM 2042 N N . ASN A 1 251 ? -25.422 -10.484 6.316 1 84.81 251 ASN A N 1
ATOM 2043 C CA . ASN A 1 251 ? -25.906 -9.125 6.082 1 84.81 251 ASN A CA 1
ATOM 2044 C C . ASN A 1 251 ? -25.984 -8.812 4.594 1 84.81 251 ASN A C 1
ATOM 2046 O O . ASN A 1 251 ? -25.375 -7.852 4.121 1 84.81 251 ASN A O 1
ATOM 2050 N N . GLU A 1 252 ? -26.875 -9.484 3.99 1 78.38 252 GLU A N 1
ATOM 2051 C CA . GLU A 1 252 ? -26.938 -9.453 2.533 1 78.38 252 GLU A CA 1
ATOM 2052 C C . GLU A 1 252 ? -27.297 -8.062 2.023 1 78.38 252 GLU A C 1
ATOM 2054 O O . GLU A 1 252 ? -26.75 -7.602 1.019 1 78.38 252 GLU A O 1
ATOM 2059 N N . GLU A 1 253 ? -28.078 -7.348 2.754 1 74 253 GLU A N 1
ATOM 2060 C CA . GLU A 1 253 ? -28.594 -6.078 2.262 1 74 253 GLU A CA 1
ATOM 2061 C C . GLU A 1 253 ? -27.781 -4.902 2.771 1 74 253 GLU A C 1
ATOM 2063 O O . GLU A 1 253 ? -28.078 -3.746 2.459 1 74 253 GLU A O 1
ATOM 2068 N N . SER A 1 254 ? -26.734 -5.277 3.395 1 79.69 254 SER A N 1
ATOM 2069 C CA . SER A 1 254 ? -25.953 -4.184 3.953 1 79.69 254 SER A CA 1
ATOM 2070 C C . SER A 1 254 ? -25.219 -3.412 2.857 1 79.69 254 SER A C 1
ATOM 2072 O O . SER A 1 254 ? -24.516 -4.004 2.037 1 79.69 254 SER A O 1
ATOM 2074 N N . PRO A 1 255 ? -25.406 -2.1 2.877 1 74.19 255 PRO A N 1
ATOM 2075 C CA . PRO A 1 255 ? -24.672 -1.275 1.914 1 74.19 255 PRO A CA 1
ATOM 2076 C C . PRO A 1 255 ? -23.156 -1.278 2.164 1 74.19 255 PRO A C 1
ATOM 2078 O O . PRO A 1 255 ? -22.391 -0.819 1.316 1 74.19 255 PRO A O 1
ATOM 2081 N N . LYS A 1 256 ? -22.75 -1.952 3.191 1 76.38 256 LYS A N 1
ATOM 2082 C CA . LYS A 1 256 ? -21.344 -1.975 3.574 1 76.38 256 LYS A CA 1
ATOM 2083 C C . LYS A 1 256 ? -20.625 -3.186 2.977 1 76.38 256 LYS A C 1
ATOM 2085 O O . LYS A 1 256 ? -19.391 -3.264 3.004 1 76.38 256 LYS A O 1
ATOM 2090 N N . ASN A 1 257 ? -21.422 -4.055 2.393 1 81.44 257 ASN A N 1
ATOM 2091 C CA . ASN A 1 257 ? -20.797 -5.254 1.833 1 81.44 257 ASN A CA 1
ATOM 2092 C C . ASN A 1 257 ? -19.922 -4.926 0.629 1 81.44 257 ASN A C 1
ATOM 2094 O O . ASN A 1 257 ? -20.344 -4.203 -0.276 1 81.44 257 ASN A O 1
ATOM 2098 N N . LYS A 1 258 ? -18.766 -5.48 0.724 1 87.75 258 LYS A N 1
ATOM 2099 C CA . LYS A 1 258 ? -17.875 -5.332 -0.424 1 87.75 258 LYS A CA 1
ATOM 2100 C C . LYS A 1 258 ? -18.328 -6.219 -1.583 1 87.75 258 LYS A C 1
ATOM 2102 O O . LYS A 1 258 ? -18.859 -7.309 -1.368 1 87.75 258 LYS A O 1
ATOM 2107 N N . LYS A 1 259 ? -18.062 -5.75 -2.732 1 90 259 LYS A N 1
ATOM 2108 C CA . LYS A 1 259 ? -18.484 -6.465 -3.936 1 90 259 LYS A CA 1
ATOM 2109 C C . LYS A 1 259 ? -17.312 -7.25 -4.535 1 90 259 LYS A C 1
ATOM 2111 O O . LYS A 1 259 ? -17.516 -8.25 -5.227 1 90 259 LYS A O 1
ATOM 2116 N N . MET A 1 260 ? -16.141 -6.754 -4.23 1 94.44 260 MET A N 1
ATOM 2117 C CA . MET A 1 260 ? -14.992 -7.379 -4.887 1 94.44 260 MET A CA 1
ATOM 2118 C C . MET A 1 260 ? -13.773 -7.363 -3.975 1 94.44 260 MET A C 1
ATOM 2120 O O . MET A 1 260 ? -13.508 -6.371 -3.293 1 94.44 260 MET A O 1
ATOM 2124 N N . PHE A 1 261 ? -13.109 -8.477 -3.959 1 96.75 261 PHE A N 1
ATOM 2125 C CA . PHE A 1 261 ? -11.812 -8.633 -3.309 1 96.75 261 PHE A CA 1
ATOM 2126 C C . PHE A 1 261 ? -10.734 -8.969 -4.332 1 96.75 261 PHE A C 1
ATOM 2128 O O . PHE A 1 261 ? -10.836 -9.961 -5.051 1 96.75 261 PHE A O 1
ATOM 2135 N N . VAL A 1 262 ? -9.719 -8.125 -4.414 1 98.06 262 VAL A N 1
ATOM 2136 C CA . VAL A 1 262 ? -8.656 -8.281 -5.402 1 98.06 262 VAL A CA 1
ATOM 2137 C C . VAL A 1 262 ? -7.328 -8.531 -4.695 1 98.06 262 VAL A C 1
ATOM 2139 O O . VAL A 1 262 ? -6.906 -7.738 -3.852 1 98.06 262 VAL A O 1
ATOM 2142 N N . TYR A 1 263 ? -6.656 -9.633 -5.059 1 98.56 263 TYR A N 1
ATOM 2143 C CA . TYR A 1 263 ? -5.383 -9.984 -4.438 1 98.56 263 TYR A CA 1
ATOM 2144 C C . TYR A 1 263 ? -4.305 -10.203 -5.488 1 98.56 263 TYR A C 1
ATOM 2146 O O . TYR A 1 263 ? -4.492 -10.984 -6.43 1 98.56 263 TYR A O 1
ATOM 2154 N N . ALA A 1 264 ? -3.207 -9.508 -5.363 1 98.62 264 ALA A N 1
ATOM 2155 C CA . ALA A 1 264 ? -2.068 -9.703 -6.258 1 98.62 264 ALA A CA 1
ATOM 2156 C C . ALA A 1 264 ? -0.913 -10.383 -5.527 1 98.62 264 ALA A C 1
ATOM 2158 O O . ALA A 1 264 ? -0.444 -9.891 -4.5 1 98.62 264 ALA A O 1
ATOM 2159 N N . GLY A 1 265 ? -0.497 -11.445 -6.059 1 98.19 265 GLY A N 1
ATOM 2160 C CA . GLY A 1 265 ? 0.594 -12.195 -5.457 1 98.19 265 GLY A CA 1
ATOM 2161 C C . GLY A 1 265 ? 1.527 -12.812 -6.48 1 98.19 265 GLY A C 1
ATOM 2162 O O . GLY A 1 265 ? 1.909 -12.164 -7.453 1 98.19 265 GLY A O 1
ATOM 2163 N N . HIS A 1 266 ? 1.935 -14.008 -6.199 1 97.88 266 HIS A N 1
ATOM 2164 C CA . HIS A 1 266 ? 2.982 -14.688 -6.949 1 97.88 266 HIS A CA 1
ATOM 2165 C C . HIS A 1 266 ? 2.49 -16.031 -7.488 1 97.88 266 HIS A C 1
ATOM 2167 O O . HIS A 1 266 ? 1.309 -16.359 -7.363 1 97.88 266 HIS A O 1
ATOM 2173 N N . ASP A 1 267 ? 3.359 -16.688 -8.211 1 97.69 267 ASP A N 1
ATOM 2174 C CA . ASP A 1 267 ? 3.047 -18.016 -8.734 1 97.69 267 ASP A CA 1
ATOM 2175 C C . ASP A 1 267 ? 2.592 -18.953 -7.621 1 97.69 267 ASP A C 1
ATOM 2177 O O . ASP A 1 267 ? 1.511 -19.547 -7.699 1 97.69 267 ASP A O 1
ATOM 2181 N N . SER A 1 268 ? 3.389 -18.938 -6.578 1 96.75 268 SER A N 1
ATOM 2182 C CA . SER A 1 268 ? 3.064 -19.828 -5.469 1 96.75 268 SER A CA 1
ATOM 2183 C C . SER A 1 268 ? 1.762 -19.422 -4.789 1 96.75 268 SER A C 1
ATOM 2185 O O . SER A 1 268 ? 1.03 -20.266 -4.273 1 96.75 268 SER A O 1
ATOM 2187 N N . THR A 1 269 ? 1.425 -18.109 -4.797 1 97.94 269 THR A N 1
ATOM 2188 C CA . THR A 1 269 ? 0.171 -17.656 -4.211 1 97.94 269 THR A CA 1
ATOM 2189 C C . THR A 1 269 ? -1.021 -18.312 -4.902 1 97.94 269 THR A C 1
ATOM 2191 O O . THR A 1 269 ? -1.88 -18.906 -4.238 1 97.94 269 THR A O 1
ATOM 2194 N N . VAL A 1 270 ? -1.006 -18.281 -6.207 1 98.5 270 VAL A N 1
ATOM 2195 C CA . VAL A 1 270 ? -2.137 -18.781 -6.977 1 98.5 270 VAL A CA 1
ATOM 2196 C C . VAL A 1 270 ? -2.242 -20.297 -6.809 1 98.5 270 VAL A C 1
ATOM 2198 O O . VAL A 1 270 ? -3.328 -20.828 -6.566 1 98.5 270 VAL A O 1
ATOM 2201 N N . VAL A 1 271 ? -1.11 -20.969 -6.898 1 98.44 271 VAL A N 1
ATOM 2202 C CA . VAL A 1 271 ? -1.094 -22.422 -6.781 1 98.44 271 VAL A CA 1
ATOM 2203 C C . VAL A 1 271 ? -1.571 -22.828 -5.391 1 98.44 271 VAL A C 1
ATOM 2205 O O . VAL A 1 271 ? -2.42 -23.719 -5.254 1 98.44 271 VAL A O 1
ATOM 2208 N N . ASN A 1 272 ? -1.018 -22.172 -4.363 1 98.19 272 ASN A N 1
ATOM 2209 C CA . ASN A 1 272 ? -1.39 -22.484 -2.988 1 98.19 272 ASN A CA 1
ATOM 2210 C C . ASN A 1 272 ? -2.885 -22.297 -2.752 1 98.19 272 ASN A C 1
ATOM 2212 O O . ASN A 1 272 ? -3.541 -23.156 -2.164 1 98.19 272 ASN A O 1
ATOM 2216 N N . LEU A 1 273 ? -3.418 -21.234 -3.252 1 98.56 273 LEU A N 1
ATOM 2217 C CA . LEU A 1 273 ? -4.805 -20.875 -2.963 1 98.56 273 LEU A CA 1
ATOM 2218 C C . LEU A 1 273 ? -5.762 -21.797 -3.721 1 98.56 273 LEU A C 1
ATOM 2220 O O . LEU A 1 273 ? -6.785 -22.219 -3.176 1 98.56 273 LEU A O 1
ATOM 2224 N N . LEU A 1 274 ? -5.457 -22.109 -4.934 1 98.62 274 LEU A N 1
ATOM 2225 C CA . LEU A 1 274 ? -6.301 -23.062 -5.656 1 98.62 274 LEU A CA 1
ATOM 2226 C C . LEU A 1 274 ? -6.168 -24.469 -5.07 1 98.62 274 LEU A C 1
ATOM 2228 O O . LEU A 1 274 ? -7.129 -25.234 -5.074 1 98.62 274 LEU A O 1
ATOM 2232 N N . SER A 1 275 ? -4.988 -24.766 -4.547 1 98.5 275 SER A N 1
ATOM 2233 C CA . SER A 1 275 ? -4.762 -26.078 -3.943 1 98.5 275 SER A CA 1
ATOM 2234 C C . SER A 1 275 ? -5.531 -26.219 -2.635 1 98.5 275 SER A C 1
ATOM 2236 O O . SER A 1 275 ? -5.984 -27.312 -2.295 1 98.5 275 SER A O 1
ATOM 2238 N N . VAL A 1 276 ? -5.625 -25.125 -1.91 1 98 276 VAL A N 1
ATOM 2239 C CA . VAL A 1 276 ? -6.348 -25.203 -0.645 1 98 276 VAL A CA 1
ATOM 2240 C C . VAL A 1 276 ? -7.812 -25.547 -0.906 1 98 276 VAL A C 1
ATOM 2242 O O . VAL A 1 276 ? -8.469 -26.172 -0.07 1 98 276 VAL A O 1
ATOM 2245 N N . PHE A 1 277 ? -8.336 -25.25 -2.092 1 98.06 277 PHE A N 1
ATOM 2246 C CA . PHE A 1 277 ? -9.688 -25.594 -2.506 1 98.06 277 PHE A CA 1
ATOM 2247 C C . PHE A 1 277 ? -9.711 -26.953 -3.195 1 98.06 277 PHE A C 1
ATOM 2249 O O . PHE A 1 277 ? -10.758 -27.406 -3.658 1 98.06 277 PHE A O 1
ATOM 2256 N N . ASN A 1 278 ? -8.57 -27.547 -3.379 1 97.88 278 ASN A N 1
ATOM 2257 C CA . ASN A 1 278 ? -8.375 -28.844 -3.986 1 97.88 278 ASN A CA 1
ATOM 2258 C C . ASN A 1 278 ? -8.734 -28.844 -5.469 1 97.88 278 ASN A C 1
ATOM 2260 O O . ASN A 1 278 ? -9.266 -29.828 -5.992 1 97.88 278 ASN A O 1
ATOM 2264 N N . VAL A 1 279 ? -8.43 -27.734 -6.145 1 98.06 279 VAL A N 1
ATOM 2265 C CA . VAL A 1 279 ? -8.883 -27.672 -7.531 1 98.06 279 VAL A CA 1
ATOM 2266 C C . VAL A 1 279 ? -7.703 -27.375 -8.453 1 98.06 279 VAL A C 1
ATOM 2268 O O . VAL A 1 279 ? -7.863 -27.328 -9.672 1 98.06 279 VAL A O 1
ATOM 2271 N N . TRP A 1 280 ? -6.5 -27.203 -7.906 1 98.06 280 TRP A N 1
ATOM 2272 C CA . TRP A 1 280 ? -5.344 -26.922 -8.75 1 98.06 280 TRP A CA 1
ATOM 2273 C C . TRP A 1 280 ? -5.004 -28.125 -9.633 1 98.06 280 TRP A C 1
ATOM 2275 O O . TRP A 1 280 ? -4.906 -29.25 -9.141 1 98.06 280 TRP A O 1
ATOM 2285 N N . ARG A 1 281 ? -4.863 -27.844 -10.891 1 95.75 281 ARG A N 1
ATOM 2286 C CA . ARG A 1 281 ? -4.324 -28.812 -11.844 1 95.75 281 ARG A CA 1
ATOM 2287 C C . ARG A 1 281 ? -2.881 -28.469 -12.211 1 95.75 281 ARG A C 1
ATOM 2289 O O . ARG A 1 281 ? -2.59 -27.359 -12.656 1 95.75 281 ARG A O 1
ATOM 2296 N N . GLU A 1 282 ? -2.078 -29.438 -12.031 1 95.56 282 GLU A N 1
ATOM 2297 C CA . GLU A 1 282 ? -0.645 -29.203 -12.172 1 95.56 282 GLU A CA 1
ATOM 2298 C C . GLU A 1 282 ? -0.322 -28.562 -13.523 1 95.56 282 GLU A C 1
ATOM 2300 O O . GLU A 1 282 ? -0.714 -29.094 -14.57 1 95.56 282 GLU A O 1
ATOM 2305 N N . GLN A 1 283 ? 0.289 -27.547 -13.539 1 96.38 283 GLN A N 1
ATOM 2306 C CA . GLN A 1 283 ? 0.778 -26.75 -14.672 1 96.38 283 GLN A CA 1
ATOM 2307 C C . GLN A 1 283 ? 1.811 -25.719 -14.219 1 96.38 283 GLN A C 1
ATOM 2309 O O . GLN A 1 283 ? 2.004 -25.516 -13.023 1 96.38 283 GLN A O 1
ATOM 2314 N N . PHE A 1 284 ? 2.469 -25.25 -15.156 1 97.25 284 PHE A N 1
ATOM 2315 C CA . PHE A 1 284 ? 3.32 -24.109 -14.82 1 97.25 284 PHE A CA 1
ATOM 2316 C C . PHE A 1 284 ? 2.496 -22.828 -14.68 1 97.25 284 PHE A C 1
ATOM 2318 O O . PHE A 1 284 ? 1.784 -22.438 -15.609 1 97.25 284 PHE A O 1
ATOM 2325 N N . PRO A 1 285 ? 2.465 -22.25 -13.531 1 97.94 285 PRO A N 1
ATOM 2326 C CA . PRO A 1 285 ? 1.717 -21 -13.352 1 97.94 285 PRO A CA 1
ATOM 2327 C C . PRO A 1 285 ? 2.354 -19.828 -14.078 1 97.94 285 PRO A C 1
ATOM 2329 O O . PRO A 1 285 ? 3.227 -19.156 -13.516 1 97.94 285 PRO A O 1
ATOM 2332 N N . ASN A 1 286 ? 1.887 -19.547 -15.203 1 97.62 286 ASN A N 1
ATOM 2333 C CA . ASN A 1 286 ? 2.42 -18.453 -16.016 1 97.62 286 ASN A CA 1
ATOM 2334 C C . ASN A 1 286 ? 2.139 -17.094 -15.375 1 97.62 286 ASN A C 1
ATOM 2336 O O . ASN A 1 286 ? 1.347 -17 -14.438 1 97.62 286 ASN A O 1
ATOM 2340 N N . TYR A 1 287 ? 2.842 -16.094 -15.891 1 98.19 287 TYR A N 1
ATOM 2341 C CA . TYR A 1 287 ? 2.596 -14.727 -15.438 1 98.19 287 TYR A CA 1
ATOM 2342 C C . TYR A 1 287 ? 1.131 -14.352 -15.625 1 98.19 287 TYR A C 1
ATOM 2344 O O . TYR A 1 287 ? 0.511 -14.711 -16.625 1 98.19 287 TYR A O 1
ATOM 2352 N N . ALA A 1 288 ? 0.554 -13.68 -14.602 1 98.25 288 ALA A N 1
ATOM 2353 C CA . ALA A 1 288 ? -0.787 -13.094 -14.609 1 98.25 288 ALA A CA 1
ATOM 2354 C C . ALA A 1 288 ? -1.855 -14.188 -14.562 1 98.25 288 ALA A C 1
ATOM 2356 O O . ALA A 1 288 ? -3.033 -13.922 -14.812 1 98.25 288 ALA A O 1
ATOM 2357 N N . ILE A 1 289 ? -1.475 -15.461 -14.289 1 98.5 289 ILE A N 1
ATOM 2358 C CA . ILE A 1 289 ? -2.479 -16.484 -14.039 1 98.5 289 ILE A CA 1
ATOM 2359 C C . ILE A 1 289 ? -3.369 -16.062 -12.867 1 98.5 289 ILE A C 1
ATOM 2361 O O . ILE A 1 289 ? -2.904 -15.414 -11.93 1 98.5 289 ILE A O 1
ATOM 2365 N N . MET A 1 290 ? -4.66 -16.438 -12.906 1 98.25 290 MET A N 1
ATOM 2366 C CA . MET A 1 290 ? -5.566 -15.922 -11.883 1 98.25 290 MET A CA 1
ATOM 2367 C C . MET A 1 290 ? -6.555 -17 -11.445 1 98.25 290 MET A C 1
ATOM 2369 O O . MET A 1 290 ? -6.84 -17.938 -12.188 1 98.25 290 MET A O 1
ATOM 2373 N N . GLY A 1 291 ? -6.961 -16.906 -10.234 1 98.44 291 GLY A N 1
ATOM 2374 C CA . GLY A 1 291 ? -8.109 -17.609 -9.688 1 98.44 291 GLY A CA 1
ATOM 2375 C C . GLY A 1 291 ? -9.273 -16.688 -9.359 1 98.44 291 GLY A C 1
ATOM 2376 O O . GLY A 1 291 ? -9.07 -15.555 -8.93 1 98.44 291 GLY A O 1
ATOM 2377 N N . LEU A 1 292 ? -10.484 -17.172 -9.617 1 97.56 292 LEU A N 1
ATOM 2378 C CA . LEU A 1 292 ? -11.719 -16.453 -9.328 1 97.56 292 LEU A CA 1
ATOM 2379 C C . LEU A 1 292 ? -12.625 -17.25 -8.398 1 97.56 292 LEU A C 1
ATOM 2381 O O . LEU A 1 292 ? -12.852 -18.438 -8.633 1 97.56 292 LEU A O 1
ATOM 2385 N N . LEU A 1 293 ? -13.086 -16.656 -7.375 1 97.19 293 LEU A N 1
ATOM 2386 C CA . LEU A 1 293 ? -14.117 -17.203 -6.492 1 97.19 293 LEU A CA 1
ATOM 2387 C C . LEU A 1 293 ? -15.398 -16.375 -6.574 1 97.19 293 LEU A C 1
ATOM 2389 O O . LEU A 1 293 ? -15.398 -15.188 -6.219 1 97.19 293 LEU A O 1
ATOM 2393 N N . GLU A 1 294 ? -16.438 -16.984 -7.027 1 94.69 294 GLU A N 1
ATOM 2394 C CA . GLU A 1 294 ? -17.719 -16.312 -7.145 1 94.69 294 GLU A CA 1
ATOM 2395 C C . GLU A 1 294 ? -18.734 -16.859 -6.148 1 94.69 294 GLU A C 1
ATOM 2397 O O . GLU A 1 294 ? -19.016 -18.062 -6.145 1 94.69 294 GLU A O 1
ATOM 2402 N N . LEU A 1 295 ? -19.219 -16.016 -5.305 1 93.69 295 LEU A N 1
ATOM 2403 C CA . LEU A 1 295 ? -20.312 -16.375 -4.41 1 93.69 295 LEU A CA 1
ATOM 2404 C C . LEU A 1 295 ? -21.656 -16.062 -5.043 1 93.69 295 LEU A C 1
ATOM 2406 O O . LEU A 1 295 ? -21.938 -14.914 -5.391 1 93.69 295 LEU A O 1
ATOM 2410 N N . HIS A 1 296 ? -22.484 -17.094 -5.18 1 90.12 296 HIS A N 1
ATOM 2411 C CA . HIS A 1 296 ? -23.781 -16.938 -5.82 1 90.12 296 HIS A CA 1
ATOM 2412 C C . HIS A 1 296 ? -24.906 -17.281 -4.852 1 90.12 296 HIS A C 1
ATOM 2414 O O . HIS A 1 296 ? -24.766 -18.156 -4.004 1 90.12 296 HIS A O 1
ATOM 2420 N N . LYS A 1 297 ? -25.906 -16.531 -5.02 1 88.81 297 LYS A N 1
ATOM 2421 C CA . LYS A 1 297 ? -27.141 -16.859 -4.32 1 88.81 297 LYS A CA 1
ATOM 2422 C C . LYS A 1 297 ? -28.188 -17.375 -5.293 1 88.81 297 LYS A C 1
ATOM 2424 O O . LYS A 1 297 ? -28.516 -16.719 -6.277 1 88.81 297 LYS A O 1
ATOM 2429 N N . HIS A 1 298 ? -28.688 -18.516 -4.938 1 84.38 298 HIS A N 1
ATOM 2430 C CA . HIS A 1 298 ? -29.781 -19.062 -5.746 1 84.38 298 HIS A CA 1
ATOM 2431 C C . HIS A 1 298 ? -31.062 -18.281 -5.512 1 84.38 298 HIS A C 1
ATOM 2433 O O . HIS A 1 298 ? -31.547 -18.188 -4.379 1 84.38 298 HIS A O 1
ATOM 2439 N N . LYS A 1 299 ? -31.641 -17.75 -6.512 1 80.31 299 LYS A N 1
ATOM 2440 C CA . LYS A 1 299 ? -32.781 -16.859 -6.398 1 80.31 299 LYS A CA 1
ATOM 2441 C C . LYS A 1 299 ? -34 -17.609 -5.82 1 80.31 299 LYS A C 1
ATOM 2443 O O . LYS A 1 299 ? -34.75 -17.062 -5.012 1 80.31 299 LYS A O 1
ATOM 2448 N N . ARG A 1 300 ? -34.125 -18.844 -6.168 1 83.56 300 ARG A N 1
ATOM 2449 C CA . ARG A 1 300 ? -35.312 -19.562 -5.773 1 83.56 300 ARG A CA 1
ATOM 2450 C C . ARG A 1 300 ? -35.156 -20.172 -4.383 1 83.56 300 ARG A C 1
ATOM 2452 O O . ARG A 1 300 ? -36.062 -20.031 -3.539 1 83.56 300 ARG A O 1
ATOM 2459 N N . THR A 1 301 ? -34.094 -20.766 -4.148 1 84.06 301 THR A N 1
ATOM 2460 C CA . THR A 1 301 ? -33.906 -21.484 -2.895 1 84.06 301 THR A CA 1
ATOM 2461 C C . THR A 1 301 ? -33.219 -20.594 -1.857 1 84.06 301 THR A C 1
ATOM 2463 O O . THR A 1 301 ? -33.25 -20.891 -0.662 1 84.06 301 THR A O 1
ATOM 2466 N N . GLY A 1 302 ? -32.531 -19.578 -2.336 1 84.62 302 GLY A N 1
ATOM 2467 C CA . GLY A 1 302 ? -31.797 -18.703 -1.434 1 84.62 302 GLY A CA 1
ATOM 2468 C C . GLY A 1 302 ? -30.484 -19.281 -0.965 1 84.62 302 GLY A C 1
ATOM 2469 O O . GLY A 1 302 ? -29.766 -18.672 -0.168 1 84.62 302 GLY A O 1
ATOM 2470 N N . GLU A 1 303 ? -30.172 -20.438 -1.514 1 89.12 303 GLU A N 1
ATOM 2471 C CA . GLU A 1 303 ? -28.938 -21.094 -1.108 1 89.12 303 GLU A CA 1
ATOM 2472 C C . GLU A 1 303 ? -27.719 -20.422 -1.72 1 89.12 303 GLU A C 1
ATOM 2474 O O . GLU A 1 303 ? -27.734 -20.031 -2.889 1 89.12 303 GLU A O 1
ATOM 2479 N N . TYR A 1 304 ? -26.719 -20.297 -0.812 1 92.06 304 TYR A N 1
ATOM 2480 C CA . TYR A 1 304 ? -25.469 -19.719 -1.285 1 92.06 304 TYR A CA 1
ATOM 2481 C C . TYR A 1 304 ? -24.5 -20.812 -1.748 1 92.06 304 TYR A C 1
ATOM 2483 O O . TYR A 1 304 ? -24.375 -21.844 -1.092 1 92.06 304 TYR A O 1
ATOM 2491 N N . SER A 1 305 ? -23.906 -20.594 -2.959 1 93.94 305 SER A N 1
ATOM 2492 C CA . SER A 1 305 ? -22.938 -21.531 -3.518 1 93.94 305 SER A CA 1
ATOM 2493 C C . SER A 1 305 ? -21.75 -20.797 -4.121 1 93.94 305 SER A C 1
ATOM 2495 O O . SER A 1 305 ? -21.812 -19.594 -4.367 1 93.94 305 SER A O 1
ATOM 2497 N N . VAL A 1 306 ? -20.688 -21.578 -4.305 1 94.69 306 VAL A N 1
ATOM 2498 C CA . VAL A 1 306 ? -19.453 -20.984 -4.797 1 94.69 306 VAL A CA 1
ATOM 2499 C C . VAL A 1 306 ? -19.062 -21.625 -6.121 1 94.69 306 VAL A C 1
ATOM 2501 O O . VAL A 1 306 ? -19.203 -22.844 -6.293 1 94.69 306 VAL A O 1
ATOM 2504 N N . ARG A 1 307 ? -18.641 -20.797 -7.043 1 94.94 307 ARG A N 1
ATOM 2505 C CA . ARG A 1 307 ? -18 -21.25 -8.273 1 94.94 307 ARG A CA 1
ATOM 2506 C C . ARG A 1 307 ? -16.547 -20.797 -8.328 1 94.94 307 ARG A C 1
ATOM 2508 O O . ARG A 1 307 ? -16.219 -19.672 -7.938 1 94.94 307 ARG A O 1
ATOM 2515 N N . ILE A 1 308 ? -15.68 -21.688 -8.758 1 97.19 308 ILE A N 1
ATOM 2516 C CA . ILE A 1 308 ? -14.258 -21.375 -8.836 1 97.19 308 ILE A CA 1
ATOM 2517 C C . ILE A 1 308 ? -13.789 -21.484 -10.289 1 97.19 308 ILE A C 1
ATOM 2519 O O . ILE A 1 308 ? -14.18 -22.406 -11.008 1 97.19 308 ILE A O 1
ATOM 2523 N N . PHE A 1 309 ? -13.039 -20.5 -10.742 1 97.62 309 PHE A N 1
ATOM 2524 C CA . PHE A 1 309 ? -12.461 -20.5 -12.078 1 97.62 309 PHE A CA 1
ATOM 2525 C C . PHE A 1 309 ? -10.953 -20.266 -12.016 1 97.62 309 PHE A C 1
ATOM 2527 O O . PHE A 1 309 ? -10.453 -19.656 -11.07 1 97.62 309 PHE A O 1
ATOM 2534 N N . GLN A 1 310 ? -10.242 -20.812 -12.906 1 98.38 310 GLN A N 1
ATOM 2535 C CA . GLN A 1 310 ? -8.852 -20.484 -13.195 1 98.38 310 GLN A CA 1
ATOM 2536 C C . GLN A 1 310 ? -8.711 -19.891 -14.602 1 98.38 310 GLN A C 1
ATOM 2538 O O . GLN A 1 310 ? -9.344 -20.375 -15.547 1 98.38 310 GLN A O 1
ATOM 2543 N N . LYS A 1 311 ? -7.891 -18.844 -14.742 1 97.56 311 LYS A N 1
ATOM 2544 C CA . LYS A 1 311 ? -7.734 -18.203 -16.047 1 97.56 311 LYS A CA 1
ATOM 2545 C C . LYS A 1 311 ? -6.27 -17.891 -16.328 1 97.56 311 LYS A C 1
ATOM 2547 O O . LYS A 1 311 ? -5.582 -17.297 -15.484 1 97.56 311 LYS A O 1
ATOM 2552 N N . ASN A 1 312 ? -5.762 -18.328 -17.469 1 96.12 312 ASN A N 1
ATOM 2553 C CA . ASN A 1 312 ? -4.484 -17.891 -18.016 1 96.12 312 ASN A CA 1
ATOM 2554 C C . ASN A 1 312 ? -4.664 -16.734 -19.016 1 96.12 312 ASN A C 1
ATOM 2556 O O . ASN A 1 312 ? -5.758 -16.547 -19.562 1 96.12 312 ASN A O 1
ATOM 2560 N N . VAL A 1 313 ? -3.613 -16.031 -19.188 1 93.81 313 VAL A N 1
ATOM 2561 C CA . VAL A 1 313 ? -3.66 -14.922 -20.125 1 93.81 313 VAL A CA 1
ATOM 2562 C C . VAL A 1 313 ? -4.008 -15.445 -21.516 1 93.81 313 VAL A C 1
ATOM 2564 O O . VAL A 1 313 ? -3.449 -16.438 -21.969 1 93.81 313 VAL A O 1
ATOM 2567 N N . GLY A 1 314 ? -4.957 -14.781 -22.188 1 90.5 314 GLY A N 1
ATOM 2568 C CA . GLY A 1 314 ? -5.305 -15.117 -23.562 1 90.5 314 GLY A CA 1
ATOM 2569 C C . GLY A 1 314 ? -6.266 -16.297 -23.656 1 90.5 314 GLY A C 1
ATOM 2570 O O . GLY A 1 314 ? -6.676 -16.672 -24.766 1 90.5 314 GLY A O 1
ATOM 2571 N N . GLU A 1 315 ? -6.664 -16.906 -22.562 1 94.81 315 GLU A N 1
ATOM 2572 C CA . GLU A 1 315 ? -7.57 -18.047 -22.547 1 94.81 315 GLU A CA 1
ATOM 2573 C C . GLU A 1 315 ? -8.844 -17.734 -21.766 1 94.81 315 GLU A C 1
ATOM 2575 O O . GLU A 1 315 ? -8.844 -16.859 -20.891 1 94.81 315 GLU A O 1
ATOM 2580 N N . PRO A 1 316 ? -9.93 -18.344 -22.156 1 95.56 316 PRO A N 1
ATOM 2581 C CA . PRO A 1 316 ? -11.133 -18.203 -21.328 1 95.56 316 PRO A CA 1
ATOM 2582 C C . PRO A 1 316 ? -10.984 -18.859 -19.953 1 95.56 316 PRO A C 1
ATOM 2584 O O . PRO A 1 316 ? -10.141 -19.734 -19.781 1 95.56 316 PRO A O 1
ATOM 2587 N N . PRO A 1 317 ? -11.766 -18.359 -19.031 1 96.25 317 PRO A N 1
ATOM 2588 C CA . PRO A 1 317 ? -11.703 -19 -17.703 1 96.25 317 PRO A CA 1
ATOM 2589 C C . PRO A 1 317 ? -12.148 -20.453 -17.734 1 96.25 317 PRO A C 1
ATOM 2591 O O . PRO A 1 317 ? -13.086 -20.812 -18.453 1 96.25 317 PRO A O 1
ATOM 2594 N N . ILE A 1 318 ? -11.516 -21.266 -16.969 1 97 318 ILE A N 1
ATOM 2595 C CA . ILE A 1 318 ? -11.82 -22.688 -16.844 1 97 318 ILE A CA 1
ATOM 2596 C C . ILE A 1 318 ? -12.531 -22.938 -15.516 1 97 318 ILE A C 1
ATOM 2598 O O . ILE A 1 318 ? -11.984 -22.656 -14.445 1 97 318 ILE A O 1
ATOM 2602 N N . PRO A 1 319 ? -13.781 -23.438 -15.602 1 96.69 319 PRO A N 1
ATOM 2603 C CA . PRO A 1 319 ? -14.445 -23.797 -14.344 1 96.69 319 PRO A CA 1
ATOM 2604 C C . PRO A 1 319 ? -13.789 -24.984 -13.648 1 96.69 319 PRO A C 1
ATOM 2606 O O . PRO A 1 319 ? -13.422 -25.969 -14.297 1 96.69 319 PRO A O 1
ATOM 2609 N N . LEU A 1 320 ? -13.602 -24.812 -12.391 1 97.5 320 LEU A N 1
ATOM 2610 C CA . LEU A 1 320 ? -13.016 -25.859 -11.578 1 97.5 320 LEU A CA 1
ATOM 2611 C C . LEU A 1 320 ? -14.039 -26.438 -10.609 1 97.5 320 LEU A C 1
ATOM 2613 O O . LEU A 1 320 ? -14.852 -25.703 -10.047 1 97.5 320 LEU A O 1
ATOM 2617 N N . THR A 1 321 ? -14.023 -27.75 -10.469 1 96.75 321 THR A N 1
ATOM 2618 C CA . THR A 1 321 ? -14.977 -28.406 -9.578 1 96.75 321 THR A CA 1
ATOM 2619 C C . THR A 1 321 ? -14.273 -28.906 -8.32 1 96.75 321 THR A C 1
ATOM 2621 O O . THR A 1 321 ? -13.312 -29.656 -8.391 1 96.75 321 THR A O 1
ATOM 2624 N N . ILE A 1 322 ? -14.805 -28.469 -7.23 1 96.44 322 ILE A N 1
ATOM 2625 C CA . ILE A 1 322 ? -14.289 -28.922 -5.949 1 96.44 322 ILE A CA 1
ATOM 2626 C C . ILE A 1 322 ? -14.656 -30.391 -5.742 1 96.44 322 ILE A C 1
ATOM 2628 O O . ILE A 1 322 ? -15.828 -30.766 -5.859 1 96.44 322 ILE A O 1
ATOM 2632 N N . PRO A 1 323 ? -13.664 -31.219 -5.445 1 96.81 323 PRO A N 1
ATOM 2633 C CA . PRO A 1 323 ? -14.016 -32.625 -5.172 1 96.81 323 PRO A CA 1
ATOM 2634 C C . PRO A 1 323 ? -15.062 -32.75 -4.074 1 96.81 323 PRO A C 1
ATOM 2636 O O . PRO A 1 323 ? -14.914 -32.188 -2.99 1 96.81 323 PRO A O 1
ATOM 2639 N N . GLY A 1 324 ? -16.078 -33.469 -4.34 1 96.38 324 GLY A N 1
ATOM 2640 C CA . GLY A 1 324 ? -17.172 -33.625 -3.398 1 96.38 324 GLY A CA 1
ATOM 2641 C C . GLY A 1 324 ? -18.344 -32.719 -3.674 1 96.38 324 GLY A C 1
ATOM 2642 O O . GLY A 1 324 ? -19.391 -32.844 -3.041 1 96.38 324 GLY A O 1
ATOM 2643 N N . CYS A 1 325 ? -18.172 -31.875 -4.621 1 95.81 325 CYS A N 1
ATOM 2644 C CA . CYS A 1 325 ? -19.234 -30.938 -5.004 1 95.81 325 CYS A CA 1
ATOM 2645 C C . CYS A 1 325 ? -19.578 -31.078 -6.48 1 95.81 325 CYS A C 1
ATOM 2647 O O . CYS A 1 325 ? -18.812 -31.672 -7.246 1 95.81 325 CYS A O 1
ATOM 2649 N N . ALA A 1 326 ? -20.734 -30.516 -6.809 1 91.25 326 ALA A N 1
ATOM 2650 C CA . ALA A 1 326 ? -21.062 -30.266 -8.211 1 91.25 326 ALA A CA 1
ATOM 2651 C C . ALA A 1 326 ? -20.453 -28.938 -8.688 1 91.25 326 ALA A C 1
ATOM 2653 O O . ALA A 1 326 ? -19.578 -28.375 -8.016 1 91.25 326 ALA A O 1
ATOM 2654 N N . LYS A 1 327 ? -20.844 -28.531 -9.805 1 87.38 327 LYS A N 1
ATOM 2655 C CA . LYS A 1 327 ? -20.297 -27.312 -10.391 1 87.38 327 LYS A CA 1
ATOM 2656 C C . LYS A 1 327 ? -20.484 -26.125 -9.445 1 87.38 327 LYS A C 1
ATOM 2658 O O . LYS A 1 327 ? -19.578 -25.281 -9.32 1 87.38 327 LYS A O 1
ATOM 2663 N N . ARG A 1 328 ? -21.578 -26.094 -8.844 1 90.56 328 ARG A N 1
ATOM 2664 C CA . ARG A 1 328 ? -21.844 -25.141 -7.77 1 90.56 328 ARG A CA 1
ATOM 2665 C C . ARG A 1 328 ? -21.781 -25.828 -6.41 1 90.56 328 ARG A C 1
ATOM 2667 O O . ARG A 1 328 ? -22.531 -26.781 -6.152 1 90.56 328 ARG A O 1
ATOM 2674 N N . CYS A 1 329 ? -20.891 -25.328 -5.637 1 95.5 329 CYS A N 1
ATOM 2675 C CA . CYS A 1 329 ? -20.719 -25.953 -4.336 1 95.5 329 CYS A CA 1
ATOM 2676 C C . CYS A 1 329 ? -21.375 -25.141 -3.232 1 95.5 329 CYS A C 1
ATOM 2678 O O . CYS A 1 329 ? -20.984 -24.016 -2.957 1 95.5 329 CYS A O 1
ATOM 2680 N N . PRO A 1 330 ? -22.422 -25.703 -2.58 1 95.62 330 PRO A N 1
ATOM 2681 C CA . PRO A 1 330 ? -23 -24.969 -1.455 1 95.62 330 PRO A CA 1
ATOM 2682 C C . PRO A 1 330 ? -21.969 -24.578 -0.403 1 95.62 330 PRO A C 1
ATOM 2684 O O . PRO A 1 330 ? -21.078 -25.375 -0.085 1 95.62 330 PRO A O 1
ATOM 2687 N N . VAL A 1 331 ? -22.062 -23.375 0.139 1 95 331 VAL A N 1
ATOM 2688 C CA . VAL A 1 331 ? -21.047 -22.828 1.033 1 95 331 VAL A CA 1
ATOM 2689 C C . VAL A 1 331 ? -20.875 -23.734 2.248 1 95 331 VAL A C 1
ATOM 2691 O O . VAL A 1 331 ? -19.75 -24.016 2.654 1 95 331 VAL A O 1
ATOM 2694 N N . ASP A 1 332 ? -21.984 -24.234 2.789 1 94.88 332 ASP A N 1
ATOM 2695 C CA . ASP A 1 332 ? -21.906 -25.078 3.979 1 94.88 332 ASP A CA 1
ATOM 2696 C C . ASP A 1 332 ? -21.219 -26.406 3.664 1 94.88 332 ASP A C 1
ATOM 2698 O O . ASP A 1 332 ? -20.453 -26.906 4.48 1 94.88 332 ASP A O 1
ATOM 2702 N N . GLN A 1 333 ? -21.516 -26.953 2.543 1 96.81 333 GLN A N 1
ATOM 2703 C CA . GLN A 1 333 ? -20.844 -28.188 2.119 1 96.81 333 GLN A CA 1
ATOM 2704 C C . GLN A 1 333 ? -19.359 -27.953 1.909 1 96.81 333 GLN A C 1
ATOM 2706 O O . GLN A 1 333 ? -18.531 -28.781 2.281 1 96.81 333 GLN A O 1
ATOM 2711 N N . LEU A 1 334 ? -19.031 -26.875 1.343 1 97.5 334 LEU A N 1
ATOM 2712 C CA . LEU A 1 334 ? -17.641 -26.516 1.101 1 97.5 334 LEU A CA 1
ATOM 2713 C C . LEU A 1 334 ? -16.859 -26.422 2.412 1 97.5 334 LEU A C 1
ATOM 2715 O O . LEU A 1 334 ? -15.734 -26.891 2.51 1 97.5 334 LEU A O 1
ATOM 2719 N N . LYS A 1 335 ? -17.484 -25.781 3.373 1 97.38 335 LYS A N 1
ATOM 2720 C CA . LYS A 1 335 ? -16.844 -25.625 4.68 1 97.38 335 LYS A CA 1
ATOM 2721 C C . LYS A 1 335 ? -16.516 -26.984 5.293 1 97.38 335 LYS A C 1
ATOM 2723 O O . LYS A 1 335 ? -15.438 -27.156 5.875 1 97.38 335 LYS A O 1
ATOM 2728 N N . GLU A 1 336 ? -17.406 -27.875 5.066 1 97.44 336 GLU A N 1
ATOM 2729 C CA . GLU A 1 336 ? -17.188 -29.219 5.59 1 97.44 336 GLU A CA 1
ATOM 2730 C C . GLU A 1 336 ? -16.062 -29.922 4.832 1 97.44 336 GLU A C 1
ATOM 2732 O O . GLU A 1 336 ? -15.211 -30.578 5.441 1 97.44 336 GLU A O 1
ATOM 2737 N N . LEU A 1 337 ? -16.094 -29.781 3.568 1 97.38 337 LEU A N 1
ATOM 2738 C CA . LEU A 1 337 ? -15.117 -30.453 2.717 1 97.38 337 LEU A CA 1
ATOM 2739 C C . LEU A 1 337 ? -13.711 -29.938 2.975 1 97.38 337 LEU A C 1
ATOM 2741 O O . LEU A 1 337 ? -12.734 -30.672 2.848 1 97.38 337 LEU A O 1
ATOM 2745 N N . LEU A 1 338 ? -13.594 -28.594 3.387 1 97.81 338 LEU A N 1
ATOM 2746 C CA . LEU A 1 338 ? -12.281 -27.953 3.498 1 97.81 338 LEU A CA 1
ATOM 2747 C C . LEU A 1 338 ? -11.914 -27.719 4.961 1 97.81 338 LEU A C 1
ATOM 2749 O O . LEU A 1 338 ? -10.984 -26.969 5.258 1 97.81 338 LEU A O 1
ATOM 2753 N N . LYS A 1 339 ? -12.57 -28.359 5.867 1 97.56 339 LYS A N 1
ATOM 2754 C CA . LYS A 1 339 ? -12.414 -28.109 7.297 1 97.56 339 LYS A CA 1
ATOM 2755 C C . LYS A 1 339 ? -10.969 -28.328 7.734 1 97.56 339 LYS A C 1
ATOM 2757 O O . LYS A 1 339 ? -10.445 -27.594 8.578 1 97.56 339 LYS A O 1
ATOM 2762 N N . SER A 1 340 ? -10.305 -29.281 7.137 1 97.62 340 SER A N 1
ATOM 2763 C CA . SER A 1 340 ? -8.945 -29.641 7.523 1 97.62 340 SER A CA 1
ATOM 2764 C C . SER A 1 340 ? -7.941 -28.594 7.059 1 97.62 340 SER A C 1
ATOM 2766 O O . SER A 1 340 ? -6.793 -28.594 7.5 1 97.62 340 SER A O 1
ATOM 2768 N N . HIS A 1 341 ? -8.328 -27.719 6.145 1 98.25 341 HIS A N 1
ATOM 2769 C CA . HIS A 1 341 ? -7.445 -26.703 5.594 1 98.25 341 HIS A CA 1
ATOM 2770 C C . HIS A 1 341 ? -7.562 -25.391 6.367 1 98.25 341 HIS A C 1
ATOM 2772 O O . HIS A 1 341 ? -6.805 -24.453 6.125 1 98.25 341 HIS A O 1
ATOM 2778 N N . VAL A 1 342 ? -8.477 -25.25 7.309 1 97.94 342 VAL A N 1
ATOM 2779 C CA . VAL A 1 342 ? -8.742 -24 8.016 1 97.94 342 VAL A CA 1
ATOM 2780 C C . VAL A 1 342 ? -7.965 -23.969 9.328 1 97.94 342 VAL A C 1
ATOM 2782 O O . VAL A 1 342 ? -8.219 -24.781 10.227 1 97.94 342 VAL A O 1
ATOM 2785 N N . PRO A 1 343 ? -7.066 -23.062 9.406 1 97 343 PRO A N 1
ATOM 2786 C CA . PRO A 1 343 ? -6.324 -23 10.664 1 97 343 PRO A CA 1
ATOM 2787 C C . PRO A 1 343 ? -7.16 -22.453 11.82 1 97 343 PRO A C 1
ATOM 2789 O O . PRO A 1 343 ? -8.016 -21.578 11.609 1 97 343 PRO A O 1
ATOM 2792 N N . ILE A 1 344 ? -6.918 -22.969 12.977 1 92.5 344 ILE A N 1
ATOM 2793 C CA . ILE A 1 344 ? -7.59 -22.469 14.172 1 92.5 344 ILE A CA 1
ATOM 2794 C C . ILE A 1 344 ? -6.746 -21.359 14.812 1 92.5 344 ILE A C 1
ATOM 2796 O O . ILE A 1 344 ? -7.234 -20.25 15.031 1 92.5 344 ILE A O 1
ATOM 2800 N N . ASP A 1 345 ? -5.492 -21.625 15.102 1 94.25 345 ASP A N 1
ATOM 2801 C CA . ASP A 1 345 ? -4.512 -20.703 15.664 1 94.25 345 ASP A CA 1
ATOM 2802 C C . ASP A 1 345 ? -3.152 -20.859 14.984 1 94.25 345 ASP A C 1
ATOM 2804 O O . ASP A 1 345 ? -2.381 -21.75 15.336 1 94.25 345 ASP A O 1
ATOM 2808 N N . MET A 1 346 ? -2.842 -19.922 14.188 1 94.06 346 MET A N 1
ATOM 2809 C CA . MET A 1 346 ? -1.626 -20.016 13.383 1 94.06 346 MET A CA 1
ATOM 2810 C C . MET A 1 346 ? -0.387 -20.031 14.273 1 94.06 346 MET A C 1
ATOM 2812 O O . MET A 1 346 ? 0.621 -20.656 13.938 1 94.06 346 MET A O 1
ATOM 2816 N N . VAL A 1 347 ? -0.424 -19.312 15.383 1 92.88 347 VAL A N 1
ATOM 2817 C CA . VAL A 1 347 ? 0.711 -19.297 16.297 1 92.88 347 VAL A CA 1
ATOM 2818 C C . VAL A 1 347 ? 0.979 -20.703 16.828 1 92.88 347 VAL A C 1
ATOM 2820 O O . VAL A 1 347 ? 2.129 -21.141 16.891 1 92.88 347 VAL A O 1
ATOM 2823 N N . GLU A 1 348 ? -0.067 -21.406 17.188 1 94.75 348 GLU A N 1
ATOM 2824 C CA . GLU A 1 348 ? 0.052 -22.766 17.688 1 94.75 348 GLU A CA 1
ATOM 2825 C C . GLU A 1 348 ? 0.373 -23.75 16.562 1 94.75 348 GLU A C 1
ATOM 2827 O O . GLU A 1 348 ? 1.199 -24.641 16.734 1 94.75 348 GLU A O 1
ATOM 2832 N N . ASP A 1 349 ? -0.328 -23.594 15.406 1 95.25 349 ASP A N 1
ATOM 2833 C CA . ASP A 1 349 ? -0.16 -24.484 14.266 1 95.25 349 ASP A CA 1
ATOM 2834 C C . ASP A 1 349 ? 1.271 -24.438 13.734 1 95.25 349 ASP A C 1
ATOM 2836 O O . ASP A 1 349 ? 1.757 -25.406 13.156 1 95.25 349 ASP A O 1
ATOM 2840 N N . CYS A 1 350 ? 1.969 -23.297 14.023 1 95.56 350 CYS A N 1
ATOM 2841 C CA . CYS A 1 350 ? 3.277 -23.062 13.422 1 95.56 350 CYS A CA 1
ATOM 2842 C C . CYS A 1 350 ? 4.395 -23.531 14.352 1 95.56 350 CYS A C 1
ATOM 2844 O O . CYS A 1 350 ? 5.574 -23.422 14.008 1 95.56 350 CYS A O 1
ATOM 2846 N N . LYS A 1 351 ? 4.109 -24.062 15.508 1 94.94 351 LYS A N 1
ATOM 2847 C CA . LYS A 1 351 ? 5.129 -24.609 16.391 1 94.94 351 LYS A CA 1
ATOM 2848 C C . LYS A 1 351 ? 5.68 -25.922 15.867 1 94.94 351 LYS A C 1
ATOM 2850 O O . LYS A 1 351 ? 4.914 -26.828 15.508 1 94.94 351 LYS A O 1
ATOM 2855 N N . ALA A 1 352 ? 6.945 -26.016 15.859 1 94.56 352 ALA A N 1
ATOM 2856 C CA . ALA A 1 352 ? 7.574 -27.25 15.406 1 94.56 352 ALA A CA 1
ATOM 2857 C C . ALA A 1 352 ? 7.258 -28.406 16.359 1 94.56 352 ALA A C 1
ATOM 2859 O O . ALA A 1 352 ? 7.09 -28.188 17.562 1 94.56 352 ALA A O 1
ATOM 2860 N N . HIS A 1 353 ? 7.16 -29.562 15.773 1 92.56 353 HIS A N 1
ATOM 2861 C CA . HIS A 1 353 ? 6.957 -30.75 16.594 1 92.56 353 HIS A CA 1
ATOM 2862 C C . HIS A 1 353 ? 8.273 -31.25 17.188 1 92.56 353 HIS A C 1
ATOM 2864 O O . HIS A 1 353 ? 8.312 -31.719 18.312 1 92.56 353 HIS A O 1
ATOM 2870 N N . GLY A 1 354 ? 9.25 -31.125 16.406 1 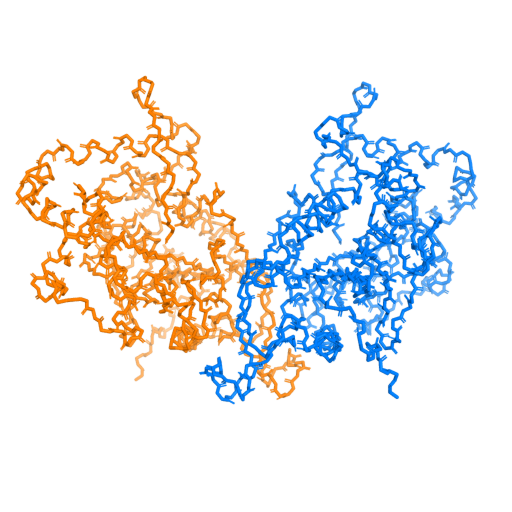89.19 354 GLY A N 1
ATOM 2871 C CA . GLY A 1 354 ? 10.562 -31.562 16.859 1 89.19 354 GLY A CA 1
ATOM 2872 C C . GLY A 1 354 ? 11.273 -30.531 17.703 1 89.19 354 GLY A C 1
ATOM 2873 O O . GLY A 1 354 ? 11.266 -29.328 17.391 1 89.19 354 GLY A O 1
ATOM 2874 N N . ASP A 1 355 ? 11.914 -31.016 18.75 1 82.81 355 ASP A N 1
ATOM 2875 C CA . ASP A 1 355 ? 12.68 -30.109 19.609 1 82.81 355 ASP A CA 1
ATOM 2876 C C . ASP A 1 355 ? 13.898 -29.562 18.891 1 82.81 355 ASP A C 1
ATOM 2878 O O . ASP A 1 355 ? 14.633 -30.312 18.234 1 82.81 355 ASP A O 1
ATOM 2882 N N . GLY A 1 356 ? 14.039 -28.281 18.875 1 86.19 356 GLY A N 1
ATOM 2883 C CA . GLY A 1 356 ? 15.242 -27.641 18.359 1 86.19 356 GLY A CA 1
ATOM 2884 C C . GLY A 1 356 ? 15.219 -27.438 16.859 1 86.19 356 GLY A C 1
ATOM 2885 O O . GLY A 1 356 ? 16.266 -27.219 16.25 1 86.19 356 GLY A O 1
ATOM 2886 N N . PHE A 1 357 ? 14.102 -27.656 16.25 1 90.19 357 PHE A N 1
ATOM 2887 C CA . PHE A 1 357 ? 14.047 -27.438 14.805 1 90.19 357 PHE A CA 1
ATOM 2888 C C . PHE A 1 357 ? 14.422 -26 14.461 1 90.19 357 PHE A C 1
ATOM 2890 O O . PHE A 1 357 ? 13.922 -25.062 15.078 1 90.19 357 PHE A O 1
ATOM 2897 N N . GLU A 1 358 ? 15.352 -25.875 13.484 1 88.56 358 GLU A N 1
ATOM 2898 C CA . GLU A 1 358 ? 15.781 -24.562 13.023 1 88.56 358 GLU A CA 1
ATOM 2899 C C . GLU A 1 358 ? 15.172 -24.234 11.664 1 88.56 358 GLU A C 1
ATOM 2901 O O . GLU A 1 358 ? 15.406 -24.938 10.68 1 88.56 358 GLU A O 1
ATOM 2906 N N . GLU A 1 359 ? 14.406 -23.219 11.656 1 89.38 359 GLU A N 1
ATOM 2907 C CA . GLU A 1 359 ? 13.789 -22.734 10.422 1 89.38 359 GLU A CA 1
ATOM 2908 C C . GLU A 1 359 ? 14.836 -22.203 9.445 1 89.38 359 GLU A C 1
ATOM 2910 O O . GLU A 1 359 ? 15.742 -21.469 9.844 1 89.38 359 GLU A O 1
ATOM 2915 N N . PRO A 1 360 ? 14.797 -22.656 8.242 1 86.75 360 PRO A N 1
ATOM 2916 C CA . PRO A 1 360 ? 15.727 -22.078 7.266 1 86.75 360 PRO A CA 1
ATOM 2917 C C . PRO A 1 360 ? 15.461 -20.594 7.012 1 86.75 360 PRO A C 1
ATOM 2919 O O . PRO A 1 360 ? 14.367 -20.094 7.293 1 86.75 360 PRO A O 1
ATOM 2922 N N . PRO A 1 361 ? 16.5 -19.859 6.562 1 82.31 361 PRO A N 1
ATOM 2923 C CA . PRO A 1 361 ? 16.281 -18.453 6.215 1 82.31 361 PRO A CA 1
ATOM 2924 C C . PRO A 1 361 ? 15.289 -18.281 5.07 1 82.31 361 PRO A C 1
ATOM 2926 O O . PRO A 1 361 ? 15.164 -19.156 4.215 1 82.31 361 PRO A O 1
ATOM 2929 N N . PRO A 1 362 ? 14.609 -17.188 5.09 1 77.44 362 PRO A N 1
ATOM 2930 C CA . PRO A 1 362 ? 13.633 -16.953 4.023 1 77.44 362 PRO A CA 1
ATOM 2931 C C . PRO A 1 362 ? 14.281 -16.797 2.65 1 77.44 362 PRO A C 1
ATOM 2933 O O . PRO A 1 362 ? 15.391 -16.266 2.545 1 77.44 362 PRO A O 1
ATOM 2936 N N . ARG A 1 363 ? 13.492 -17.328 1.684 1 75.19 363 ARG A N 1
ATOM 2937 C CA . ARG A 1 363 ? 13.945 -17.203 0.302 1 75.19 363 ARG A CA 1
ATOM 2938 C C . ARG A 1 363 ? 13.219 -16.062 -0.404 1 75.19 363 ARG A C 1
ATOM 2940 O O . ARG A 1 363 ? 12.344 -15.414 0.176 1 75.19 363 ARG A O 1
ATOM 2947 N N . GLY A 1 364 ? 13.734 -15.711 -1.599 1 73.38 364 GLY A N 1
ATOM 2948 C CA . GLY A 1 364 ? 13.125 -14.656 -2.385 1 73.38 364 GLY A CA 1
ATOM 2949 C C . GLY A 1 364 ? 11.711 -14.984 -2.824 1 73.38 364 GLY A C 1
ATOM 2950 O O . GLY A 1 364 ? 11.32 -16.156 -2.863 1 73.38 364 GLY A O 1
ATOM 2951 N N . PRO A 1 365 ? 10.945 -13.922 -3.014 1 73.94 365 PRO A N 1
ATOM 2952 C CA . PRO A 1 365 ? 9.57 -14.133 -3.469 1 73.94 365 PRO A CA 1
ATOM 2953 C C . PRO A 1 365 ? 9.484 -14.445 -4.961 1 73.94 365 PRO A C 1
ATOM 2955 O O . PRO A 1 365 ? 10.367 -14.062 -5.727 1 73.94 365 PRO A O 1
ATOM 2958 N N . MET B 1 1 ? 13.031 33.562 -14.68 1 23.94 1 MET B N 1
ATOM 2959 C CA . MET B 1 1 ? 13.117 32.125 -14.438 1 23.94 1 MET B CA 1
ATOM 2960 C C . MET B 1 1 ? 14.297 31.812 -13.523 1 23.94 1 MET B C 1
ATOM 2962 O O . MET B 1 1 ? 15.453 31.984 -13.914 1 23.94 1 MET B O 1
ATOM 2966 N N . ASP B 1 2 ? 14.211 32.156 -12.297 1 28.61 2 ASP B N 1
ATOM 2967 C CA . ASP B 1 2 ? 15.266 32.156 -11.281 1 28.61 2 ASP B CA 1
ATOM 2968 C C . ASP B 1 2 ? 16.016 30.828 -11.258 1 28.61 2 ASP B C 1
ATOM 2970 O O . ASP B 1 2 ? 15.398 29.766 -11.281 1 28.61 2 ASP B O 1
ATOM 2974 N N . ARG B 1 3 ? 17.109 30.812 -11.852 1 35.84 3 ARG B N 1
ATOM 2975 C CA . ARG B 1 3 ? 18.047 29.688 -11.812 1 35.84 3 ARG B CA 1
ATOM 2976 C C . ARG B 1 3 ? 18.125 29.078 -10.414 1 35.84 3 ARG B C 1
ATOM 2978 O O . ARG B 1 3 ? 18.625 29.719 -9.484 1 35.84 3 ARG B O 1
ATOM 2985 N N . LEU B 1 4 ? 17 28.406 -10.117 1 41.38 4 LEU B N 1
ATOM 2986 C CA . LEU B 1 4 ? 16.891 27.797 -8.797 1 41.38 4 LEU B CA 1
ATOM 2987 C C . LEU B 1 4 ? 18.25 27.406 -8.266 1 41.38 4 LEU B C 1
ATOM 2989 O O . LEU B 1 4 ? 18.438 27.234 -7.059 1 41.38 4 LEU B O 1
ATOM 2993 N N . TRP B 1 5 ? 19.094 26.703 -9.195 1 44.81 5 TRP B N 1
ATOM 2994 C CA . TRP B 1 5 ? 20.391 26.25 -8.711 1 44.81 5 TRP B CA 1
ATOM 2995 C C . TRP B 1 5 ? 21.5 27.172 -9.195 1 44.81 5 TRP B C 1
ATOM 2997 O O . TRP B 1 5 ? 21.531 27.578 -10.359 1 44.81 5 TRP B O 1
ATOM 3007 N N . PRO B 1 6 ? 22.141 27.953 -8.5 1 43.09 6 PRO B N 1
ATOM 3008 C CA . PRO B 1 6 ? 23.266 28.734 -9.055 1 43.09 6 PRO B CA 1
ATOM 3009 C C . PRO B 1 6 ? 24.172 27.891 -9.945 1 43.09 6 PRO B C 1
ATOM 3011 O O . PRO B 1 6 ? 24.297 26.672 -9.742 1 43.09 6 PRO B O 1
ATOM 3014 N N . PRO B 1 7 ? 24.797 28.359 -11.039 1 41.06 7 PRO B N 1
ATOM 3015 C CA . PRO B 1 7 ? 25.922 27.812 -11.805 1 41.06 7 PRO B CA 1
ATOM 3016 C C . PRO B 1 7 ? 27.125 27.469 -10.922 1 41.06 7 PRO B C 1
ATOM 3018 O O . PRO B 1 7 ? 27.562 28.281 -10.117 1 41.06 7 PRO B O 1
ATOM 3021 N N . GLY B 1 8 ? 27.594 26.141 -10.883 1 45 8 GLY B N 1
ATOM 3022 C CA . GLY B 1 8 ? 28.734 25.562 -10.172 1 45 8 GLY B CA 1
ATOM 3023 C C . GLY B 1 8 ? 28.312 24.656 -9.023 1 45 8 GLY B C 1
ATOM 3024 O O . GLY B 1 8 ? 29.172 24.141 -8.305 1 45 8 GLY B O 1
ATOM 3025 N N . THR B 1 9 ? 27.359 25.156 -8.297 1 45.97 9 THR B N 1
ATOM 3026 C CA . THR B 1 9 ? 27.016 24.422 -7.082 1 45.97 9 THR B CA 1
ATOM 3027 C C . THR B 1 9 ? 26.75 22.953 -7.395 1 45.97 9 THR B C 1
ATOM 3029 O O . THR B 1 9 ? 26.672 22.578 -8.562 1 45.97 9 THR B O 1
ATOM 3032 N N . SER B 1 10 ? 25.844 22.219 -6.234 1 47.78 10 SER B N 1
ATOM 3033 C CA . SER B 1 10 ? 25.719 21 -5.445 1 47.78 10 SER B CA 1
ATOM 3034 C C . SER B 1 10 ? 25.125 19.859 -6.266 1 47.78 10 SER B C 1
ATOM 3036 O O . SER B 1 10 ? 24.234 20.094 -7.09 1 47.78 10 SER B O 1
ATOM 3038 N N . SER B 1 11 ? 26.062 19.016 -6.629 1 53.66 11 SER B N 1
ATOM 3039 C CA . SER B 1 11 ? 25.656 17.625 -6.879 1 53.66 11 SER B CA 1
ATOM 3040 C C . SER B 1 11 ? 24.438 17.25 -6.043 1 53.66 11 SER B C 1
ATOM 3042 O O . SER B 1 11 ? 24.391 17.547 -4.848 1 53.66 11 SER B O 1
ATOM 3044 N N . TRP B 1 12 ? 23.328 17.234 -6.715 1 58.12 12 TRP B N 1
ATOM 3045 C CA . TRP B 1 12 ? 21.969 16.984 -6.223 1 58.12 12 TRP B CA 1
ATOM 3046 C C . TRP B 1 12 ? 21.891 15.625 -5.539 1 58.12 12 TRP B C 1
ATOM 3048 O O . TRP B 1 12 ? 22.375 14.625 -6.066 1 58.12 12 TRP B O 1
ATOM 3058 N N . PHE B 1 13 ? 21.781 15.672 -4.148 1 73.94 13 PHE B N 1
ATOM 3059 C CA . PHE B 1 13 ? 21.578 14.547 -3.244 1 73.94 13 PHE B CA 1
ATOM 3060 C C . PHE B 1 13 ? 20.094 14.32 -2.973 1 73.94 13 PHE B C 1
ATOM 3062 O O . PHE B 1 13 ? 19.25 15.039 -3.508 1 73.94 13 PHE B O 1
ATOM 3069 N N . PRO B 1 14 ? 19.656 13.477 -2.15 1 86.81 14 PRO B N 1
ATOM 3070 C CA . PRO B 1 14 ? 18.297 13.016 -1.887 1 86.81 14 PRO B CA 1
ATOM 3071 C C . PRO B 1 14 ? 17.375 14.125 -1.395 1 86.81 14 PRO B C 1
ATOM 3073 O O . PRO B 1 14 ? 17.828 15.031 -0.683 1 86.81 14 PRO B O 1
ATOM 3076 N N . ILE B 1 15 ? 16.219 14.172 -1.929 1 94.31 15 ILE B N 1
ATOM 3077 C CA . ILE B 1 15 ? 15.141 15.078 -1.526 1 94.31 15 ILE B CA 1
ATOM 3078 C C . ILE B 1 15 ? 14.055 14.289 -0.79 1 94.31 15 ILE B C 1
ATOM 3080 O O . ILE B 1 15 ? 13.656 13.211 -1.229 1 94.31 15 ILE B O 1
ATOM 3084 N N . SER B 1 16 ? 13.648 14.836 0.367 1 96.75 16 SER B N 1
ATOM 3085 C CA . SER B 1 16 ? 12.516 14.266 1.085 1 96.75 16 SER B CA 1
ATOM 3086 C C . SER B 1 16 ? 11.32 15.219 1.077 1 96.75 16 SER B C 1
ATOM 3088 O O . SER B 1 16 ? 11.453 16.391 1.463 1 96.75 16 SER B O 1
ATOM 3090 N N . ILE B 1 17 ? 10.25 14.734 0.634 1 98.06 17 ILE B N 1
ATOM 3091 C CA . ILE B 1 17 ? 9.031 15.531 0.63 1 98.06 17 ILE B CA 1
ATOM 3092 C C . ILE B 1 17 ? 7.961 14.844 1.473 1 98.06 17 ILE B C 1
ATOM 3094 O O . ILE B 1 17 ? 7.844 13.609 1.458 1 98.06 17 ILE B O 1
ATOM 3098 N N . PHE B 1 18 ? 7.273 15.547 2.271 1 98.69 18 PHE B N 1
ATOM 3099 C CA . PHE B 1 18 ? 6.094 15.07 2.98 1 98.69 18 PHE B CA 1
ATOM 3100 C C . PHE B 1 18 ? 4.938 16.047 2.83 1 98.69 18 PHE B C 1
ATOM 3102 O O . PHE B 1 18 ? 5.148 17.266 2.816 1 98.69 18 PHE B O 1
ATOM 3109 N N . PHE B 1 19 ? 3.777 15.539 2.643 1 98.81 19 PHE B N 1
ATOM 3110 C CA . PHE B 1 19 ? 2.648 16.422 2.365 1 98.81 19 PHE B CA 1
ATOM 3111 C C . PHE B 1 19 ? 1.359 15.852 2.938 1 98.81 19 PHE B C 1
ATOM 3113 O O . PHE B 1 19 ? 1.271 14.648 3.199 1 98.81 19 PHE B O 1
ATOM 3120 N N . ARG B 1 20 ? 0.436 16.75 3.18 1 98.81 20 ARG B N 1
ATOM 3121 C CA . ARG B 1 20 ? -0.919 16.406 3.596 1 98.81 20 ARG B CA 1
ATOM 3122 C C . ARG B 1 20 ? -1.76 15.953 2.404 1 98.81 20 ARG B C 1
ATOM 3124 O O . ARG B 1 20 ? -1.594 16.469 1.294 1 98.81 20 ARG B O 1
ATOM 3131 N N . HIS B 1 21 ? -2.625 15.016 2.611 1 98.69 21 HIS B N 1
ATOM 3132 C CA . HIS B 1 21 ? -3.562 14.602 1.573 1 98.69 21 HIS B CA 1
ATOM 3133 C C . HIS B 1 21 ? -4.324 15.797 1.01 1 98.69 21 HIS B C 1
ATOM 3135 O O . HIS B 1 21 ? -4.273 16.891 1.574 1 98.69 21 HIS B O 1
ATOM 3141 N N . GLY B 1 22 ? -5.023 15.57 -0.121 1 98.5 22 GLY B N 1
ATOM 3142 C CA . GLY B 1 22 ? -5.797 16.609 -0.787 1 98.5 22 GLY B CA 1
ATOM 3143 C C . GLY B 1 22 ? -7.168 16.828 -0.173 1 98.5 22 GLY B C 1
ATOM 3144 O O . GLY B 1 22 ? -7.5 16.203 0.84 1 98.5 22 GLY B O 1
ATOM 3145 N N . GLN B 1 23 ? -7.871 17.734 -0.832 1 98.5 23 GLN B N 1
ATOM 3146 C CA . GLN B 1 23 ? -9.227 18.016 -0.37 1 98.5 23 GLN B CA 1
ATOM 3147 C C . GLN B 1 23 ? -10.062 16.734 -0.317 1 98.5 23 GLN B C 1
ATOM 3149 O O . GLN B 1 23 ? -10.008 15.906 -1.23 1 98.5 23 GLN B O 1
ATOM 3154 N N . ARG B 1 24 ? -10.82 16.641 0.702 1 98.19 24 ARG B N 1
ATOM 3155 C CA . ARG B 1 24 ? -11.625 15.445 0.932 1 98.19 24 ARG B CA 1
ATOM 3156 C C . ARG B 1 24 ? -13 15.805 1.476 1 98.19 24 ARG B C 1
ATOM 3158 O O . ARG B 1 24 ? -13.227 16.938 1.9 1 98.19 24 ARG B O 1
ATOM 3165 N N . THR B 1 25 ? -13.891 14.875 1.43 1 97.69 25 THR B N 1
ATOM 3166 C CA . THR B 1 25 ? -15.172 15 2.105 1 97.69 25 THR B CA 1
ATOM 3167 C C . THR B 1 25 ? -15.008 14.852 3.615 1 97.69 25 THR B C 1
ATOM 3169 O O . THR B 1 25 ? -13.914 14.555 4.098 1 97.69 25 THR B O 1
ATOM 3172 N N . ALA B 1 26 ? -16.062 15.172 4.328 1 97.19 26 ALA B N 1
ATOM 3173 C CA . ALA B 1 26 ? -16 15.055 5.781 1 97.19 26 ALA B CA 1
ATOM 3174 C C . ALA B 1 26 ? -15.672 13.625 6.203 1 97.19 26 ALA B C 1
ATOM 3176 O O . ALA B 1 26 ? -16.219 12.664 5.652 1 97.19 26 ALA B O 1
ATOM 3177 N N . ALA B 1 27 ? -14.719 13.508 7.078 1 94.5 27 ALA B N 1
ATOM 3178 C CA . ALA B 1 27 ? -14.305 12.195 7.562 1 94.5 27 ALA B CA 1
ATOM 3179 C C . ALA B 1 27 ? -15.047 11.82 8.844 1 94.5 27 ALA B C 1
ATOM 3181 O O . ALA B 1 27 ? -15.039 10.656 9.25 1 94.5 27 ALA B O 1
ATOM 3182 N N . ASP B 1 28 ? -15.562 12.773 9.469 1 92.31 28 ASP B N 1
ATOM 3183 C CA . ASP B 1 28 ? -16.312 12.641 10.719 1 92.31 28 ASP B CA 1
ATOM 3184 C C . ASP B 1 28 ? -17.438 13.672 10.797 1 92.31 28 ASP B C 1
ATOM 3186 O O . ASP B 1 28 ? -17.594 14.5 9.898 1 92.31 28 ASP B O 1
ATOM 3190 N N . THR B 1 29 ? -18.234 13.484 11.859 1 95.25 29 THR B N 1
ATOM 3191 C CA . THR B 1 29 ? -19.312 14.43 12.094 1 95.25 29 THR B CA 1
ATOM 3192 C C . THR B 1 29 ? -19.609 14.57 13.586 1 95.25 29 THR B C 1
ATOM 3194 O O . THR B 1 29 ? -18.766 14.234 14.414 1 95.25 29 THR B O 1
ATOM 3197 N N . TYR B 1 30 ? -20.656 15.359 13.875 1 97.12 30 TYR B N 1
ATOM 3198 C CA . TYR B 1 30 ? -21.062 15.562 15.258 1 97.12 30 TYR B CA 1
ATOM 3199 C C . TYR B 1 30 ? -22.516 15.164 15.453 1 97.12 30 TYR B C 1
ATOM 3201 O O . TYR B 1 30 ? -23.297 15.133 14.5 1 97.12 30 TYR B O 1
ATOM 3209 N N . PRO B 1 31 ? -22.906 14.828 16.641 1 97.5 31 PRO B N 1
ATOM 3210 C CA . PRO B 1 31 ? -24.188 14.172 16.922 1 97.5 31 PRO B CA 1
ATOM 3211 C C . PRO B 1 31 ? -25.375 14.969 16.391 1 97.5 31 PRO B C 1
ATOM 3213 O O . PRO B 1 31 ? -26.328 14.383 15.867 1 97.5 31 PRO B O 1
ATOM 3216 N N . THR B 1 32 ? -25.422 16.219 16.438 1 98 32 THR B N 1
ATOM 3217 C CA . THR B 1 32 ? -26.578 17.031 16.078 1 98 32 THR B CA 1
ATOM 3218 C C . THR B 1 32 ? -26.453 17.562 14.648 1 98 32 THR B C 1
ATOM 3220 O O . THR B 1 32 ? -27.203 18.453 14.242 1 98 32 THR B O 1
ATOM 3223 N N . ASP B 1 33 ? -25.469 17.078 13.945 1 97.88 33 ASP B N 1
ATOM 3224 C CA . ASP B 1 33 ? -25.234 17.562 12.586 1 97.88 33 ASP B CA 1
ATOM 3225 C C . ASP B 1 33 ? -26.422 17.266 11.68 1 97.88 33 ASP B C 1
ATOM 3227 O O . ASP B 1 33 ? -26.734 16.109 11.43 1 97.88 33 ASP B O 1
ATOM 3231 N N . PRO B 1 34 ? -27.078 18.281 11.133 1 97.25 34 PRO B N 1
ATOM 3232 C CA . PRO B 1 34 ? -28.188 18.016 10.211 1 97.25 34 PRO B CA 1
ATOM 3233 C C . PRO B 1 34 ? -27.75 17.312 8.93 1 97.25 34 PRO B C 1
ATOM 3235 O O . PRO B 1 34 ? -28.594 16.812 8.18 1 97.25 34 PRO B O 1
ATOM 3238 N N . LEU B 1 35 ? -26.469 17.328 8.695 1 96.25 35 LEU B N 1
ATOM 3239 C CA . LEU B 1 35 ? -25.922 16.75 7.473 1 96.25 35 LEU B CA 1
ATOM 3240 C C . LEU B 1 35 ? -25.391 15.344 7.73 1 96.25 35 LEU B C 1
ATOM 3242 O O . LEU B 1 35 ? -24.672 14.789 6.898 1 96.25 35 LEU B O 1
ATOM 3246 N N . ILE B 1 36 ? -25.719 14.719 8.805 1 94.25 36 ILE B N 1
ATOM 3247 C CA . ILE B 1 36 ? -25.156 13.461 9.281 1 94.25 36 ILE B CA 1
ATOM 3248 C C . ILE B 1 36 ? -25.484 12.344 8.281 1 94.25 36 ILE B C 1
ATOM 3250 O O . ILE B 1 36 ? -24.719 11.375 8.164 1 94.25 36 ILE B O 1
ATOM 3254 N N . ASN B 1 37 ? -26.547 12.492 7.473 1 92.81 37 ASN B N 1
ATOM 3255 C CA . ASN B 1 37 ? -26.984 11.438 6.562 1 92.81 37 ASN B CA 1
ATOM 3256 C C . ASN B 1 37 ? -26.438 11.648 5.152 1 92.81 37 ASN B C 1
ATOM 3258 O O . ASN B 1 37 ? -26.766 10.898 4.234 1 92.81 37 ASN B O 1
ATOM 3262 N N . GLN B 1 38 ? -25.609 12.664 5.066 1 93.62 38 GLN B N 1
ATOM 3263 C CA . GLN B 1 38 ? -24.953 12.875 3.777 1 93.62 38 GLN B CA 1
ATOM 3264 C C . GLN B 1 38 ? -24.094 11.672 3.389 1 93.62 38 GLN B C 1
ATOM 3266 O O . GLN B 1 38 ? -23.438 11.07 4.242 1 93.62 38 GLN B O 1
ATOM 3271 N N . THR B 1 39 ? -24.109 11.305 2.102 1 92 39 THR B N 1
ATOM 3272 C CA . THR B 1 39 ? -23.297 10.188 1.629 1 92 39 THR B CA 1
ATOM 3273 C C . THR B 1 39 ? -21.984 10.688 1.006 1 92 39 THR B C 1
ATOM 3275 O O . THR B 1 39 ? -21.047 9.914 0.834 1 92 39 THR B O 1
ATOM 3278 N N . PHE B 1 40 ? -22.078 11.93 0.602 1 94.81 40 PHE B N 1
ATOM 3279 C CA . PHE B 1 40 ? -20.969 12.586 -0.088 1 94.81 40 PHE B CA 1
ATOM 3280 C C . PHE B 1 40 ? -20.688 11.906 -1.424 1 94.81 40 PHE B C 1
ATOM 3282 O O . PHE B 1 40 ? -19.531 11.812 -1.845 1 94.81 40 PHE B O 1
ATOM 3289 N N . ALA B 1 41 ? -21.703 11.414 -2.043 1 92.88 41 ALA B N 1
ATOM 3290 C CA . ALA B 1 41 ? -21.578 10.906 -3.408 1 92.88 41 ALA B CA 1
ATOM 3291 C C . ALA B 1 41 ? -20.984 11.961 -4.336 1 92.88 41 ALA B C 1
ATOM 3293 O O . ALA B 1 41 ? -21.312 13.148 -4.223 1 92.88 41 ALA B O 1
ATOM 3294 N N . PRO B 1 42 ? -20.125 11.641 -5.164 1 95.25 42 PRO B N 1
ATOM 3295 C CA . PRO B 1 42 ? -19.781 10.289 -5.605 1 95.25 42 PRO B CA 1
ATOM 3296 C C . PRO B 1 42 ? -18.516 9.75 -4.945 1 95.25 42 PRO B C 1
ATOM 3298 O O . PRO B 1 42 ? -17.906 8.805 -5.449 1 95.25 42 PRO B O 1
ATOM 3301 N N . TYR B 1 43 ? -18.031 10.266 -3.893 1 95.38 43 TYR B N 1
ATOM 3302 C CA . TYR B 1 43 ? -16.719 9.906 -3.357 1 95.38 43 TYR B CA 1
ATOM 3303 C C . TYR B 1 43 ? -16.859 9.008 -2.133 1 95.38 43 TYR B C 1
ATOM 3305 O O . TYR B 1 43 ? -16.172 8 -2.014 1 95.38 43 TYR B O 1
ATOM 3313 N N . GLY B 1 44 ? -17.797 9.484 -1.315 1 93.69 44 GLY B N 1
ATOM 3314 C CA . GLY B 1 44 ? -17.938 8.82 -0.027 1 93.69 44 GLY B CA 1
ATOM 3315 C C . GLY B 1 44 ? -17.281 9.586 1.108 1 93.69 44 GLY B C 1
ATOM 3316 O O . GLY B 1 44 ? -16.578 10.57 0.876 1 93.69 44 GLY B O 1
ATOM 3317 N N . TRP B 1 45 ? -17.469 9.141 2.338 1 94.19 45 TRP B N 1
ATOM 3318 C CA . TRP B 1 45 ? -16.984 9.812 3.539 1 94.19 45 TRP B CA 1
ATOM 3319 C C . TRP B 1 45 ? -15.461 9.781 3.596 1 94.19 45 TRP B C 1
ATOM 3321 O O . TRP B 1 45 ? -14.844 8.727 3.451 1 94.19 45 TRP B O 1
ATOM 3331 N N . GLY B 1 46 ? -14.852 10.953 3.773 1 95.62 46 GLY B N 1
ATOM 3332 C CA . GLY B 1 46 ? -13.422 11.078 4.016 1 95.62 46 GLY B CA 1
ATOM 3333 C C . GLY B 1 46 ? -12.578 10.836 2.775 1 95.62 46 GLY B C 1
ATOM 3334 O O . GLY B 1 46 ? -11.367 10.625 2.871 1 95.62 46 GLY B O 1
ATOM 3335 N N . GLN B 1 47 ? -13.195 10.812 1.612 1 96.75 47 GLN B N 1
ATOM 3336 C CA 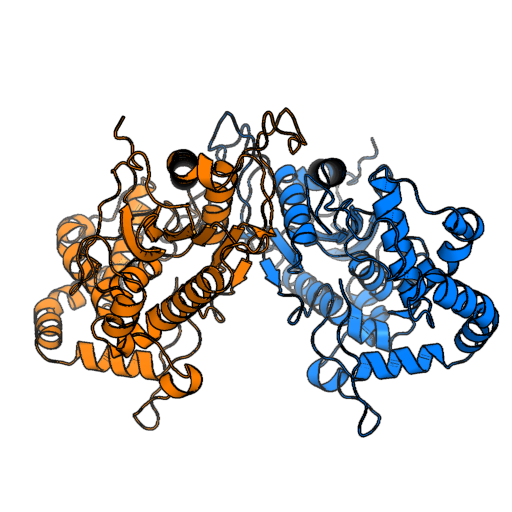. GLN B 1 47 ? -12.484 10.453 0.392 1 96.75 47 GLN B CA 1
ATOM 3337 C C . GLN B 1 47 ? -12.109 11.703 -0.412 1 96.75 47 GLN B C 1
ATOM 3339 O O . GLN B 1 47 ? -12.797 12.727 -0.333 1 96.75 47 GLN B O 1
ATOM 3344 N N . LEU B 1 48 ? -11.062 11.586 -1.174 1 97.75 48 LEU B N 1
ATOM 3345 C CA . LEU B 1 48 ? -10.609 12.695 -2.006 1 97.75 48 LEU B CA 1
ATOM 3346 C C . LEU B 1 48 ? -11.695 13.125 -2.982 1 97.75 48 LEU B C 1
ATOM 3348 O O . LEU B 1 48 ? -12.383 12.281 -3.562 1 97.75 48 LEU B O 1
ATOM 3352 N N . THR B 1 49 ? -11.836 14.367 -3.139 1 98.12 49 THR B N 1
ATOM 3353 C CA . THR B 1 49 ? -12.695 14.922 -4.184 1 98.12 49 THR B CA 1
ATOM 3354 C C . THR B 1 49 ? -11.93 15.047 -5.496 1 98.12 49 THR B C 1
ATOM 3356 O O . THR B 1 49 ? -10.711 14.859 -5.535 1 98.12 49 THR B O 1
ATOM 3359 N N . ASN B 1 50 ? -12.633 15.383 -6.57 1 98.38 50 ASN B N 1
ATOM 3360 C CA . ASN B 1 50 ? -11.961 15.625 -7.844 1 98.38 50 ASN B CA 1
ATOM 3361 C C . ASN B 1 50 ? -11 16.797 -7.746 1 98.38 50 ASN B C 1
ATOM 3363 O O . ASN B 1 50 ? -9.906 16.766 -8.312 1 98.38 50 ASN B O 1
ATOM 3367 N N . TYR B 1 51 ? -11.422 17.812 -6.996 1 97.94 51 TYR B N 1
ATOM 3368 C CA . TYR B 1 51 ? -10.516 18.938 -6.777 1 97.94 51 TYR B CA 1
ATOM 3369 C C . TYR B 1 51 ? -9.273 18.5 -6.016 1 97.94 51 TYR B C 1
ATOM 3371 O O . TYR B 1 51 ? -8.164 18.953 -6.312 1 97.94 51 TYR B O 1
ATOM 3379 N N . GLY B 1 52 ? -9.445 17.625 -5.012 1 98.31 52 GLY B N 1
ATOM 3380 C CA . GLY B 1 52 ? -8.305 17.062 -4.305 1 98.31 52 GLY B CA 1
ATOM 3381 C C . GLY B 1 52 ? -7.363 16.297 -5.211 1 98.31 52 GLY B C 1
ATOM 3382 O O . GLY B 1 52 ? -6.145 16.438 -5.113 1 98.31 52 GLY B O 1
ATOM 3383 N N . LYS B 1 53 ? -7.922 15.508 -6.105 1 98.75 53 LYS B N 1
ATOM 3384 C CA . LYS B 1 53 ? -7.109 14.75 -7.055 1 98.75 53 LYS B CA 1
ATOM 3385 C C . LYS B 1 53 ? -6.309 15.68 -7.961 1 98.75 53 LYS B C 1
ATOM 3387 O O . LYS B 1 53 ? -5.105 15.492 -8.148 1 98.75 53 LYS B O 1
ATOM 3392 N N . GLU B 1 54 ? -6.977 16.672 -8.453 1 98.38 54 GLU B N 1
ATOM 3393 C CA . GLU B 1 54 ? -6.332 17.641 -9.344 1 98.38 54 GLU B CA 1
ATOM 3394 C C . GLU B 1 54 ? -5.184 18.359 -8.648 1 98.38 54 GLU B C 1
ATOM 3396 O O . GLU B 1 54 ? -4.109 18.531 -9.219 1 98.38 54 GLU B O 1
ATOM 3401 N N . THR B 1 55 ? -5.445 18.719 -7.465 1 98.12 55 THR B N 1
ATOM 3402 C CA . THR B 1 55 ? -4.461 19.484 -6.699 1 98.12 55 THR B CA 1
ATOM 3403 C C . THR B 1 55 ? -3.207 18.641 -6.453 1 98.12 55 THR B C 1
ATOM 3405 O O . THR B 1 55 ? -2.088 19.141 -6.598 1 98.12 55 THR B O 1
ATOM 3408 N N . LEU B 1 56 ? -3.396 17.422 -6.121 1 98.62 56 LEU B N 1
ATOM 3409 C CA . LEU B 1 56 ? -2.258 16.562 -5.836 1 98.62 56 LEU B CA 1
ATOM 3410 C C . LEU B 1 56 ? -1.484 16.234 -7.109 1 98.62 56 LEU B C 1
ATOM 3412 O O . LEU B 1 56 ? -0.255 16.141 -7.09 1 98.62 56 LEU B O 1
ATOM 3416 N N . TYR B 1 57 ? -2.174 16.062 -8.203 1 98.56 57 TYR B N 1
ATOM 3417 C CA . TYR B 1 57 ? -1.495 15.867 -9.477 1 98.56 57 TYR B CA 1
ATOM 3418 C C . TYR B 1 57 ? -0.673 17.094 -9.844 1 98.56 57 TYR B C 1
ATOM 3420 O O . TYR B 1 57 ? 0.458 16.984 -10.32 1 98.56 57 TYR B O 1
ATOM 3428 N N . ASP B 1 58 ? -1.208 18.266 -9.555 1 97.62 58 ASP B N 1
ATOM 3429 C CA . ASP B 1 58 ? -0.51 19.531 -9.812 1 97.62 58 ASP B CA 1
ATOM 3430 C C . ASP B 1 58 ? 0.754 19.641 -8.969 1 97.62 58 ASP B C 1
ATOM 3432 O O . ASP B 1 58 ? 1.784 20.125 -9.438 1 97.62 58 ASP B O 1
ATOM 3436 N N . ILE B 1 59 ? 0.635 19.219 -7.809 1 97.12 59 ILE B N 1
ATOM 3437 C CA . ILE B 1 59 ? 1.788 19.219 -6.918 1 97.12 59 ILE B CA 1
ATOM 3438 C C . ILE B 1 59 ? 2.873 18.297 -7.469 1 97.12 59 ILE B C 1
ATOM 3440 O O . ILE B 1 59 ? 4.059 18.641 -7.445 1 97.12 59 ILE B O 1
ATOM 3444 N N . GLY B 1 60 ? 2.445 17.094 -7.902 1 97.75 60 GLY B N 1
ATOM 3445 C CA . GLY B 1 60 ? 3.398 16.203 -8.539 1 97.75 60 GLY B CA 1
ATOM 3446 C C . GLY B 1 60 ? 4.062 16.797 -9.766 1 97.75 60 GLY B C 1
ATOM 3447 O O . GLY B 1 60 ? 5.266 16.641 -9.969 1 97.75 60 GLY B O 1
ATOM 3448 N N . THR B 1 61 ? 3.32 17.531 -10.531 1 97.44 61 THR B N 1
ATOM 3449 C CA . THR B 1 61 ? 3.838 18.203 -11.719 1 97.44 61 THR B CA 1
ATOM 3450 C C . THR B 1 61 ? 4.855 19.266 -11.336 1 97.44 61 THR B C 1
ATOM 3452 O O . THR B 1 61 ? 5.906 19.391 -11.969 1 97.44 61 THR B O 1
ATOM 3455 N N . TRP B 1 62 ? 4.5 20.031 -10.32 1 97.56 62 TRP B N 1
ATOM 3456 C CA . TRP B 1 62 ? 5.418 21.047 -9.828 1 97.56 62 TRP B CA 1
ATOM 3457 C C . TRP B 1 62 ? 6.73 20.422 -9.359 1 97.56 62 TRP B C 1
ATOM 3459 O O . TRP B 1 62 ? 7.809 20.938 -9.664 1 97.56 62 TRP B O 1
ATOM 3469 N N . LEU B 1 63 ? 6.645 19.312 -8.617 1 96.94 63 LEU B N 1
ATOM 3470 C CA . LEU B 1 63 ? 7.832 18.609 -8.141 1 96.94 63 LEU B CA 1
ATOM 3471 C C . LEU B 1 63 ? 8.672 18.109 -9.305 1 96.94 63 LEU B C 1
ATOM 3473 O O . LEU B 1 63 ? 9.906 18.172 -9.258 1 96.94 63 LEU B O 1
ATOM 3477 N N . ARG B 1 64 ? 8.008 17.578 -10.336 1 96.75 64 ARG B N 1
ATOM 3478 C CA . ARG B 1 64 ? 8.711 17.141 -11.531 1 96.75 64 ARG B CA 1
ATOM 3479 C C . ARG B 1 64 ? 9.469 18.297 -12.18 1 96.75 64 ARG B C 1
ATOM 3481 O O . ARG B 1 64 ? 10.609 18.141 -12.617 1 96.75 64 ARG B O 1
ATOM 3488 N N . HIS B 1 65 ? 8.875 19.391 -12.25 1 95.56 65 HIS B N 1
ATOM 3489 C CA . HIS B 1 65 ? 9.508 20.562 -12.836 1 95.56 65 HIS B CA 1
ATOM 3490 C C . HIS B 1 65 ? 10.711 21.016 -12.016 1 95.56 65 HIS B C 1
ATOM 3492 O O . HIS B 1 65 ? 11.766 21.344 -12.57 1 95.56 65 HIS B O 1
ATOM 3498 N N . ARG B 1 66 ? 10.57 20.984 -10.758 1 93.56 66 ARG B N 1
ATOM 3499 C CA . ARG B 1 66 ? 11.609 21.5 -9.867 1 93.56 66 ARG B CA 1
ATOM 3500 C C . ARG B 1 66 ? 12.789 20.531 -9.797 1 93.56 66 ARG B C 1
ATOM 3502 O O . ARG B 1 66 ? 13.945 20.953 -9.797 1 93.56 66 ARG B O 1
ATOM 3509 N N . TYR B 1 67 ? 12.445 19.203 -9.789 1 93.38 67 TYR B N 1
ATOM 3510 C CA . TYR B 1 67 ? 13.492 18.234 -9.477 1 93.38 67 TYR B CA 1
ATOM 3511 C C . TYR B 1 67 ? 13.734 17.281 -10.641 1 93.38 67 TYR B C 1
ATOM 3513 O O . TYR B 1 67 ? 14.438 16.281 -10.508 1 93.38 67 TYR B O 1
ATOM 3521 N N . GLY B 1 68 ? 13.141 17.469 -11.773 1 91 68 GLY B N 1
ATOM 3522 C CA . GLY B 1 68 ? 13.188 16.578 -12.922 1 91 68 GLY B CA 1
ATOM 3523 C C . GLY B 1 68 ? 14.602 16.203 -13.336 1 91 68 GLY B C 1
ATOM 3524 O O . GLY B 1 68 ? 14.859 15.062 -13.711 1 91 68 GLY B O 1
ATOM 3525 N N . LYS B 1 69 ? 15.492 17.141 -13.312 1 88.25 69 LYS B N 1
ATOM 3526 C CA . LYS B 1 69 ? 16.875 16.891 -13.703 1 88.25 69 LYS B CA 1
ATOM 3527 C C . LYS B 1 69 ? 17.547 15.898 -12.758 1 88.25 69 LYS B C 1
ATOM 3529 O O . LYS B 1 69 ? 18.312 15.047 -13.188 1 88.25 69 LYS B O 1
ATOM 3534 N N . LEU B 1 70 ? 17.219 16.016 -11.508 1 87.69 70 LEU B N 1
ATOM 3535 C CA . LEU B 1 70 ? 17.766 15.109 -10.5 1 87.69 70 LEU B CA 1
ATOM 3536 C C . LEU B 1 70 ? 17.172 13.711 -10.648 1 87.69 70 LEU B C 1
ATOM 3538 O O . LEU B 1 70 ? 17.891 12.711 -10.547 1 87.69 70 LEU B O 1
ATOM 3542 N N . LEU B 1 71 ? 15.945 13.648 -10.891 1 90.19 71 LEU B N 1
ATOM 3543 C CA . LEU B 1 71 ? 15.211 12.391 -10.875 1 90.19 71 LEU B CA 1
ATOM 3544 C C . LEU B 1 71 ? 15.422 11.625 -12.172 1 90.19 71 LEU B C 1
ATOM 3546 O O . LEU B 1 71 ? 15.367 10.391 -12.188 1 90.19 71 LEU B O 1
ATOM 3550 N N . GLY B 1 72 ? 15.711 12.328 -13.234 1 90.38 72 GLY B N 1
ATOM 3551 C CA . GLY B 1 72 ? 15.766 11.688 -14.539 1 90.38 72 GLY B CA 1
ATOM 3552 C C . GLY B 1 72 ? 14.391 11.438 -15.133 1 90.38 72 GLY B C 1
ATOM 3553 O O . GLY B 1 72 ? 13.375 11.594 -14.453 1 90.38 72 GLY B O 1
ATOM 3554 N N . LYS B 1 73 ? 14.344 10.914 -16.328 1 92.31 73 LYS B N 1
ATOM 3555 C CA . LYS B 1 73 ? 13.102 10.734 -17.062 1 92.31 73 LYS B CA 1
ATOM 3556 C C . LYS B 1 73 ? 12.461 9.391 -16.734 1 92.31 73 LYS B C 1
ATOM 3558 O O . LYS B 1 73 ? 11.234 9.242 -16.797 1 92.31 73 LYS B O 1
ATOM 3563 N N . LEU B 1 74 ? 13.312 8.438 -16.359 1 95.06 74 LEU B N 1
ATOM 3564 C CA . LEU B 1 74 ? 12.82 7.078 -16.141 1 95.06 74 LEU B CA 1
ATOM 3565 C C . LEU B 1 74 ? 12.609 6.812 -14.648 1 95.06 74 LEU B C 1
ATOM 3567 O O . LEU B 1 74 ? 13.328 7.359 -13.812 1 95.06 74 LEU B O 1
ATOM 3571 N N . TYR B 1 75 ? 11.672 6.035 -14.391 1 95.38 75 TYR B N 1
ATOM 3572 C CA . TYR B 1 75 ? 11.43 5.598 -13.016 1 95.38 75 TYR B CA 1
ATOM 3573 C C . TYR B 1 75 ? 12.195 4.32 -12.703 1 95.38 75 TYR B C 1
ATOM 3575 O O . TYR B 1 75 ? 12.125 3.344 -13.453 1 95.38 75 TYR B O 1
ATOM 3583 N N . TYR B 1 76 ? 12.875 4.379 -11.641 1 91.12 76 TYR B N 1
ATOM 3584 C CA . TYR B 1 76 ? 13.523 3.203 -11.07 1 91.12 76 TYR B CA 1
ATOM 3585 C C . TYR B 1 76 ? 13.133 3.02 -9.609 1 91.12 76 TYR B C 1
ATOM 3587 O O . TYR B 1 76 ? 13.344 3.918 -8.789 1 91.12 76 TYR B O 1
ATOM 3595 N N . PRO B 1 77 ? 12.594 1.865 -9.281 1 89.88 77 PRO B N 1
ATOM 3596 C CA . PRO B 1 77 ? 12.133 1.652 -7.91 1 89.88 77 PRO B CA 1
ATOM 3597 C C . PRO B 1 77 ? 13.25 1.841 -6.883 1 89.88 77 PRO B C 1
ATOM 3599 O O . PRO B 1 77 ? 12.977 2.203 -5.734 1 89.88 77 PRO B O 1
ATOM 3602 N N . GLU B 1 78 ? 14.492 1.647 -7.254 1 87.81 78 GLU B N 1
ATOM 3603 C CA . GLU B 1 78 ? 15.609 1.748 -6.32 1 87.81 78 GLU B CA 1
ATOM 3604 C C . GLU B 1 78 ? 15.961 3.205 -6.035 1 87.81 78 GLU B C 1
ATOM 3606 O O . GLU B 1 78 ? 16.703 3.496 -5.09 1 87.81 78 GLU B O 1
ATOM 3611 N N . LYS B 1 79 ? 15.391 4.125 -6.793 1 90 79 LYS B N 1
ATOM 3612 C CA . LYS B 1 79 ? 15.781 5.523 -6.664 1 90 79 LYS B CA 1
ATOM 3613 C C . LYS B 1 79 ? 14.719 6.32 -5.902 1 90 79 LYS B C 1
ATOM 3615 O O . LYS B 1 79 ? 14.969 7.461 -5.504 1 90 79 LYS B O 1
ATOM 3620 N N . VAL B 1 80 ? 13.555 5.719 -5.691 1 93.44 80 VAL B N 1
ATOM 3621 C CA . VAL B 1 80 ? 12.461 6.453 -5.074 1 93.44 80 VAL B CA 1
ATOM 3622 C C . VAL B 1 80 ? 11.859 5.625 -3.941 1 93.44 80 VAL B C 1
ATOM 3624 O O . VAL B 1 80 ? 11.57 4.438 -4.117 1 93.44 80 VAL B O 1
ATOM 3627 N N . HIS B 1 81 ? 11.789 6.234 -2.832 1 94.81 81 HIS B N 1
ATOM 3628 C CA . HIS B 1 81 ? 11.016 5.66 -1.734 1 94.81 81 HIS B CA 1
ATOM 3629 C C . HIS B 1 81 ? 9.711 6.418 -1.52 1 94.81 81 HIS B C 1
ATOM 3631 O O . HIS B 1 81 ? 9.719 7.645 -1.376 1 94.81 81 HIS B O 1
ATOM 3637 N N . ALA B 1 82 ? 8.617 5.723 -1.577 1 97.19 82 ALA B N 1
ATOM 3638 C CA . ALA B 1 82 ? 7.305 6.328 -1.388 1 97.19 82 ALA B CA 1
ATOM 3639 C C . ALA B 1 82 ? 6.531 5.621 -0.277 1 97.19 82 ALA B C 1
ATOM 3641 O O . ALA B 1 82 ? 6.441 4.391 -0.257 1 97.19 82 ALA B O 1
ATOM 3642 N N . GLN B 1 83 ? 6.004 6.441 0.619 1 97.12 83 GLN B N 1
ATOM 3643 C CA . GLN B 1 83 ? 5.305 5.875 1.766 1 97.12 83 GLN B CA 1
ATOM 3644 C C . GLN B 1 83 ? 4.133 6.758 2.188 1 97.12 83 GLN B C 1
ATOM 3646 O O . GLN B 1 83 ? 4.234 7.984 2.174 1 97.12 83 GLN B O 1
ATOM 3651 N N . SER B 1 84 ? 3.008 6.152 2.488 1 97.56 84 SER B N 1
ATOM 3652 C CA . SER B 1 84 ? 1.838 6.863 2.992 1 97.56 84 SER B CA 1
ATOM 3653 C C . SER B 1 84 ? 1.29 6.203 4.254 1 97.56 84 SER B C 1
ATOM 3655 O O . SER B 1 84 ? 1.738 5.121 4.637 1 97.56 84 SER B O 1
ATOM 3657 N N . THR B 1 85 ? 0.418 6.941 4.969 1 96.88 85 THR B N 1
ATOM 3658 C CA . THR B 1 85 ? -0.38 6.254 5.977 1 96.88 85 THR B CA 1
ATOM 3659 C C . THR B 1 85 ? -1.369 5.297 5.324 1 96.88 85 THR B C 1
ATOM 3661 O O . THR B 1 85 ? -1.557 5.32 4.105 1 96.88 85 THR B O 1
ATOM 3664 N N . GLY B 1 86 ? -1.953 4.441 6.129 1 94.5 86 GLY B N 1
ATOM 3665 C CA . GLY B 1 86 ? -2.852 3.424 5.605 1 94.5 86 GLY B CA 1
ATOM 3666 C C . GLY B 1 86 ? -4.27 3.926 5.406 1 94.5 86 GLY B C 1
ATOM 3667 O O . GLY B 1 86 ? -5.219 3.141 5.422 1 94.5 86 GLY B O 1
ATOM 3668 N N . VAL B 1 87 ? -4.445 5.25 5.27 1 95.31 87 VAL B N 1
ATOM 3669 C CA . VAL B 1 87 ? -5.754 5.836 5.016 1 95.31 87 VAL B CA 1
ATOM 3670 C C . VAL B 1 87 ? -5.965 6.004 3.512 1 95.31 87 VAL B C 1
ATOM 3672 O O . VAL B 1 87 ? -5.043 6.391 2.789 1 95.31 87 VAL B O 1
ATOM 3675 N N . SER B 1 88 ? -7.172 5.742 3.025 1 95.31 88 SER B N 1
ATOM 3676 C CA . SER B 1 88 ? -7.465 5.73 1.597 1 95.31 88 SER B CA 1
ATOM 3677 C C . SER B 1 88 ? -7.098 7.059 0.943 1 95.31 88 SER B C 1
ATOM 3679 O O . SER B 1 88 ? -6.492 7.078 -0.131 1 95.31 88 SER B O 1
ATOM 3681 N N . ARG B 1 89 ? -7.449 8.164 1.569 1 97.12 89 ARG B N 1
ATOM 3682 C CA . ARG B 1 89 ? -7.211 9.461 0.953 1 97.12 89 ARG B CA 1
ATOM 3683 C C . ARG B 1 89 ? -5.719 9.766 0.863 1 97.12 89 ARG B C 1
ATOM 3685 O O . ARG B 1 89 ? -5.273 10.445 -0.061 1 97.12 89 ARG B O 1
ATOM 3692 N N . THR B 1 90 ? -4.891 9.281 1.799 1 97.81 90 THR B N 1
ATOM 3693 C CA . THR B 1 90 ? -3.447 9.484 1.704 1 97.81 90 THR B CA 1
ATOM 3694 C C . THR B 1 90 ? -2.848 8.586 0.626 1 97.81 90 THR B C 1
ATOM 3696 O O . THR B 1 90 ? -1.933 8.992 -0.092 1 97.81 90 THR B O 1
ATOM 3699 N N . GLN B 1 91 ? -3.377 7.402 0.52 1 97.62 91 GLN B N 1
ATOM 3700 C CA . GLN B 1 91 ? -2.928 6.496 -0.532 1 97.62 91 GLN B CA 1
ATOM 3701 C C . GLN B 1 91 ? -3.246 7.059 -1.915 1 97.62 91 GLN B C 1
ATOM 3703 O O . GLN B 1 91 ? -2.396 7.039 -2.809 1 97.62 91 GLN B O 1
ATOM 3708 N N . MET B 1 92 ? -4.422 7.559 -2.043 1 98.31 92 MET B N 1
ATOM 3709 C CA . MET B 1 92 ? -4.801 8.18 -3.311 1 98.31 92 MET B CA 1
ATOM 3710 C C . MET B 1 92 ? -3.91 9.375 -3.617 1 98.31 92 MET B C 1
ATOM 3712 O O . MET B 1 92 ? -3.486 9.562 -4.758 1 98.31 92 MET B O 1
ATOM 3716 N N . SER B 1 93 ? -3.643 10.125 -2.588 1 98.81 93 SER B N 1
ATOM 3717 C CA . SER B 1 93 ? -2.848 11.336 -2.75 1 98.81 93 SER B CA 1
ATOM 3718 C C . SER B 1 93 ? -1.438 11.016 -3.234 1 98.81 93 SER B C 1
ATOM 3720 O O . SER B 1 93 ? -0.932 11.648 -4.16 1 98.81 93 SER B O 1
ATOM 3722 N N . ILE B 1 94 ? -0.817 10.031 -2.646 1 98.75 94 ILE B N 1
ATOM 3723 C CA . ILE B 1 94 ? 0.559 9.727 -3.023 1 98.75 94 ILE B CA 1
ATOM 3724 C C . ILE B 1 94 ? 0.59 9.141 -4.434 1 98.75 94 ILE B C 1
ATOM 3726 O O . ILE B 1 94 ? 1.533 9.375 -5.191 1 98.75 94 ILE B O 1
ATOM 3730 N N . GLU B 1 95 ? -0.443 8.383 -4.797 1 98.69 95 GLU B N 1
ATOM 3731 C CA . GLU B 1 95 ? -0.531 7.852 -6.152 1 98.69 95 GLU B CA 1
ATOM 3732 C C . GLU B 1 95 ? -0.569 8.977 -7.184 1 98.69 95 GLU B C 1
ATOM 3734 O O . GLU B 1 95 ? 0.055 8.875 -8.242 1 98.69 95 GLU B O 1
ATOM 3739 N N . LEU B 1 96 ? -1.291 10.016 -6.859 1 98.88 96 LEU B N 1
ATOM 3740 C CA . LEU B 1 96 ? -1.435 11.141 -7.777 1 98.88 96 LEU B CA 1
ATOM 3741 C C . LEU B 1 96 ? -0.112 11.883 -7.941 1 98.88 96 LEU B C 1
ATOM 3743 O O . LEU B 1 96 ? 0.277 12.227 -9.055 1 98.88 96 LEU B O 1
ATOM 3747 N N . VAL B 1 97 ? 0.561 12.078 -6.859 1 98.81 97 VAL B N 1
ATOM 3748 C CA . VAL B 1 97 ? 1.849 12.758 -6.906 1 98.81 97 VAL B CA 1
ATOM 3749 C C . VAL B 1 97 ? 2.85 11.93 -7.703 1 98.81 97 VAL B C 1
ATOM 3751 O O . VAL B 1 97 ? 3.559 12.453 -8.562 1 98.81 97 VAL B O 1
ATOM 3754 N N . LEU B 1 98 ? 2.871 10.641 -7.457 1 98.62 98 LEU B N 1
ATOM 3755 C CA . LEU B 1 98 ? 3.803 9.758 -8.141 1 98.62 98 LEU B CA 1
ATOM 3756 C C . LEU B 1 98 ? 3.486 9.688 -9.633 1 98.62 98 LEU B C 1
ATOM 3758 O O . LEU B 1 98 ? 4.395 9.633 -10.469 1 98.62 98 LEU B O 1
ATOM 3762 N N . ALA B 1 99 ? 2.211 9.648 -9.953 1 98.56 99 ALA B N 1
ATOM 3763 C CA . ALA B 1 99 ? 1.79 9.625 -11.352 1 98.56 99 ALA B CA 1
ATOM 3764 C C . ALA B 1 99 ? 2.326 10.844 -12.109 1 98.56 99 ALA B C 1
ATOM 3766 O O . ALA B 1 99 ? 2.799 10.719 -13.242 1 98.56 99 ALA B O 1
ATOM 3767 N N . ALA B 1 100 ? 2.248 11.961 -11.461 1 98.31 100 ALA B N 1
ATOM 3768 C CA . ALA B 1 100 ? 2.674 13.203 -12.102 1 98.31 100 ALA B CA 1
ATOM 3769 C C . ALA B 1 100 ? 4.195 13.312 -12.117 1 98.31 100 ALA B C 1
ATOM 3771 O O . ALA B 1 100 ? 4.766 13.969 -12.992 1 98.31 100 ALA B O 1
ATOM 3772 N N . LEU B 1 101 ? 4.859 12.68 -11.227 1 97.62 101 LEU B N 1
ATOM 3773 C CA . LEU B 1 101 ? 6.312 12.727 -11.125 1 97.62 101 LEU B CA 1
ATOM 3774 C C . LEU B 1 101 ? 6.965 11.953 -12.266 1 97.62 101 LEU B C 1
ATOM 3776 O O . LEU B 1 101 ? 8.055 12.312 -12.719 1 97.62 101 LEU B O 1
ATOM 3780 N N . TYR B 1 102 ? 6.273 10.852 -12.695 1 97.56 102 TYR B N 1
ATOM 3781 C CA . TYR B 1 102 ? 6.926 9.984 -13.672 1 97.56 102 TYR B CA 1
ATOM 3782 C C . TYR B 1 102 ? 5.957 9.586 -14.781 1 97.56 102 TYR B C 1
ATOM 3784 O O . TYR B 1 102 ? 5.668 8.398 -14.961 1 97.56 102 TYR B O 1
ATOM 3792 N N . PRO B 1 103 ? 5.508 10.555 -15.578 1 97.25 103 PRO B N 1
ATOM 3793 C CA . PRO B 1 103 ? 4.746 10.172 -16.766 1 97.25 103 PRO B CA 1
ATOM 3794 C C . PRO B 1 103 ? 5.59 9.414 -17.797 1 97.25 103 PRO B C 1
ATOM 3796 O O . PRO B 1 103 ? 6.699 9.844 -18.109 1 97.25 103 PRO B O 1
ATOM 3799 N N . PRO B 1 104 ? 5.086 8.273 -18.266 1 97.81 104 PRO B N 1
ATOM 3800 C CA . PRO B 1 104 ? 5.922 7.43 -19.109 1 97.81 104 PRO B CA 1
ATOM 3801 C C . PRO B 1 104 ? 5.918 7.883 -20.578 1 97.81 104 PRO B C 1
ATOM 3803 O O . PRO B 1 104 ? 6.723 7.398 -21.375 1 97.81 104 PRO B O 1
ATOM 3806 N N . GLU B 1 105 ? 5.055 8.828 -20.969 1 96.25 105 GLU B N 1
ATOM 3807 C CA . GLU B 1 105 ? 4.891 9.219 -22.359 1 96.25 105 GLU B CA 1
ATOM 3808 C C . GLU B 1 105 ? 6.219 9.664 -22.969 1 96.25 105 GLU B C 1
ATOM 3810 O O . GLU B 1 105 ? 6.945 10.461 -22.375 1 96.25 105 GLU B O 1
ATOM 3815 N N . GLY B 1 106 ? 6.504 9.141 -24.125 1 96.19 106 GLY B N 1
ATOM 3816 C CA . GLY B 1 106 ? 7.695 9.539 -24.859 1 96.19 106 GLY B CA 1
ATOM 3817 C C . GLY B 1 106 ? 8.953 8.859 -24.359 1 96.19 106 GLY B C 1
ATOM 3818 O O . GLY B 1 106 ? 10.055 9.18 -24.812 1 96.19 106 GLY B O 1
ATOM 3819 N N . THR B 1 107 ? 8.844 7.945 -23.391 1 97.38 107 THR B N 1
ATOM 3820 C CA . THR B 1 107 ? 10.008 7.223 -22.891 1 97.38 107 THR B CA 1
ATOM 3821 C C . THR B 1 107 ? 9.922 5.742 -23.25 1 97.38 107 THR B C 1
ATOM 3823 O O . THR B 1 107 ? 8.898 5.277 -23.75 1 97.38 107 THR B O 1
ATOM 3826 N N . VAL B 1 108 ? 10.992 5.027 -22.969 1 97.62 108 VAL B N 1
ATOM 3827 C CA . VAL B 1 108 ? 11.07 3.594 -23.234 1 97.62 108 VAL B CA 1
ATOM 3828 C C . VAL B 1 108 ? 10.188 2.838 -22.25 1 97.62 108 VAL B C 1
ATOM 3830 O O . VAL B 1 108 ? 9.922 1.647 -22.422 1 97.62 108 VAL B O 1
ATOM 3833 N N . GLN B 1 109 ? 9.648 3.525 -21.25 1 97.81 109 GLN B N 1
ATOM 3834 C CA . GLN B 1 109 ? 8.789 2.885 -20.25 1 97.81 109 GLN B CA 1
ATOM 3835 C C . GLN B 1 109 ? 7.312 3.08 -20.609 1 97.81 109 GLN B C 1
ATOM 3837 O O . GLN B 1 109 ? 6.43 2.656 -19.859 1 97.81 109 GLN B O 1
ATOM 3842 N N . GLU B 1 110 ? 7.082 3.77 -21.719 1 98.31 110 GLU B N 1
ATOM 3843 C CA . GLU B 1 110 ? 5.707 3.908 -22.188 1 98.31 110 GLU B CA 1
ATOM 3844 C C . GLU B 1 110 ? 5.121 2.559 -22.594 1 98.31 110 GLU B C 1
ATOM 3846 O O . GLU B 1 110 ? 5.625 1.91 -23.516 1 98.31 110 GLU B O 1
ATOM 3851 N N . TRP B 1 111 ? 4.055 2.133 -21.953 1 98.38 111 TRP B N 1
ATOM 3852 C CA . TRP B 1 111 ? 3.496 0.805 -22.188 1 98.38 111 TRP B CA 1
ATOM 3853 C C . TRP B 1 111 ? 2.121 0.896 -22.828 1 98.38 111 TRP B C 1
ATOM 3855 O O . TRP B 1 111 ? 1.612 -0.095 -23.359 1 98.38 111 TRP B O 1
ATOM 3865 N N . ASN B 1 112 ? 1.515 2.02 -22.766 1 97.69 112 ASN B N 1
ATOM 3866 C CA . ASN B 1 112 ? 0.203 2.318 -23.328 1 97.69 112 ASN B CA 1
ATOM 3867 C C . ASN B 1 112 ? 0.144 3.736 -23.891 1 97.69 112 ASN B C 1
ATOM 3869 O O . ASN B 1 112 ? 0.227 4.711 -23.141 1 97.69 112 ASN B O 1
ATOM 3873 N N . HIS B 1 113 ? -0.101 3.926 -25.125 1 95.81 113 HIS B N 1
ATOM 3874 C CA . HIS B 1 113 ? -0.043 5.227 -25.781 1 95.81 113 HIS B CA 1
ATOM 3875 C C . HIS B 1 113 ? -1.243 6.09 -25.406 1 95.81 113 HIS B C 1
ATOM 3877 O O . HIS B 1 113 ? -1.181 7.316 -25.484 1 95.81 113 HIS B O 1
ATOM 3883 N N . ASP B 1 114 ? -2.303 5.43 -24.938 1 95.38 114 ASP B N 1
ATOM 3884 C CA . ASP B 1 114 ? -3.535 6.156 -24.641 1 95.38 114 ASP B CA 1
ATOM 3885 C C . ASP B 1 114 ? -3.631 6.504 -23.156 1 95.38 114 ASP B C 1
ATOM 3887 O O . ASP B 1 114 ? -4.605 7.113 -22.719 1 95.38 114 ASP B O 1
ATOM 3891 N N . LEU B 1 115 ? -2.643 6.105 -22.422 1 97.94 115 LEU B N 1
ATOM 3892 C CA . LEU B 1 115 ? -2.666 6.316 -20.969 1 97.94 115 LEU B CA 1
ATOM 3893 C C . LEU B 1 115 ? -1.297 6.762 -20.469 1 97.94 115 LEU B C 1
ATOM 3895 O O . LEU B 1 115 ? -0.441 5.926 -20.172 1 97.94 115 LEU B O 1
ATOM 3899 N N . ASN B 1 116 ? -1.158 8.055 -20.312 1 98 116 ASN B N 1
ATOM 3900 C CA . ASN B 1 116 ? 0.112 8.586 -19.844 1 98 116 ASN B CA 1
ATOM 3901 C C . ASN B 1 116 ? 0.257 8.43 -18.328 1 98 116 ASN B C 1
ATOM 3903 O O . ASN B 1 116 ? 0.326 9.422 -17.609 1 98 116 ASN B O 1
ATOM 3907 N N . TRP B 1 117 ? 0.264 7.219 -17.938 1 98.56 117 TRP B N 1
ATOM 3908 C CA . TRP B 1 117 ? 0.392 6.816 -16.547 1 98.56 117 TRP B CA 1
ATOM 3909 C C . TRP B 1 117 ? 1.146 5.496 -16.422 1 98.56 117 TRP B C 1
ATOM 3911 O O . TRP B 1 117 ? 1.022 4.625 -17.281 1 98.56 117 TRP B O 1
ATOM 3921 N N . GLN B 1 118 ? 1.912 5.336 -15.398 1 98.44 118 GLN B N 1
ATOM 3922 C CA . GLN B 1 118 ? 2.523 4.051 -15.078 1 98.44 118 GLN B CA 1
ATOM 3923 C C . GLN B 1 118 ? 2.424 3.754 -13.586 1 98.44 118 GLN B C 1
ATOM 3925 O O . GLN B 1 118 ? 2.391 4.676 -12.766 1 98.44 118 GLN B O 1
ATOM 3930 N N . PRO B 1 119 ? 2.324 2.48 -13.242 1 98.31 119 PRO B N 1
ATOM 3931 C CA . PRO B 1 119 ? 2.238 2.107 -11.828 1 98.31 119 PRO B CA 1
ATOM 3932 C C . PRO B 1 119 ? 3.547 2.342 -11.07 1 98.31 119 PRO B C 1
ATOM 3934 O O . PRO B 1 119 ? 4.621 1.987 -11.57 1 98.31 119 PRO B O 1
ATOM 3937 N N . ILE B 1 120 ? 3.498 2.965 -9.969 1 98.06 120 ILE B N 1
ATOM 3938 C CA . ILE B 1 120 ? 4.641 3.174 -9.078 1 98.06 120 ILE B CA 1
ATOM 3939 C C . ILE B 1 120 ? 4.305 2.67 -7.68 1 98.06 120 ILE B C 1
ATOM 3941 O O . ILE B 1 120 ? 3.324 3.107 -7.074 1 98.06 120 ILE B O 1
ATOM 3945 N N . PRO B 1 121 ? 5.098 1.782 -7.184 1 96.38 121 PRO B N 1
ATOM 3946 C CA . PRO B 1 121 ? 4.812 1.2 -5.871 1 96.38 121 PRO B CA 1
ATOM 3947 C C . PRO B 1 121 ? 5.004 2.197 -4.727 1 96.38 121 PRO B C 1
ATOM 3949 O O . PRO B 1 121 ? 5.773 3.152 -4.859 1 96.38 121 PRO B O 1
ATOM 3952 N N . PHE B 1 122 ? 4.254 1.964 -3.693 1 96.81 122 PHE B N 1
ATOM 3953 C CA . PHE B 1 122 ? 4.426 2.678 -2.434 1 96.81 122 PHE B CA 1
ATOM 3954 C C . PHE B 1 122 ? 4.051 1.793 -1.252 1 96.81 122 PHE B C 1
ATOM 3956 O O . PHE B 1 122 ? 3.357 0.787 -1.42 1 96.81 122 PHE B O 1
ATOM 3963 N N . PHE B 1 123 ? 4.582 2.227 -0.142 1 93.69 123 PHE B N 1
ATOM 3964 C CA . PHE B 1 123 ? 4.297 1.507 1.093 1 93.69 123 PHE B CA 1
ATOM 3965 C C . PHE B 1 123 ? 3.307 2.281 1.956 1 93.69 123 PHE B C 1
ATOM 3967 O O . PHE B 1 123 ? 3.314 3.514 1.963 1 93.69 123 PHE B O 1
ATOM 3974 N N . SER B 1 124 ? 2.414 1.524 2.547 1 94.19 124 SER B N 1
ATOM 3975 C CA . SER B 1 124 ? 1.522 2.154 3.514 1 94.19 124 SER B CA 1
ATOM 3976 C C . SER B 1 124 ? 1.476 1.366 4.82 1 94.19 124 SER B C 1
ATOM 3978 O O . SER B 1 124 ? 1.488 0.134 4.805 1 94.19 124 SER B O 1
ATOM 3980 N N . GLU B 1 125 ? 1.523 2.047 5.855 1 90.62 125 GLU B N 1
ATOM 3981 C CA . GLU B 1 125 ? 1.366 1.41 7.164 1 90.62 125 GLU B CA 1
ATOM 3982 C C . GLU B 1 125 ? -0.068 1.54 7.668 1 90.62 125 GLU B C 1
ATOM 3984 O O . GLU B 1 125 ? -0.628 2.637 7.688 1 90.62 125 GLU B O 1
ATOM 3989 N N . PRO B 1 126 ? -0.593 0.351 8.125 1 88.31 126 PRO B N 1
ATOM 3990 C CA . PRO B 1 126 ? -1.905 0.471 8.758 1 88.31 126 PRO B CA 1
ATOM 3991 C C . PRO B 1 126 ? -1.905 1.453 9.93 1 88.31 126 PRO B C 1
ATOM 3993 O O . PRO B 1 126 ? -0.908 1.563 10.648 1 88.31 126 PRO B O 1
ATOM 3996 N N . LEU B 1 127 ? -3.023 2.062 10.141 1 87.81 127 LEU B N 1
ATOM 3997 C CA . LEU B 1 127 ? -3.135 3.166 11.086 1 87.81 127 LEU B CA 1
ATOM 3998 C C . LEU B 1 127 ? -2.666 2.738 12.477 1 87.81 127 LEU B C 1
ATOM 4000 O O . LEU B 1 127 ? -1.892 3.449 13.117 1 87.81 127 LEU B O 1
ATOM 4004 N N . ASP B 1 128 ? -3.061 1.613 12.922 1 86.44 128 ASP B N 1
ATOM 4005 C CA . ASP B 1 128 ? -2.768 1.173 14.281 1 86.44 128 ASP B CA 1
ATOM 4006 C C . ASP B 1 128 ? -1.317 0.714 14.406 1 86.44 128 ASP B C 1
ATOM 4008 O O . ASP B 1 128 ? -0.822 0.509 15.516 1 86.44 128 ASP B O 1
ATOM 4012 N N . GLN B 1 129 ? -0.628 0.699 13.281 1 86.81 129 GLN B N 1
ATOM 4013 C CA . GLN B 1 129 ? 0.762 0.257 13.289 1 86.81 129 GLN B CA 1
ATOM 4014 C C . GLN B 1 129 ? 1.692 1.367 12.805 1 86.81 129 GLN B C 1
ATOM 4016 O O . GLN B 1 129 ? 2.902 1.163 12.695 1 86.81 129 GLN B O 1
ATOM 4021 N N . ASP B 1 130 ? 1.159 2.471 12.586 1 90.81 130 ASP B N 1
ATOM 4022 C CA . ASP B 1 130 ? 1.932 3.564 12.008 1 90.81 130 ASP B CA 1
ATOM 4023 C C . ASP B 1 130 ? 2.965 4.098 13 1 90.81 130 ASP B C 1
ATOM 4025 O O . ASP B 1 130 ? 2.609 4.57 14.078 1 90.81 130 ASP B O 1
ATOM 4029 N N . THR B 1 131 ? 4.195 4.082 12.641 1 90.88 131 THR B N 1
ATOM 4030 C CA . THR B 1 131 ? 5.27 4.492 13.539 1 90.88 131 THR B CA 1
ATOM 4031 C C . THR B 1 131 ? 6.016 5.699 12.977 1 90.88 131 THR B C 1
ATOM 4033 O O . THR B 1 131 ? 6.945 6.207 13.602 1 90.88 131 THR B O 1
ATOM 4036 N N . LEU B 1 132 ? 5.574 6.148 11.82 1 94.69 132 LEU B N 1
ATOM 4037 C CA . LEU B 1 132 ? 6.441 7.113 11.156 1 94.69 132 LEU B CA 1
ATOM 4038 C C . LEU B 1 132 ? 5.699 8.422 10.891 1 94.69 132 LEU B C 1
ATOM 4040 O O . LEU B 1 132 ? 6.184 9.5 11.242 1 94.69 132 LEU B O 1
ATOM 4044 N N . LEU B 1 133 ? 4.52 8.352 10.32 1 95.56 133 LEU B N 1
ATOM 4045 C CA . LEU B 1 133 ? 3.889 9.562 9.812 1 95.56 133 LEU B CA 1
ATOM 4046 C C . LEU B 1 133 ? 2.865 10.109 10.805 1 95.56 133 LEU B C 1
ATOM 4048 O O . LEU B 1 133 ? 2.801 11.312 11.031 1 95.56 133 LEU B O 1
ATOM 4052 N N . LEU B 1 134 ? 2.02 9.211 11.344 1 92.31 134 LEU B N 1
ATOM 4053 C CA . LEU B 1 134 ? 1.062 9.617 12.359 1 92.31 134 LEU B CA 1
ATOM 4054 C C . LEU B 1 134 ? 1.509 9.148 13.742 1 92.31 134 LEU B C 1
ATOM 4056 O O . LEU B 1 134 ? 1.065 9.695 14.758 1 92.31 134 LEU B O 1
ATOM 4060 N N . VAL B 1 135 ? 2.367 8.141 13.805 1 89.69 135 VAL B N 1
ATOM 4061 C CA . VAL B 1 135 ? 2.885 7.555 15.039 1 89.69 135 VAL B CA 1
ATOM 4062 C C . VAL B 1 135 ? 1.727 7.203 15.969 1 89.69 135 VAL B C 1
ATOM 4064 O O . VAL B 1 135 ? 1.607 7.77 17.062 1 89.69 135 VAL B O 1
ATOM 4067 N N . ARG B 1 136 ? 0.966 6.211 15.523 1 90.12 136 ARG B N 1
ATOM 4068 C CA . ARG B 1 136 ? -0.255 5.855 16.234 1 90.12 136 ARG B CA 1
ATOM 4069 C C . ARG B 1 136 ? -0.042 4.613 17.109 1 90.12 136 ARG B C 1
ATOM 4071 O O . ARG B 1 136 ? -0.93 4.219 17.859 1 90.12 136 ARG B O 1
ATOM 4078 N N . LYS B 1 137 ? 1.079 4.035 16.953 1 89.44 137 LYS B N 1
ATOM 4079 C CA . LYS B 1 137 ? 1.373 2.939 17.875 1 89.44 137 LYS B CA 1
ATOM 4080 C C . LYS B 1 137 ? 1.265 3.396 19.328 1 89.44 137 LYS B C 1
ATOM 4082 O O . LYS B 1 137 ? 1.59 4.539 19.641 1 89.44 137 LYS B O 1
ATOM 4087 N N . SER B 1 138 ? 0.875 2.51 20.156 1 89.69 138 SER B N 1
ATOM 4088 C CA . SER B 1 138 ? 0.635 2.828 21.562 1 89.69 138 SER B CA 1
ATOM 4089 C C . SER B 1 138 ? 1.839 3.525 22.188 1 89.69 138 SER B C 1
ATOM 4091 O O . SER B 1 138 ? 2.971 3.051 22.062 1 89.69 138 SER B O 1
ATOM 4093 N N . CYS B 1 139 ? 1.59 4.66 22.812 1 94.31 139 CYS B N 1
ATOM 4094 C CA . CYS B 1 139 ? 2.598 5.441 23.531 1 94.31 139 CYS B CA 1
ATOM 4095 C C . CYS B 1 139 ? 1.975 6.203 24.688 1 94.31 139 CYS B C 1
ATOM 4097 O O . CYS B 1 139 ? 1.731 7.406 24.594 1 94.31 139 CYS B O 1
ATOM 4099 N N . PRO B 1 140 ? 1.809 5.539 25.797 1 95.56 140 PRO B N 1
ATOM 4100 C CA . PRO B 1 140 ? 1.182 6.164 26.969 1 95.56 140 PRO B CA 1
ATOM 4101 C C . PRO B 1 140 ? 1.908 7.43 27.422 1 95.56 140 PRO B C 1
ATOM 4103 O O . PRO B 1 140 ? 1.27 8.391 27.859 1 95.56 140 PRO B O 1
ATOM 4106 N N . ARG B 1 141 ? 3.195 7.414 27.312 1 96.75 141 ARG B N 1
ATOM 4107 C CA . ARG B 1 141 ? 3.973 8.57 27.75 1 96.75 141 ARG B CA 1
ATOM 4108 C C . ARG B 1 141 ? 3.576 9.82 26.984 1 96.75 141 ARG B C 1
ATOM 4110 O O . ARG B 1 141 ? 3.492 10.906 27.547 1 96.75 141 ARG B O 1
ATOM 4117 N N . TYR B 1 142 ? 3.328 9.672 25.734 1 96.69 142 TYR B N 1
ATOM 4118 C CA . TYR B 1 142 ? 2.918 10.82 24.938 1 96.69 142 TYR B CA 1
ATOM 4119 C C . TYR B 1 142 ? 1.658 11.461 25.516 1 96.69 142 TYR B C 1
ATOM 4121 O O . TYR B 1 142 ? 1.597 12.68 25.688 1 96.69 142 TYR B O 1
ATOM 4129 N N . HIS B 1 143 ? 0.693 10.664 25.75 1 95.56 143 HIS B N 1
ATOM 4130 C CA . HIS B 1 143 ? -0.585 11.164 26.234 1 95.56 143 HIS B CA 1
ATOM 4131 C C . HIS B 1 143 ? -0.438 11.789 27.625 1 95.56 143 HIS B C 1
ATOM 4133 O O . HIS B 1 143 ? -1.052 12.82 27.922 1 95.56 143 HIS B O 1
ATOM 4139 N N . GLU B 1 144 ? 0.332 11.156 28.406 1 96.56 144 GLU B N 1
ATOM 4140 C CA . GLU B 1 144 ? 0.606 11.695 29.734 1 96.56 144 GLU B CA 1
ATOM 4141 C C . GLU B 1 144 ? 1.25 13.078 29.656 1 96.56 144 GLU B C 1
ATOM 4143 O O . GLU B 1 144 ? 0.827 14.016 30.328 1 96.56 144 GLU B O 1
ATOM 4148 N N . ALA B 1 145 ? 2.252 13.172 28.812 1 96.81 145 ALA B N 1
ATOM 4149 C CA . ALA B 1 145 ? 2.984 14.422 28.656 1 96.81 145 ALA B CA 1
ATOM 4150 C C . ALA B 1 145 ? 2.104 15.492 28.016 1 96.81 145 ALA B C 1
ATOM 4152 O O . ALA B 1 145 ? 2.164 16.672 28.391 1 96.81 145 ALA B O 1
ATOM 4153 N N . ALA B 1 146 ? 1.337 15.125 27.047 1 95.75 146 ALA B N 1
ATOM 4154 C CA . ALA B 1 146 ? 0.429 16.062 26.406 1 95.75 146 ALA B CA 1
ATOM 4155 C C . ALA B 1 146 ? -0.605 16.594 27.391 1 95.75 146 ALA B C 1
ATOM 4157 O O . ALA B 1 146 ? -0.922 17.797 27.375 1 95.75 146 ALA B O 1
ATOM 4158 N N . ASN B 1 147 ? -1.115 15.703 28.203 1 94.44 147 ASN B N 1
ATOM 4159 C CA . ASN B 1 147 ? -2.059 16.125 29.234 1 94.44 147 ASN B CA 1
ATOM 4160 C C . ASN B 1 147 ? -1.419 17.109 30.219 1 94.44 147 ASN B C 1
ATOM 4162 O O . ASN B 1 147 ? -2.064 18.062 30.656 1 94.44 147 ASN B O 1
ATOM 4166 N N . ALA B 1 148 ? -0.214 16.828 30.562 1 95.56 148 ALA B N 1
ATOM 4167 C CA . ALA B 1 148 ? 0.502 17.719 31.469 1 95.56 148 ALA B CA 1
ATOM 4168 C C . ALA B 1 148 ? 0.643 19.109 30.875 1 95.56 148 ALA B C 1
ATOM 4170 O O . ALA B 1 148 ? 0.572 20.109 31.594 1 95.56 148 ALA B O 1
ATOM 4171 N N . VAL B 1 149 ? 0.833 19.188 29.594 1 96.62 149 VAL B N 1
ATOM 4172 C CA . VAL B 1 149 ? 0.95 20.484 28.922 1 96.62 149 VAL B CA 1
ATOM 4173 C C . VAL B 1 149 ? -0.368 21.234 29.031 1 96.62 149 VAL B C 1
ATOM 4175 O O . VAL B 1 149 ? -0.374 22.438 29.312 1 96.62 149 VAL B O 1
ATOM 4178 N N . LEU B 1 150 ? -1.477 20.578 28.844 1 94.69 150 LEU B N 1
ATOM 4179 C CA . LEU B 1 150 ? -2.795 21.203 28.891 1 94.69 150 LEU B CA 1
ATOM 4180 C C . LEU B 1 150 ? -3.066 21.781 30.281 1 94.69 150 LEU B C 1
ATOM 4182 O O . LEU B 1 150 ? -3.84 22.734 30.406 1 94.69 150 LEU B O 1
ATOM 4186 N N . GLU B 1 151 ? -2.387 21.266 31.266 1 94.12 151 GLU B N 1
ATOM 4187 C CA . GLU B 1 151 ? -2.637 21.672 32.625 1 94.12 151 GLU B CA 1
ATOM 4188 C C . GLU B 1 151 ? -1.56 22.641 33.125 1 94.12 151 GLU B C 1
ATOM 4190 O O . GLU B 1 151 ? -1.51 22.969 34.312 1 94.12 151 GLU B O 1
ATOM 4195 N N . SER B 1 152 ? -0.787 23.047 32.25 1 91.25 152 SER B N 1
ATOM 4196 C CA . SER B 1 152 ? 0.374 23.797 32.719 1 91.25 152 SER B CA 1
ATOM 4197 C C . SER B 1 152 ? 0.372 25.219 32.219 1 91.25 152 SER B C 1
ATOM 4199 O O . SER B 1 152 ? -0.044 25.484 31.078 1 91.25 152 SER B O 1
ATOM 4201 N N . GLY B 1 153 ? 0.713 26.062 33.125 1 90.5 153 GLY B N 1
ATOM 4202 C CA . GLY B 1 153 ? 1.111 27.406 32.781 1 90.5 153 GLY B CA 1
ATOM 4203 C C . GLY B 1 153 ? 0.07 28.141 31.969 1 90.5 153 GLY B C 1
ATOM 4204 O O . GLY B 1 153 ? -1.103 28.203 32.344 1 90.5 153 GLY B O 1
ATOM 4205 N N . GLU B 1 154 ? 0.567 28.734 30.844 1 92.12 154 GLU B N 1
ATOM 4206 C CA . GLU B 1 154 ? -0.228 29.594 29.969 1 92.12 154 GLU B CA 1
ATOM 4207 C C . GLU B 1 154 ? -1.295 28.781 29.219 1 92.12 154 GLU B C 1
ATOM 4209 O O . GLU B 1 154 ? -2.375 29.312 28.938 1 92.12 154 GLU B O 1
ATOM 4214 N N . ILE B 1 155 ? -1.034 27.562 29.062 1 95.56 155 ILE B N 1
ATOM 4215 C CA . ILE B 1 155 ? -1.992 26.719 28.328 1 95.56 155 ILE B CA 1
ATOM 4216 C C . ILE B 1 155 ? -3.209 26.453 29.219 1 95.56 155 ILE B C 1
ATOM 4218 O O . ILE B 1 155 ? -4.344 26.469 28.734 1 95.56 155 ILE B O 1
ATOM 4222 N N . ARG B 1 156 ? -2.949 26.203 30.469 1 95.38 156 ARG B N 1
ATOM 4223 C CA . ARG B 1 156 ? -4.062 26 31.391 1 95.38 156 ARG B CA 1
ATOM 4224 C C . ARG B 1 156 ? -4.973 27.234 31.422 1 95.3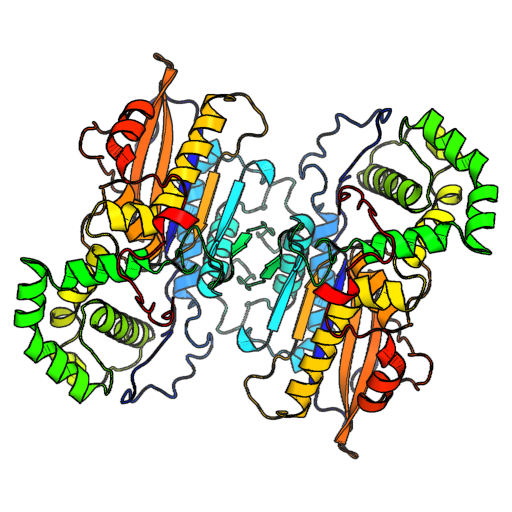8 156 ARG B C 1
ATOM 4226 O O . ARG B 1 156 ? -6.199 27.094 31.422 1 95.38 156 ARG B O 1
ATOM 4233 N N . GLN B 1 157 ? -4.383 28.359 31.516 1 96.12 157 GLN B N 1
ATOM 4234 C CA . GLN B 1 157 ? -5.164 29.594 31.516 1 96.12 157 GLN B CA 1
ATOM 4235 C C . GLN B 1 157 ? -5.961 29.75 30.219 1 96.12 157 GLN B C 1
ATOM 4237 O O . GLN B 1 157 ? -7.109 30.188 30.25 1 96.12 157 GLN B O 1
ATOM 4242 N N . LEU B 1 158 ? -5.324 29.453 29.141 1 95.81 158 LEU B N 1
ATOM 4243 C CA . LEU B 1 158 ? -6.012 29.5 27.844 1 95.81 158 LEU B CA 1
ATOM 4244 C C . LEU B 1 158 ? -7.223 28.562 27.859 1 95.81 158 LEU B C 1
ATOM 4246 O O . LEU B 1 158 ? -8.273 28.906 27.297 1 95.81 158 LEU B O 1
ATOM 4250 N N . MET B 1 159 ? -7.094 27.391 28.469 1 95.06 159 MET B N 1
ATOM 4251 C CA . MET B 1 159 ? -8.211 26.453 28.594 1 95.06 159 MET B CA 1
ATOM 4252 C C . MET B 1 159 ? -9.344 27.078 29.406 1 95.06 159 MET B C 1
ATOM 4254 O O . MET B 1 159 ? -10.508 26.984 29.016 1 95.06 159 MET B O 1
ATOM 4258 N N . VAL B 1 160 ? -8.969 27.703 30.453 1 95.81 160 VAL B N 1
ATOM 4259 C CA . VAL B 1 160 ? -9.945 28.312 31.344 1 95.81 160 VAL B CA 1
ATOM 4260 C C . VAL B 1 160 ? -10.656 29.453 30.609 1 95.81 160 VAL B C 1
ATOM 4262 O O . VAL B 1 160 ? -11.875 29.594 30.703 1 95.81 160 VAL B O 1
ATOM 4265 N N . ASP B 1 161 ? -9.906 30.219 29.891 1 96.75 161 ASP B N 1
ATOM 4266 C CA . ASP B 1 161 ? -10.438 31.375 29.156 1 96.75 161 ASP B CA 1
ATOM 4267 C C . ASP B 1 161 ? -11.422 30.938 28.078 1 96.75 161 ASP B C 1
ATOM 4269 O O . ASP B 1 161 ? -12.25 31.734 27.641 1 96.75 161 ASP B O 1
ATOM 4273 N N . ASN B 1 162 ? -11.344 29.719 27.625 1 97.44 162 ASN B N 1
ATOM 4274 C CA . ASN B 1 162 ? -12.188 29.25 26.531 1 97.44 162 ASN B CA 1
ATOM 4275 C C . ASN B 1 162 ? -13.266 28.297 27.031 1 97.44 162 ASN B C 1
ATOM 4277 O O . ASN B 1 162 ? -13.945 27.656 26.219 1 97.44 162 ASN B O 1
ATOM 4281 N N . LEU B 1 163 ? -13.469 28.188 28.297 1 97.31 163 LEU B N 1
ATOM 4282 C CA . LEU B 1 163 ? -14.43 27.25 28.875 1 97.31 163 LEU B CA 1
ATOM 4283 C C . LEU B 1 163 ? -15.836 27.531 28.375 1 97.31 163 LEU B C 1
ATOM 4285 O O . LEU B 1 163 ? -16.594 26.609 28.078 1 97.31 163 LEU B O 1
ATOM 4289 N N . GLU B 1 164 ? -16.203 28.781 28.328 1 97.81 164 GLU B N 1
ATOM 4290 C CA . GLU B 1 164 ? -17.547 29.125 27.844 1 97.81 164 GLU B CA 1
ATOM 4291 C C . GLU B 1 164 ? -17.734 28.688 26.391 1 97.81 164 GLU B C 1
ATOM 4293 O O . GLU B 1 164 ? -18.812 28.172 26.031 1 97.81 164 GLU B O 1
ATOM 4298 N N . LEU B 1 165 ? -16.766 28.906 25.578 1 98.12 165 LEU B N 1
ATOM 4299 C CA . LEU B 1 165 ? -16.828 28.469 24.188 1 98.12 165 LEU B CA 1
ATOM 4300 C C . LEU B 1 165 ? -17 26.953 24.109 1 98.12 165 LEU B C 1
ATOM 4302 O O . LEU B 1 165 ? -17.828 26.453 23.359 1 98.12 165 LEU B O 1
ATOM 4306 N N . PHE B 1 166 ? -16.188 26.203 24.906 1 98.5 166 PHE B N 1
ATOM 4307 C CA . PHE B 1 166 ? -16.266 24.75 24.938 1 98.5 166 PHE B CA 1
ATOM 4308 C C . PHE B 1 166 ? -17.656 24.297 25.344 1 98.5 166 PHE B C 1
ATOM 4310 O O . PHE B 1 166 ? -18.25 23.422 24.688 1 98.5 166 PHE B O 1
ATOM 4317 N N . ASP B 1 167 ? -18.219 24.922 26.312 1 98.31 167 ASP B N 1
ATOM 4318 C CA . ASP B 1 167 ? -19.531 24.562 26.812 1 98.31 167 ASP B CA 1
ATOM 4319 C C . ASP B 1 167 ? -20.609 24.844 25.75 1 98.31 167 ASP B C 1
ATOM 4321 O O . ASP B 1 167 ? -21.516 24.016 25.547 1 98.31 167 ASP B O 1
ATOM 4325 N N . ASN B 1 168 ? -20.562 25.984 25.172 1 98.25 168 ASN B N 1
ATOM 4326 C CA . ASN B 1 168 ? -21.531 26.344 24.141 1 98.25 168 ASN B CA 1
ATOM 4327 C C . ASN B 1 168 ? -21.484 25.359 22.969 1 98.25 168 ASN B C 1
ATOM 4329 O O . ASN B 1 168 ? -22.531 24.891 22.516 1 98.25 168 ASN B O 1
ATOM 4333 N N . LEU B 1 169 ? -20.25 25.062 22.516 1 98.56 169 LEU B N 1
ATOM 4334 C CA . LEU B 1 169 ? -20.109 24.156 21.375 1 98.56 169 LEU B CA 1
ATOM 4335 C C . LEU B 1 169 ? -20.594 22.75 21.75 1 98.56 169 LEU B C 1
ATOM 4337 O O . LEU B 1 169 ? -21.188 22.062 20.922 1 98.56 169 LEU B O 1
ATOM 4341 N N . THR B 1 170 ? -20.25 22.328 22.969 1 98.69 170 THR B N 1
ATOM 4342 C CA . THR B 1 170 ? -20.734 21.031 23.438 1 98.69 170 THR B CA 1
ATOM 4343 C C . THR B 1 170 ? -22.25 20.969 23.406 1 98.69 170 THR B C 1
ATOM 4345 O O . THR B 1 170 ? -22.828 19.984 22.922 1 98.69 170 THR B O 1
ATOM 4348 N N . ARG B 1 171 ? -22.906 21.984 23.859 1 98.31 171 ARG B N 1
ATOM 4349 C CA . ARG B 1 171 ? -24.359 22.047 23.891 1 98.31 171 ARG B CA 1
ATOM 4350 C C . ARG B 1 171 ? -24.938 22.047 22.469 1 98.31 171 ARG B C 1
ATOM 4352 O O . ARG B 1 171 ? -25.891 21.328 22.188 1 98.31 171 ARG B O 1
ATOM 4359 N N . ILE B 1 172 ? -24.375 22.75 21.594 1 98.25 172 ILE B N 1
ATOM 4360 C CA . ILE B 1 172 ? -24.891 22.969 20.25 1 98.25 172 ILE B CA 1
ATOM 4361 C C . ILE B 1 172 ? -24.688 21.703 19.406 1 98.25 172 ILE B C 1
ATOM 4363 O O . ILE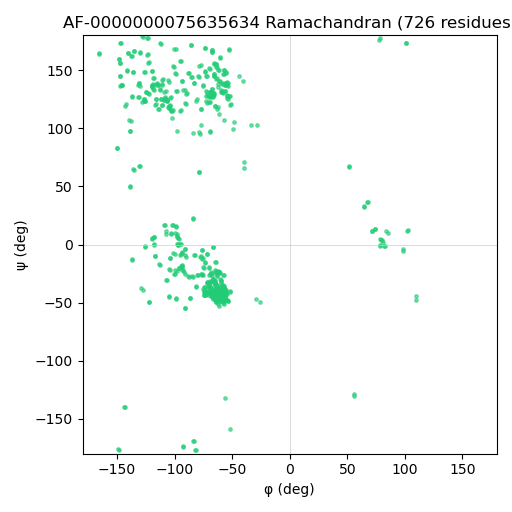 B 1 172 ? -25.578 21.297 18.656 1 98.25 172 ILE B O 1
ATOM 4367 N N . THR B 1 173 ? -23.5 21.109 19.531 1 98.31 173 THR B N 1
ATOM 4368 C CA . THR B 1 173 ? -23.109 20.047 18.594 1 98.31 173 THR B CA 1
ATOM 4369 C C . THR B 1 173 ? -23.406 18.672 19.188 1 98.31 173 THR B C 1
ATOM 4371 O O . THR B 1 173 ? -23.438 17.688 18.469 1 98.31 173 THR B O 1
ATOM 4374 N N . GLY B 1 174 ? -23.547 18.594 20.531 1 98.19 174 GLY B N 1
ATOM 4375 C CA . GLY B 1 174 ? -23.672 17.312 21.203 1 98.19 174 GLY B CA 1
ATOM 4376 C C . GLY B 1 174 ? -22.344 16.594 21.359 1 98.19 174 GLY B C 1
ATOM 4377 O O . GLY B 1 174 ? -22.281 15.523 21.969 1 98.19 174 GLY B O 1
ATOM 4378 N N . MET B 1 175 ? -21.297 17.203 20.859 1 96.06 175 MET B N 1
ATOM 4379 C CA . MET B 1 175 ? -19.953 16.656 21.031 1 96.06 175 MET B CA 1
ATOM 4380 C C . MET B 1 175 ? -19.344 17.109 22.359 1 96.06 175 MET B C 1
ATOM 4382 O O . MET B 1 175 ? -19.547 18.25 22.781 1 96.06 175 MET B O 1
ATOM 4386 N N . ASP B 1 176 ? -18.594 16.203 22.953 1 95.94 176 ASP B N 1
ATOM 4387 C CA . ASP B 1 176 ? -17.844 16.609 24.156 1 95.94 176 ASP B CA 1
ATOM 4388 C C . ASP B 1 176 ? -16.594 17.406 23.781 1 95.94 176 ASP B C 1
ATOM 4390 O O . ASP B 1 176 ? -15.555 16.828 23.484 1 95.94 176 ASP B O 1
ATOM 4394 N N . ILE B 1 177 ? -16.719 18.703 23.797 1 97.62 177 ILE B N 1
ATOM 4395 C CA . ILE B 1 177 ? -15.625 19.594 23.422 1 97.62 177 ILE B CA 1
ATOM 4396 C C . ILE B 1 177 ? -14.984 20.188 24.672 1 97.62 177 ILE B C 1
ATOM 4398 O O . ILE B 1 177 ? -15.609 20.953 25.391 1 97.62 177 ILE B O 1
ATOM 4402 N N . ARG B 1 178 ? -13.68 19.812 24.875 1 95.5 178 ARG B N 1
ATOM 4403 C CA . ARG B 1 178 ? -13.016 20.234 26.094 1 95.5 178 ARG B CA 1
ATOM 4404 C C . ARG B 1 178 ? -11.602 20.719 25.812 1 95.5 178 ARG B C 1
ATOM 4406 O O . ARG B 1 178 ? -10.977 21.359 26.656 1 95.5 178 ARG B O 1
ATOM 4413 N N . THR B 1 179 ? -11.109 20.453 24.625 1 95.75 179 THR B N 1
ATOM 4414 C CA . THR B 1 179 ? -9.742 20.797 24.281 1 95.75 179 THR B CA 1
ATOM 4415 C C . THR B 1 179 ? -9.688 21.438 22.891 1 95.75 179 THR B C 1
ATOM 4417 O O . THR B 1 179 ? -10.641 21.328 22.109 1 95.75 179 THR B O 1
ATOM 4420 N N . PRO B 1 180 ? -8.562 22.062 22.547 1 97.12 180 PRO B N 1
ATOM 4421 C CA . PRO B 1 180 ? -8.383 22.578 21.188 1 97.12 180 PRO B CA 1
ATOM 4422 C C . PRO B 1 180 ? -8.469 21.484 20.109 1 97.12 180 PRO B C 1
ATOM 4424 O O . PRO B 1 180 ? -8.938 21.75 19 1 97.12 180 PRO B O 1
ATOM 4427 N N . ASP B 1 181 ? -8.07 20.328 20.422 1 96.06 181 ASP B N 1
ATOM 4428 C CA . ASP B 1 181 ? -8.148 19.219 19.484 1 96.06 181 ASP B CA 1
ATOM 4429 C C . ASP B 1 181 ? -9.602 18.891 19.125 1 96.06 181 ASP B C 1
ATOM 4431 O O . ASP B 1 181 ? -9.906 18.531 17.984 1 96.06 181 ASP B O 1
ATOM 4435 N N . ASP B 1 182 ? -10.453 18.969 20.109 1 96.88 182 ASP B N 1
ATOM 4436 C CA . ASP B 1 182 ? -11.875 18.766 19.859 1 96.88 182 ASP B CA 1
ATOM 4437 C C . ASP B 1 182 ? -12.422 19.844 18.922 1 96.88 182 ASP B C 1
ATOM 4439 O O . ASP B 1 182 ? -13.242 19.562 18.047 1 96.88 182 ASP B O 1
ATOM 4443 N N . VAL B 1 183 ? -11.977 21.047 19.203 1 98.12 183 VAL B N 1
ATOM 4444 C CA . VAL B 1 183 ? -12.391 22.156 18.375 1 98.12 183 VAL B CA 1
ATOM 4445 C C . VAL B 1 183 ? -11.883 21.953 16.938 1 98.12 183 VAL B C 1
ATOM 4447 O O . VAL B 1 183 ? -12.602 22.219 15.977 1 98.12 183 VAL B O 1
ATOM 4450 N N . GLN B 1 184 ? -10.68 21.5 16.828 1 97.56 184 GLN B N 1
ATOM 4451 C CA . GLN B 1 184 ? -10.094 21.219 15.523 1 97.56 184 GLN B CA 1
ATOM 4452 C C . GLN B 1 184 ? -10.914 20.188 14.766 1 97.56 184 GLN B C 1
ATOM 4454 O O . GLN B 1 184 ? -11.117 20.312 13.555 1 97.56 184 GLN B O 1
ATOM 4459 N N . SER B 1 185 ? -11.344 19.141 15.414 1 96.75 185 SER B N 1
ATOM 4460 C CA . SER B 1 185 ? -12.172 18.109 14.797 1 96.75 185 SER B CA 1
ATOM 4461 C C . SER B 1 185 ? -13.461 18.703 14.227 1 96.75 185 SER B C 1
ATOM 4463 O O . SER B 1 185 ? -13.852 18.375 13.102 1 96.75 185 SER B O 1
ATOM 4465 N N . LEU B 1 186 ? -14.078 19.531 15.039 1 97.94 186 LEU B N 1
ATOM 4466 C CA . LEU B 1 186 ? -15.289 20.203 14.586 1 97.94 186 LEU B CA 1
ATOM 4467 C C . LEU B 1 186 ? -14.992 21.109 13.398 1 97.94 186 LEU B C 1
ATOM 4469 O O . LEU B 1 186 ? -15.727 21.109 12.406 1 97.94 186 LEU B O 1
ATOM 4473 N N . TYR B 1 187 ? -13.945 21.891 13.555 1 98 187 TYR B N 1
ATOM 4474 C CA . TYR B 1 187 ? -13.539 22.797 12.484 1 98 187 TYR B CA 1
ATOM 4475 C C . TYR B 1 187 ? -13.336 22.031 11.18 1 98 187 TYR B C 1
ATOM 4477 O O . TYR B 1 187 ? -13.805 22.469 10.125 1 98 187 TYR B O 1
ATOM 4485 N N . ALA B 1 188 ? -12.641 20.953 11.242 1 96.94 188 ALA B N 1
ATOM 4486 C CA . ALA B 1 188 ? -12.344 20.141 10.062 1 96.94 188 ALA B CA 1
ATOM 4487 C C . ALA B 1 188 ? -13.625 19.625 9.414 1 96.94 188 ALA B C 1
ATOM 4489 O O . ALA B 1 188 ? -13.734 19.594 8.188 1 96.94 188 ALA B O 1
ATOM 4490 N N . THR B 1 189 ? -14.562 19.219 10.234 1 97.62 189 THR B N 1
ATOM 4491 C CA . THR B 1 189 ? -15.852 18.75 9.742 1 97.62 189 THR B CA 1
ATOM 4492 C C . THR B 1 189 ? -16.578 19.859 8.992 1 97.62 189 THR B C 1
ATOM 4494 O O . THR B 1 189 ? -17.016 19.656 7.852 1 97.62 189 THR B O 1
ATOM 4497 N N . LEU B 1 190 ? -16.703 21 9.641 1 98.38 190 LEU B N 1
ATOM 4498 C CA . LEU B 1 190 ? -17.406 22.141 9.047 1 98.38 190 LEU B CA 1
ATOM 4499 C C . LEU B 1 190 ? -16.734 22.594 7.762 1 98.38 190 LEU B C 1
ATOM 4501 O O . LEU B 1 190 ? -17.406 22.906 6.777 1 98.38 190 LEU B O 1
ATOM 4505 N N . ARG B 1 191 ? -15.461 22.578 7.773 1 97.81 191 ARG B N 1
ATOM 4506 C CA . ARG B 1 191 ? -14.711 22.984 6.586 1 97.81 191 ARG B CA 1
ATOM 4507 C C . ARG B 1 191 ? -14.969 22.031 5.426 1 97.81 191 ARG B C 1
ATOM 4509 O O . ARG B 1 191 ? -15.25 22.469 4.309 1 97.81 191 ARG B O 1
ATOM 4516 N N . ALA B 1 192 ? -14.852 20.734 5.656 1 97.81 192 ALA B N 1
ATOM 4517 C CA . ALA B 1 192 ? -15.07 19.75 4.613 1 97.81 192 ALA B CA 1
ATOM 4518 C C . ALA B 1 192 ? -16.484 19.844 4.047 1 97.81 192 ALA B C 1
ATOM 4520 O O . ALA B 1 192 ? -16.672 19.781 2.83 1 97.81 192 ALA B O 1
ATOM 4521 N N . GLU B 1 193 ? -17.469 20.031 4.965 1 98.12 193 GLU B N 1
ATOM 4522 C CA . GLU B 1 193 ? -18.859 20.156 4.535 1 98.12 193 GLU B CA 1
ATOM 4523 C C . GLU B 1 193 ? -19.062 21.406 3.689 1 98.12 193 GLU B C 1
ATOM 4525 O O . GLU B 1 193 ? -19.688 21.344 2.627 1 98.12 193 GLU B O 1
ATOM 4530 N N . SER B 1 194 ? -18.562 22.484 4.16 1 97.56 194 SER B N 1
ATOM 4531 C CA . SER B 1 194 ? -18.719 23.734 3.443 1 97.56 194 SER B CA 1
ATOM 4532 C C . SER B 1 194 ? -18 23.703 2.092 1 97.56 194 SER B C 1
ATOM 4534 O O . SER B 1 194 ? -18.562 24.141 1.083 1 97.56 194 SER B O 1
ATOM 4536 N N . GLU B 1 195 ? -16.797 23.172 2.037 1 96.81 195 GLU B N 1
ATOM 4537 C CA . GLU B 1 195 ? -16.031 23.094 0.798 1 96.81 195 GLU B CA 1
ATOM 4538 C C . GLU B 1 195 ? -16.672 22.141 -0.199 1 96.81 195 GLU B C 1
ATOM 4540 O O . GLU B 1 195 ? -16.453 22.25 -1.406 1 96.81 195 GLU B O 1
ATOM 4545 N N . PHE B 1 196 ? -17.391 21.188 0.303 1 96.69 196 PHE B N 1
ATOM 4546 C CA . PHE B 1 196 ? -18.125 20.266 -0.554 1 96.69 196 PHE B CA 1
ATOM 4547 C C . PHE B 1 196 ? -19.359 20.922 -1.146 1 96.69 196 PHE B C 1
ATOM 4549 O O . PHE B 1 196 ? -20.016 20.359 -2.027 1 96.69 196 PHE B O 1
ATOM 4556 N N . GLY B 1 197 ? -19.734 22.109 -0.638 1 96.5 197 GLY B N 1
ATOM 4557 C CA . GLY B 1 197 ? -20.844 22.875 -1.183 1 96.5 197 GLY B CA 1
ATOM 4558 C C . GLY B 1 197 ? -22.125 22.766 -0.36 1 96.5 197 GLY B C 1
ATOM 4559 O O . GLY B 1 197 ? -23.188 23.188 -0.795 1 96.5 197 GLY B O 1
ATOM 4560 N N . LEU B 1 198 ? -22.016 22.234 0.804 1 97.44 198 LEU B N 1
ATOM 4561 C CA . LEU B 1 198 ? -23.188 22.094 1.656 1 97.44 198 LEU B CA 1
ATOM 4562 C C . LEU B 1 198 ? -23.406 23.344 2.498 1 97.44 198 LEU B C 1
ATOM 4564 O O . LEU B 1 198 ? -22.438 24.016 2.877 1 97.44 198 LEU B O 1
ATO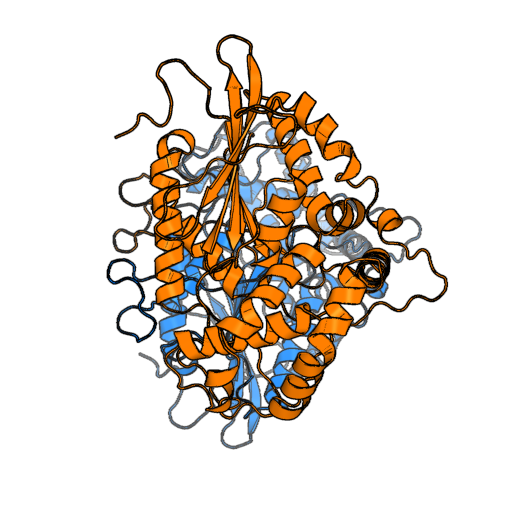M 4568 N N . THR B 1 199 ? -24.656 23.594 2.746 1 97.62 199 THR B N 1
ATOM 4569 C CA . THR B 1 199 ? -24.984 24.719 3.621 1 97.62 199 THR B CA 1
ATOM 4570 C C . THR B 1 199 ? -24.844 24.328 5.086 1 97.62 199 THR B C 1
ATOM 4572 O O . THR B 1 199 ? -25.5 23.375 5.547 1 97.62 199 THR B O 1
ATOM 4575 N N . LEU B 1 200 ? -24.062 25.047 5.77 1 98.06 200 LEU B N 1
ATOM 4576 C CA . LEU B 1 200 ? -23.859 24.766 7.184 1 98.06 200 LEU B CA 1
ATOM 4577 C C . LEU B 1 200 ? -25.031 25.266 8.016 1 98.06 200 LEU B C 1
ATOM 4579 O O . LEU B 1 200 ? -25.781 26.156 7.582 1 98.06 200 LEU B O 1
ATOM 4583 N N . PRO B 1 201 ? -25.234 24.656 9.141 1 97.69 201 PRO B N 1
ATOM 4584 C CA . PRO B 1 201 ? -26.312 25.125 10 1 97.69 201 PRO B CA 1
ATOM 4585 C C . PRO B 1 201 ? -26.125 26.578 10.453 1 97.69 201 PRO B C 1
ATOM 4587 O O . PRO B 1 201 ? -24.984 27.047 10.531 1 97.69 201 PRO B O 1
ATOM 4590 N N . GLU B 1 202 ? -27.141 27.188 10.891 1 97.56 202 GLU B N 1
ATOM 4591 C CA . GLU B 1 202 ? -27.172 28.609 11.18 1 97.56 202 GLU B CA 1
ATOM 4592 C C . GLU B 1 202 ? -26.234 28.969 12.32 1 97.56 202 GLU B C 1
ATOM 4594 O O . GLU B 1 202 ? -25.609 30.031 12.32 1 97.56 202 GLU B O 1
ATOM 4599 N N . TRP B 1 203 ? -26.125 28.062 13.234 1 97.62 203 TRP B N 1
ATOM 4600 C CA . TRP B 1 203 ? -25.312 28.344 14.414 1 97.62 203 TRP B CA 1
ATOM 4601 C C . TRP B 1 203 ? -23.859 28.625 14.031 1 97.62 203 TRP B C 1
ATOM 4603 O O . TRP B 1 203 ? -23.141 29.297 14.766 1 97.62 203 TRP B O 1
ATOM 4613 N N . THR B 1 204 ? -23.406 28.125 12.891 1 98.31 204 THR B N 1
ATOM 4614 C CA . THR B 1 204 ? -22 28.219 12.508 1 98.31 204 THR B CA 1
ATOM 4615 C C . THR B 1 204 ? -21.641 29.656 12.172 1 98.31 204 THR B C 1
ATOM 4617 O O . THR B 1 204 ? -20.469 30.047 12.234 1 98.31 204 THR B O 1
ATOM 4620 N N . ARG B 1 205 ? -22.531 30.5 11.875 1 97.69 205 ARG B N 1
ATOM 4621 C CA . ARG B 1 205 ? -22.266 31.891 11.531 1 97.69 205 ARG B CA 1
ATOM 4622 C C . ARG B 1 205 ? -21.578 32.625 12.68 1 97.69 205 ARG B C 1
ATOM 4624 O O . ARG B 1 205 ? -20.766 33.531 12.453 1 97.69 205 ARG B O 1
ATOM 4631 N N . ASP B 1 206 ? -21.875 32.188 13.859 1 97.44 206 ASP B N 1
ATOM 4632 C CA . ASP B 1 206 ? -21.359 32.875 15.047 1 97.44 206 ASP B CA 1
ATOM 4633 C C . ASP B 1 206 ? -20.016 32.25 15.477 1 97.44 206 ASP B C 1
ATOM 4635 O O . ASP B 1 206 ? -19.328 32.812 16.328 1 97.44 206 ASP B O 1
ATOM 4639 N N . TYR B 1 207 ? -19.656 31.141 14.867 1 98.31 207 TYR B N 1
ATOM 4640 C CA . TYR B 1 207 ? -18.516 30.422 15.445 1 98.31 207 TYR B CA 1
ATOM 4641 C C . TYR B 1 207 ? -17.469 30.109 14.391 1 98.31 207 TYR B C 1
ATOM 4643 O O . TYR B 1 207 ? -16.266 30.188 14.656 1 98.31 207 TYR B O 1
ATOM 4651 N N . TYR B 1 208 ? -17.844 29.781 13.18 1 98.06 208 TYR B N 1
ATOM 4652 C CA . TYR B 1 208 ? -16.984 29.281 12.125 1 98.06 208 TYR B CA 1
ATOM 4653 C C . TYR B 1 208 ? -16.875 30.281 10.984 1 98.06 208 TYR B C 1
ATOM 4655 O O . TYR B 1 208 ? -17.875 30.828 10.539 1 98.06 208 TYR B O 1
ATOM 4663 N N . PRO B 1 209 ? -15.75 30.562 10.492 1 97.75 209 PRO B N 1
ATOM 4664 C CA . PRO B 1 209 ? -14.477 29.938 10.859 1 97.75 209 PRO B CA 1
ATOM 4665 C C . PRO B 1 209 ? -13.727 30.719 11.945 1 97.75 209 PRO B C 1
ATOM 4667 O O . PRO B 1 209 ? -12.898 30.141 12.656 1 97.75 209 PRO B O 1
ATOM 4670 N N . GLU B 1 210 ? -14.016 31.953 12.219 1 96.81 210 GLU B N 1
ATOM 4671 C CA . GLU B 1 210 ? -13.156 32.938 12.883 1 96.81 210 GLU B CA 1
ATOM 4672 C C . GLU B 1 210 ? -12.938 32.562 14.352 1 96.81 210 GLU B C 1
ATOM 4674 O O . GLU B 1 210 ? -11.805 32.562 14.836 1 96.81 210 GLU B O 1
ATOM 4679 N N . LYS B 1 211 ? -13.969 32.188 15.008 1 97.19 211 LYS B N 1
ATOM 4680 C CA . LYS B 1 211 ? -13.859 31.938 16.438 1 97.19 211 LYS B CA 1
ATOM 4681 C C . LYS B 1 211 ? -13.148 30.609 16.719 1 97.19 211 LYS B C 1
ATOM 4683 O O . LYS B 1 211 ? -12.547 30.438 17.781 1 97.19 211 LYS B O 1
ATOM 4688 N N . LEU B 1 212 ? -13.227 29.688 15.766 1 98.5 212 LEU B N 1
ATOM 4689 C CA . LEU B 1 212 ? -12.688 28.344 15.984 1 98.5 212 LEU B CA 1
ATOM 4690 C C . LEU B 1 212 ? -11.234 28.266 15.531 1 98.5 212 LEU B C 1
ATOM 4692 O O . LEU B 1 212 ? -10.469 27.422 16.016 1 98.5 212 LEU B O 1
ATOM 4696 N N . LEU B 1 213 ? -10.859 29.078 14.641 1 98.31 213 LEU B N 1
ATOM 4697 C CA . LEU B 1 213 ? -9.602 28.969 13.914 1 98.31 213 LEU B CA 1
ATOM 4698 C C . LEU B 1 213 ? -8.406 29.062 14.859 1 98.31 213 LEU B C 1
ATOM 4700 O O . LEU B 1 213 ? -7.465 28.281 14.773 1 98.31 213 LEU B O 1
ATOM 4704 N N . PRO B 1 214 ? -8.375 30.031 15.836 1 97.75 214 PRO B N 1
ATOM 4705 C CA . PRO B 1 214 ? -7.211 30.141 16.719 1 97.75 214 PRO B CA 1
ATOM 4706 C C . PRO B 1 214 ? -6.965 28.875 17.531 1 97.75 214 PRO B C 1
ATOM 4708 O O . PRO B 1 214 ? -5.828 28.406 17.641 1 97.75 214 PRO B O 1
ATOM 4711 N N . LEU B 1 215 ? -8.031 28.281 18.047 1 98.06 215 LEU B N 1
ATOM 4712 C CA . LEU B 1 215 ? -7.891 27.047 18.828 1 98.06 215 LEU B CA 1
ATOM 4713 C C . LEU B 1 215 ? -7.512 25.875 17.922 1 98.06 215 LEU B C 1
ATOM 4715 O O . LEU B 1 215 ? -6.785 24.984 18.344 1 98.06 215 LEU B O 1
ATOM 4719 N N . THR B 1 216 ? -8.031 25.969 16.719 1 98.25 216 THR B N 1
ATOM 4720 C CA . THR B 1 216 ? -7.676 24.938 15.742 1 98.25 216 THR B CA 1
ATOM 4721 C C . THR B 1 216 ? -6.176 24.969 15.453 1 98.25 216 THR B C 1
ATOM 4723 O O . THR B 1 216 ? -5.504 23.938 15.516 1 98.25 216 THR B O 1
ATOM 4726 N N . LYS B 1 217 ? -5.652 26.094 15.195 1 98.19 217 LYS B N 1
ATOM 4727 C CA . LYS B 1 217 ? -4.219 26.234 14.953 1 98.19 217 LYS B CA 1
ATOM 4728 C C . LYS B 1 217 ? -3.408 25.797 16.156 1 98.19 217 LYS B C 1
ATOM 4730 O O . LYS B 1 217 ? -2.396 25.109 16.016 1 98.19 217 LYS B O 1
ATOM 4735 N N . LEU B 1 218 ? -3.9 26.172 17.281 1 97.12 218 LEU B N 1
ATOM 4736 C CA . LEU B 1 218 ? -3.207 25.844 18.531 1 97.12 218 LEU B CA 1
ATOM 4737 C C . LEU B 1 218 ? -3.166 24.344 18.75 1 97.12 218 LEU B C 1
ATOM 4739 O O . LEU B 1 218 ? -2.188 23.812 19.297 1 97.12 218 LEU B O 1
ATOM 4743 N N . SER B 1 219 ? -4.211 23.688 18.344 1 97.31 219 SER B N 1
ATOM 4744 C CA . SER B 1 219 ? -4.285 22.234 18.547 1 97.31 219 SER B CA 1
ATOM 4745 C C . SER B 1 219 ? -3.098 21.531 17.906 1 97.31 219 SER B C 1
ATOM 4747 O O . SER B 1 219 ? -2.551 20.578 18.469 1 97.31 219 SER B O 1
ATOM 4749 N N . TYR B 1 220 ? -2.666 21.953 16.766 1 97.69 220 TYR B N 1
ATOM 4750 C CA . TYR B 1 220 ? -1.537 21.344 16.062 1 97.69 220 TYR B CA 1
ATOM 4751 C C . TYR B 1 220 ? -0.234 21.594 16.812 1 97.69 220 TYR B C 1
ATOM 4753 O O . TYR B 1 220 ? 0.616 20.719 16.922 1 97.69 220 TYR B O 1
ATOM 4761 N N . VAL B 1 221 ? -0.148 22.766 17.328 1 97 221 VAL B N 1
ATOM 4762 C CA . VAL B 1 221 ? 1.056 23.141 18.062 1 97 221 VAL B CA 1
ATOM 4763 C C . VAL B 1 221 ? 1.156 22.344 19.344 1 97 221 VAL B C 1
ATOM 4765 O O . VAL B 1 221 ? 2.246 21.922 19.734 1 97 221 VAL B O 1
ATOM 4768 N N . LEU B 1 222 ? 0.019 22.109 19.984 1 96.75 222 LEU B N 1
ATOM 4769 C CA . LEU B 1 222 ? -0.01 21.422 21.266 1 96.75 222 LEU B CA 1
ATOM 4770 C C . LEU B 1 222 ? 0.404 19.969 21.109 1 96.75 222 LEU B C 1
ATOM 4772 O O . LEU B 1 222 ? 0.915 19.359 22.047 1 96.75 222 LEU B O 1
ATOM 4776 N N . ASN B 1 223 ? 0.244 19.422 19.938 1 95.44 223 ASN B N 1
ATOM 4777 C CA . ASN B 1 223 ? 0.641 18.031 19.672 1 95.44 223 ASN B CA 1
ATOM 4778 C C . ASN B 1 223 ? 2.146 17.844 19.828 1 95.44 223 ASN B C 1
ATOM 4780 O O . ASN B 1 223 ? 2.605 16.75 20.141 1 95.44 223 ASN B O 1
ATOM 4784 N N . VAL B 1 224 ? 2.879 18.922 19.625 1 97.81 224 VAL B N 1
ATOM 4785 C CA . VAL B 1 224 ? 4.336 18.891 19.656 1 97.81 224 VAL B CA 1
ATOM 4786 C C . VAL B 1 224 ? 4.867 20.125 20.375 1 97.81 224 VAL B C 1
ATOM 4788 O O . VAL B 1 224 ? 5.793 20.781 19.891 1 97.81 224 VAL B O 1
ATOM 4791 N N . TYR B 1 225 ? 4.32 20.344 21.469 1 97.25 225 TYR B N 1
ATOM 4792 C CA . TYR B 1 225 ? 4.484 21.609 22.188 1 97.25 225 TYR B CA 1
ATOM 4793 C C . TYR B 1 225 ? 5.906 21.75 22.719 1 97.25 225 TYR B C 1
ATOM 4795 O O . TYR B 1 225 ? 6.469 22.844 22.703 1 97.25 225 TYR B O 1
ATOM 4803 N N . ASN B 1 226 ? 6.488 20.734 23.234 1 97.12 226 ASN B N 1
ATOM 4804 C CA . ASN B 1 226 ? 7.828 20.766 23.812 1 97.12 226 ASN B CA 1
ATOM 4805 C C . ASN B 1 226 ? 8.719 19.672 23.219 1 97.12 226 ASN B C 1
ATOM 4807 O O . ASN B 1 226 ? 8.281 18.906 22.359 1 97.12 226 ASN B O 1
ATOM 4811 N N . ASP B 1 227 ? 9.914 19.609 23.625 1 97.62 227 ASP B N 1
ATOM 4812 C CA . ASP B 1 227 ? 10.898 18.719 23.031 1 97.62 227 ASP B CA 1
ATOM 4813 C C . ASP B 1 227 ? 10.484 17.25 23.188 1 97.62 227 ASP B C 1
ATOM 4815 O O . ASP B 1 227 ? 10.688 16.438 22.297 1 97.62 227 ASP B O 1
ATOM 4819 N N . GLU B 1 228 ? 9.945 16.953 24.297 1 97.44 228 GLU B N 1
ATOM 4820 C CA . GLU B 1 228 ? 9.547 15.562 24.547 1 97.44 228 GLU B CA 1
ATOM 4821 C C . GLU B 1 228 ? 8.453 15.125 23.578 1 97.44 228 GLU B C 1
ATOM 4823 O O . GLU B 1 228 ? 8.516 14.039 23 1 97.44 228 GLU B O 1
ATOM 4828 N N . LEU B 1 229 ? 7.438 15.961 23.438 1 97.94 229 LEU B N 1
ATOM 4829 C CA . LEU B 1 229 ? 6.352 15.641 22.516 1 97.94 229 LEU B CA 1
ATOM 4830 C C . LEU B 1 229 ? 6.855 15.586 21.078 1 97.94 229 LEU B C 1
ATOM 4832 O O . LEU B 1 229 ? 6.438 14.727 20.297 1 97.94 229 LEU B O 1
ATOM 4836 N N . LYS B 1 230 ? 7.762 16.5 20.703 1 98.31 230 LYS B N 1
ATOM 4837 C CA . LYS B 1 230 ? 8.391 16.453 19.391 1 98.31 230 LYS B CA 1
ATOM 4838 C C . LYS B 1 230 ? 9.133 15.133 19.188 1 98.31 230 LYS B C 1
ATOM 4840 O O . LYS B 1 230 ? 9.023 14.516 18.125 1 98.31 230 LYS B O 1
ATOM 4845 N N . LYS B 1 231 ? 9.844 14.703 20.188 1 98.19 231 LYS B N 1
ATOM 4846 C CA . LYS B 1 231 ? 10.594 13.445 20.141 1 98.19 231 LYS B CA 1
ATOM 4847 C C . LYS B 1 231 ? 9.664 12.258 19.922 1 98.19 231 LYS B C 1
ATOM 4849 O O . LYS B 1 231 ? 9.961 11.367 19.125 1 98.19 231 LYS B O 1
ATOM 4854 N N . LEU B 1 232 ? 8.508 12.273 20.547 1 97.31 232 LEU B N 1
ATOM 4855 C CA . LEU B 1 232 ? 7.621 11.117 20.547 1 97.31 232 LEU B CA 1
ATOM 4856 C C . LEU B 1 232 ? 6.758 11.094 19.297 1 97.31 232 LEU B C 1
ATOM 4858 O O . LEU B 1 232 ? 6.383 10.023 18.812 1 97.31 232 LEU B O 1
ATOM 4862 N N . LYS B 1 233 ? 6.477 12.258 18.719 1 96.25 233 LYS B N 1
ATOM 4863 C CA . LYS B 1 233 ? 5.516 12.305 17.609 1 96.25 233 LYS B CA 1
ATOM 4864 C C . LYS B 1 233 ? 6.219 12.539 16.281 1 96.25 233 LYS B C 1
ATOM 4866 O O . LYS B 1 233 ? 5.711 12.148 15.227 1 96.25 233 LYS B O 1
ATOM 4871 N N . GLY B 1 234 ? 7.301 13.234 16.297 1 96.94 234 GLY B N 1
ATOM 4872 C CA . GLY B 1 234 ? 8.031 13.523 15.078 1 96.94 234 GLY B CA 1
ATOM 4873 C C . GLY B 1 234 ? 9.422 12.922 15.055 1 96.94 234 GLY B C 1
ATOM 4874 O O . GLY B 1 234 ? 10.07 12.867 14.008 1 96.94 234 GLY B O 1
ATOM 4875 N N . GLY B 1 235 ? 9.867 12.422 16.141 1 97.69 235 GLY B N 1
ATOM 4876 C CA . GLY B 1 235 ? 11.227 11.922 16.312 1 97.69 235 GLY B CA 1
ATOM 4877 C C . GLY B 1 235 ? 11.547 10.734 15.43 1 97.69 235 GLY B C 1
ATOM 4878 O O . GLY B 1 235 ? 12.633 10.664 14.844 1 97.69 235 GLY B O 1
ATOM 4879 N N . PRO B 1 236 ? 10.625 9.797 15.375 1 97.56 236 PRO B N 1
ATOM 4880 C CA . PRO B 1 236 ? 10.898 8.641 14.523 1 97.56 236 PRO B CA 1
ATOM 4881 C C . PRO B 1 236 ? 11.219 9.031 13.078 1 97.56 236 PRO B C 1
ATOM 4883 O O . PRO B 1 236 ? 12.141 8.469 12.477 1 97.56 236 PRO B O 1
ATOM 4886 N N . PHE B 1 237 ? 10.508 9.922 12.562 1 98.19 237 PHE B N 1
ATOM 4887 C CA . PHE B 1 237 ? 10.781 10.398 11.211 1 98.19 237 PHE B CA 1
ATOM 4888 C C . PHE B 1 237 ? 12.141 11.086 11.133 1 98.19 237 PHE B C 1
ATOM 4890 O O . PHE B 1 237 ? 12.898 10.859 10.195 1 98.19 237 PHE B O 1
ATOM 4897 N N . LEU B 1 238 ? 12.406 11.961 12.078 1 98.12 238 LEU B N 1
ATOM 4898 C CA . LEU B 1 238 ? 13.688 12.641 12.133 1 98.12 238 LEU B CA 1
ATOM 4899 C C . LEU B 1 238 ? 14.836 11.641 12.18 1 98.12 238 LEU B C 1
ATOM 4901 O O . LEU B 1 238 ? 15.812 11.766 11.43 1 98.12 238 LEU B O 1
ATOM 4905 N N . LYS B 1 239 ? 14.711 10.688 13.031 1 97.88 239 LYS B N 1
ATOM 4906 C CA . LYS B 1 239 ? 15.734 9.656 13.164 1 97.88 239 LYS B CA 1
ATOM 4907 C C . LYS B 1 239 ? 15.977 8.945 11.836 1 97.88 239 LYS B C 1
ATOM 4909 O O . LYS B 1 239 ? 17.125 8.758 11.422 1 97.88 239 LYS B O 1
ATOM 4914 N N . LYS B 1 240 ? 14.922 8.539 11.203 1 96.88 240 LYS B N 1
ATOM 4915 C CA . LYS B 1 240 ? 15.023 7.867 9.906 1 96.88 240 LYS B CA 1
ATOM 4916 C C . LYS B 1 240 ? 15.703 8.766 8.883 1 96.88 240 LYS B C 1
ATOM 4918 O O . LYS B 1 240 ? 16.562 8.312 8.125 1 96.88 240 LYS B O 1
ATOM 4923 N N . THR B 1 241 ? 15.258 9.992 8.82 1 96.81 241 THR B N 1
ATOM 4924 C CA . THR B 1 241 ? 15.773 10.945 7.84 1 96.81 241 THR B CA 1
ATOM 4925 C C . THR B 1 241 ? 17.266 11.172 8.039 1 96.81 241 THR B C 1
ATOM 4927 O O . THR B 1 241 ? 18.047 11.156 7.082 1 96.81 241 THR B O 1
ATOM 4930 N N . LEU B 1 242 ? 17.703 11.359 9.273 1 96.56 242 LEU B N 1
ATOM 4931 C CA . LEU B 1 242 ? 19.109 11.547 9.57 1 96.56 242 LEU B CA 1
ATOM 4932 C C . LEU B 1 242 ? 19.922 10.312 9.172 1 96.56 242 LEU B C 1
ATOM 4934 O O . LEU B 1 242 ? 21.016 10.438 8.617 1 96.56 242 LEU B O 1
ATOM 4938 N N . ALA B 1 243 ? 19.375 9.156 9.469 1 94.75 243 ALA B N 1
ATOM 4939 C CA . ALA B 1 243 ? 20.047 7.918 9.094 1 94.75 243 ALA B CA 1
ATOM 4940 C C . ALA B 1 243 ? 20.188 7.809 7.578 1 94.75 243 ALA B C 1
ATOM 4942 O O . ALA B 1 243 ? 21.219 7.34 7.078 1 94.75 243 ALA B O 1
ATOM 4943 N N . GLU B 1 244 ? 19.156 8.188 6.883 1 91.5 244 GLU B N 1
ATOM 4944 C CA . GLU B 1 244 ? 19.203 8.164 5.422 1 91.5 244 GLU B CA 1
ATOM 4945 C C . GLU B 1 244 ? 20.25 9.125 4.883 1 91.5 244 GLU B C 1
ATOM 4947 O O . GLU B 1 244 ? 20.984 8.797 3.939 1 91.5 244 GLU B O 1
ATOM 4952 N N . TRP B 1 245 ? 20.312 10.289 5.438 1 92.88 245 TRP B N 1
ATOM 4953 C CA . TRP B 1 245 ? 21.328 11.25 5.031 1 92.88 245 TRP B CA 1
ATOM 4954 C C . TRP B 1 245 ? 22.719 10.719 5.301 1 92.88 245 TRP B C 1
ATOM 4956 O O . TRP B 1 245 ? 23.609 10.836 4.449 1 92.88 245 TRP B O 1
ATOM 4966 N N . ASP B 1 246 ? 22.891 10.125 6.434 1 92.88 246 ASP B N 1
ATOM 4967 C CA . ASP B 1 246 ? 24.188 9.547 6.781 1 92.88 246 ASP B CA 1
ATOM 4968 C C . ASP B 1 246 ? 24.594 8.461 5.789 1 92.88 246 ASP B C 1
ATOM 4970 O O . ASP B 1 246 ? 25.766 8.359 5.402 1 92.88 246 ASP B O 1
ATOM 4974 N N . ALA B 1 247 ? 23.641 7.68 5.457 1 89.56 247 ALA B N 1
ATOM 4975 C CA . ALA B 1 247 ? 23.906 6.602 4.508 1 89.56 247 ALA B CA 1
ATOM 4976 C C . ALA B 1 247 ? 24.344 7.156 3.152 1 89.56 247 ALA B C 1
ATOM 4978 O O . ALA B 1 247 ? 25.266 6.637 2.521 1 89.56 247 ALA B O 1
ATOM 4979 N N . VAL B 1 248 ? 23.688 8.188 2.744 1 86 248 VAL B N 1
ATOM 4980 C CA . VAL B 1 248 ? 24.016 8.82 1.467 1 86 248 VAL B CA 1
ATOM 4981 C C . VAL B 1 248 ? 25.391 9.461 1.539 1 86 248 VAL B C 1
ATOM 4983 O O . VAL B 1 248 ? 26.188 9.352 0.599 1 86 248 VAL B O 1
ATOM 4986 N N . ILE B 1 249 ? 25.656 10.117 2.576 1 88 249 ILE B N 1
ATOM 4987 C CA . ILE B 1 249 ? 26.938 10.805 2.762 1 88 249 ILE B CA 1
ATOM 4988 C C . ILE B 1 249 ? 28.062 9.789 2.795 1 88 249 ILE B C 1
ATOM 4990 O O . ILE B 1 249 ? 29.141 10.016 2.217 1 88 249 ILE B O 1
ATOM 4994 N N . ALA B 1 250 ? 27.844 8.672 3.387 1 88.62 250 ALA B N 1
ATOM 4995 C CA . ALA B 1 250 ? 28.859 7.629 3.518 1 88.62 250 ALA B CA 1
ATOM 4996 C C . ALA B 1 250 ? 29.125 6.945 2.178 1 88.62 250 ALA B C 1
ATOM 4998 O O . ALA B 1 250 ? 30.219 6.469 1.925 1 88.62 250 ALA B O 1
ATOM 4999 N N . ASN B 1 251 ? 28.047 6.883 1.381 1 84.56 251 ASN B N 1
ATOM 5000 C CA . ASN B 1 251 ? 28.172 6.215 0.091 1 84.56 251 ASN B CA 1
ATOM 5001 C C . ASN B 1 251 ? 27.625 7.07 -1.043 1 84.56 251 ASN B C 1
ATOM 5003 O O . ASN B 1 251 ? 26.719 6.645 -1.766 1 84.56 251 ASN B O 1
ATOM 5007 N N . GLU B 1 252 ? 28.312 8.102 -1.257 1 78 252 GLU B N 1
ATOM 5008 C CA . GLU B 1 252 ? 27.797 9.133 -2.164 1 78 252 GLU B CA 1
ATOM 5009 C C . GLU B 1 252 ? 27.688 8.602 -3.59 1 78 252 GLU B C 1
ATOM 5011 O O . GLU B 1 252 ? 26.719 8.898 -4.297 1 78 252 GLU B O 1
ATOM 5016 N N . GLU B 1 253 ? 28.547 7.727 -3.973 1 73.81 253 GLU B N 1
ATOM 5017 C CA . GLU B 1 253 ? 28.609 7.297 -5.367 1 73.81 253 GLU B CA 1
ATOM 5018 C C . GLU B 1 253 ? 27.859 5.984 -5.578 1 73.81 253 GLU B C 1
ATOM 5020 O O . GLU B 1 253 ? 27.828 5.461 -6.695 1 73.81 253 GLU B O 1
ATOM 5025 N N . SER B 1 254 ? 27.234 5.625 -4.543 1 79.62 254 SER B N 1
ATOM 5026 C CA . SER B 1 254 ? 26.562 4.344 -4.688 1 79.62 254 SER B CA 1
ATOM 5027 C C . SER B 1 254 ? 25.344 4.461 -5.602 1 79.62 254 SER B C 1
ATOM 5029 O O . SER B 1 254 ? 24.484 5.32 -5.395 1 79.62 254 SER B O 1
ATOM 5031 N N . PRO B 1 255 ? 25.297 3.58 -6.59 1 74 255 PRO B N 1
ATOM 5032 C CA . PRO B 1 255 ? 24.125 3.568 -7.469 1 74 255 PRO B CA 1
ATOM 5033 C C . PRO B 1 255 ? 22.859 3.135 -6.742 1 74 255 PRO B C 1
ATOM 5035 O O . PRO B 1 255 ? 21.75 3.285 -7.277 1 74 255 PRO B O 1
ATOM 5038 N N . LYS B 1 256 ? 22.984 2.807 -5.496 1 76.5 256 LYS B N 1
ATOM 5039 C CA . LYS B 1 256 ? 21.859 2.312 -4.719 1 76.5 256 LYS B CA 1
ATOM 5040 C C . LYS B 1 256 ? 21.188 3.443 -3.947 1 76.5 256 LYS B C 1
ATOM 5042 O O . LYS B 1 256 ? 20.094 3.27 -3.41 1 76.5 256 LYS B O 1
ATOM 5047 N N . ASN B 1 257 ? 21.828 4.582 -3.971 1 81.44 257 ASN B N 1
ATOM 5048 C CA . ASN B 1 257 ? 21.25 5.695 -3.221 1 81.44 257 ASN B CA 1
ATOM 5049 C C . ASN B 1 257 ? 19.953 6.176 -3.842 1 81.44 257 ASN B C 1
ATOM 5051 O O . ASN B 1 257 ? 19.875 6.395 -5.051 1 81.44 257 ASN B O 1
ATOM 5055 N N . LYS B 1 258 ? 19.016 6.293 -2.953 1 87.62 258 LYS B N 1
ATOM 5056 C CA . LYS B 1 258 ? 17.75 6.863 -3.404 1 87.62 258 LYS B CA 1
ATOM 5057 C C . LYS B 1 258 ? 17.875 8.367 -3.629 1 87.62 258 LYS B C 1
ATOM 5059 O O . LYS B 1 258 ? 18.625 9.047 -2.93 1 87.62 258 LYS B O 1
ATOM 5064 N N . LYS B 1 259 ? 17.125 8.836 -4.551 1 89.88 259 LYS B N 1
ATOM 5065 C CA . LYS B 1 259 ? 17.172 10.25 -4.91 1 89.88 259 LYS B CA 1
ATOM 5066 C C . LYS B 1 259 ? 16.031 11.016 -4.27 1 89.88 259 LYS B C 1
ATOM 5068 O O . LYS B 1 259 ? 16.125 12.227 -4.043 1 89.88 259 LYS B O 1
ATOM 5073 N N . MET B 1 260 ? 14.984 10.258 -4.004 1 94.31 260 MET B N 1
ATOM 5074 C CA . MET B 1 260 ? 13.805 10.961 -3.514 1 94.31 260 MET B CA 1
ATOM 5075 C C . MET B 1 260 ? 13.031 10.102 -2.521 1 94.31 260 MET B C 1
ATOM 5077 O O . MET B 1 260 ? 12.883 8.891 -2.725 1 94.31 260 MET B O 1
ATOM 5081 N N . PHE B 1 261 ? 12.617 10.734 -1.475 1 96.69 261 PHE B N 1
ATOM 5082 C CA . PHE B 1 261 ? 11.711 10.156 -0.486 1 96.69 261 PHE B CA 1
ATOM 5083 C C . PHE B 1 261 ? 10.398 10.93 -0.447 1 96.69 261 PHE B C 1
ATOM 5085 O O . PHE B 1 261 ? 10.383 12.133 -0.202 1 96.69 261 PHE B O 1
ATOM 5092 N N . VAL B 1 262 ? 9.305 10.242 -0.719 1 98.06 262 VAL B N 1
ATOM 5093 C CA . VAL B 1 262 ? 7.992 10.875 -0.788 1 98.06 262 VAL B CA 1
ATOM 5094 C C . VAL B 1 262 ? 7.094 10.312 0.311 1 98.06 262 VAL B C 1
ATOM 5096 O O . VAL B 1 262 ? 6.891 9.102 0.399 1 98.06 262 VAL B O 1
ATOM 5099 N N . TYR B 1 263 ? 6.531 11.211 1.132 1 98.56 263 TYR B N 1
ATOM 510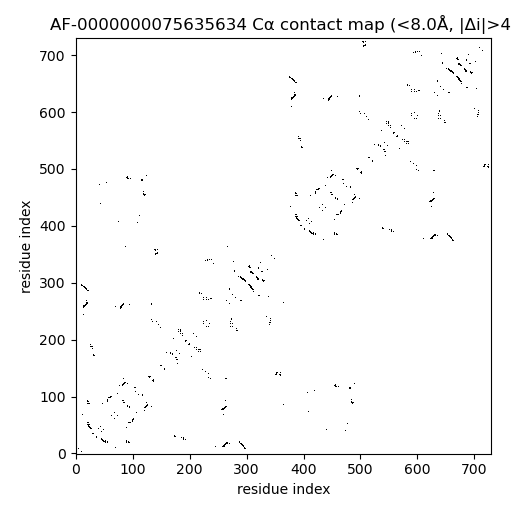0 C CA . TYR B 1 263 ? 5.672 10.789 2.232 1 98.56 263 TYR B CA 1
ATOM 5101 C C . TYR B 1 263 ? 4.324 11.508 2.176 1 98.56 263 TYR B C 1
ATOM 5103 O O . TYR B 1 263 ? 4.273 12.734 2.094 1 98.56 263 TYR B O 1
ATOM 5111 N N . ALA B 1 264 ? 3.258 10.75 2.172 1 98.69 264 ALA B N 1
ATOM 5112 C CA . ALA B 1 264 ? 1.916 11.32 2.213 1 98.69 264 ALA B CA 1
ATOM 5113 C C . ALA B 1 264 ? 1.254 11.07 3.564 1 98.69 264 ALA B C 1
ATOM 5115 O O . ALA B 1 264 ? 1.138 9.922 4.004 1 98.69 264 ALA B O 1
ATOM 5116 N N . GLY B 1 265 ? 0.846 12.109 4.156 1 98.19 265 GLY B N 1
ATOM 5117 C CA . GLY B 1 265 ? 0.208 12 5.461 1 98.19 265 GLY B CA 1
ATOM 5118 C C . GLY B 1 265 ? -0.922 13 5.652 1 98.19 265 GLY B C 1
ATOM 5119 O O . GLY B 1 265 ? -1.747 13.188 4.754 1 98.19 265 GLY B O 1
ATOM 5120 N N . HIS B 1 266 ? -0.985 13.531 6.82 1 97.88 266 HIS B N 1
ATOM 5121 C CA . HIS B 1 266 ? -2.107 14.359 7.258 1 97.88 266 HIS B CA 1
ATOM 5122 C C . HIS B 1 266 ? -1.635 15.734 7.711 1 97.88 266 HIS B C 1
ATOM 5124 O O . HIS B 1 266 ? -0.457 16.078 7.562 1 97.88 266 HIS B O 1
ATOM 5130 N N . ASP B 1 267 ? -2.586 16.562 8.086 1 97.69 267 ASP B N 1
ATOM 5131 C CA . ASP B 1 267 ? -2.273 17.891 8.602 1 97.69 267 ASP B CA 1
ATOM 5132 C C . ASP B 1 267 ? -1.277 17.812 9.758 1 97.69 267 ASP B C 1
ATOM 5134 O O . ASP B 1 267 ? -0.226 18.453 9.719 1 97.69 267 ASP B O 1
ATOM 5138 N N . SER B 1 268 ? -1.607 16.922 10.664 1 96.75 268 SER B N 1
ATOM 5139 C CA . SER B 1 268 ? -0.743 16.797 11.828 1 96.75 268 SER B CA 1
ATOM 5140 C C . SER B 1 268 ? 0.629 16.25 11.445 1 96.75 268 SER B C 1
ATOM 5142 O O . SER B 1 268 ? 1.633 16.578 12.086 1 96.75 268 SER B O 1
ATOM 5144 N N . THR B 1 269 ? 0.71 15.43 10.383 1 97.94 269 THR B N 1
ATOM 5145 C CA . THR B 1 269 ? 1.994 14.906 9.922 1 97.94 269 THR B CA 1
ATOM 5146 C C . THR B 1 269 ? 2.93 16.047 9.531 1 97.94 269 THR B C 1
ATOM 5148 O O . THR B 1 269 ? 4.062 16.125 10.023 1 97.94 269 THR B O 1
ATOM 5151 N N . VAL B 1 270 ? 2.418 16.953 8.75 1 98.5 270 VAL B N 1
ATOM 5152 C CA . VAL B 1 270 ? 3.242 18.031 8.227 1 98.5 270 VAL B CA 1
ATOM 5153 C C . VAL B 1 270 ? 3.656 18.969 9.367 1 98.5 270 VAL B C 1
ATOM 5155 O O . VAL B 1 270 ? 4.828 19.344 9.484 1 98.5 270 VAL B O 1
ATOM 5158 N N . VAL B 1 271 ? 2.709 19.297 10.219 1 98.44 271 VAL B N 1
ATOM 5159 C CA . VAL B 1 271 ? 2.984 20.188 11.328 1 98.44 271 VAL B CA 1
ATOM 5160 C C . VAL B 1 271 ? 4.016 19.562 12.266 1 98.44 271 VAL B C 1
ATOM 5162 O O . VAL B 1 271 ? 4.988 20.219 12.656 1 98.44 271 VAL B O 1
ATOM 5165 N N . ASN B 1 272 ? 3.783 18.281 12.609 1 98.19 272 ASN B N 1
ATOM 5166 C CA . ASN B 1 272 ? 4.695 17.594 13.508 1 98.19 272 ASN B CA 1
ATOM 5167 C C . ASN B 1 272 ? 6.113 17.547 12.945 1 98.19 272 ASN B C 1
ATOM 5169 O O . ASN B 1 272 ? 7.078 17.828 13.664 1 98.19 272 ASN B O 1
ATOM 5173 N N . LEU B 1 273 ? 6.23 17.266 11.688 1 98.5 273 LEU B N 1
ATOM 5174 C CA . LEU B 1 273 ? 7.547 17.062 11.086 1 98.5 273 LEU B CA 1
ATOM 5175 C C . LEU B 1 273 ? 8.281 18.391 10.93 1 98.5 273 LEU B C 1
ATOM 5177 O O . LEU B 1 273 ? 9.492 18.469 11.164 1 98.5 273 LEU B O 1
ATOM 5181 N N . LEU B 1 274 ? 7.598 19.406 10.555 1 98.62 274 LEU B N 1
ATOM 5182 C CA . LEU B 1 274 ? 8.25 20.719 10.484 1 98.62 274 LEU B CA 1
ATOM 5183 C C . LEU B 1 274 ? 8.594 21.234 11.883 1 98.62 274 LEU B C 1
ATOM 5185 O O . LEU B 1 274 ? 9.594 21.922 12.062 1 98.62 274 LEU B O 1
ATOM 5189 N N . SER B 1 275 ? 7.762 20.875 12.844 1 98.5 275 SER B N 1
ATOM 5190 C CA . SER B 1 275 ? 8.008 21.297 14.219 1 98.5 275 SER B CA 1
ATOM 5191 C C . SER B 1 275 ? 9.227 20.594 14.812 1 98.5 275 SER B C 1
ATOM 5193 O O . SER B 1 275 ? 9.953 21.172 15.617 1 98.5 275 SER B O 1
ATOM 5195 N N . VAL B 1 276 ? 9.406 19.344 14.43 1 98 276 VAL B N 1
ATOM 5196 C CA . VAL B 1 276 ? 10.555 18.625 14.953 1 98 276 VAL B CA 1
ATOM 5197 C C . VAL B 1 276 ? 11.852 19.281 14.492 1 98 276 VAL B C 1
ATOM 5199 O O . VAL B 1 276 ? 12.867 19.234 15.18 1 98 276 VAL B O 1
ATOM 5202 N N . PHE B 1 277 ? 11.82 20.016 13.375 1 98 277 PHE B N 1
ATOM 5203 C CA . PHE B 1 277 ? 12.953 20.781 12.867 1 98 277 PHE B CA 1
ATOM 5204 C C . PHE B 1 277 ? 12.945 22.203 13.422 1 98 277 PHE B C 1
ATOM 5206 O O . PHE B 1 277 ? 13.797 23.016 13.07 1 98 277 PHE B O 1
ATOM 5213 N N . ASN B 1 278 ? 11.938 22.531 14.164 1 97.88 278 ASN B N 1
ATOM 5214 C CA . ASN B 1 278 ? 11.758 23.828 14.812 1 97.88 278 ASN B CA 1
ATOM 5215 C C . ASN B 1 278 ? 11.516 24.938 13.789 1 97.88 278 ASN B C 1
ATOM 5217 O O . ASN B 1 278 ? 11.961 26.062 13.984 1 97.88 278 ASN B O 1
ATOM 5221 N N . VAL B 1 279 ? 10.797 24.609 12.727 1 98.06 279 VAL B N 1
ATOM 5222 C CA . VAL B 1 279 ? 10.68 25.625 11.688 1 98.06 279 VAL B CA 1
ATOM 5223 C C . VAL B 1 279 ? 9.203 25.891 11.375 1 98.06 279 VAL B C 1
ATOM 5225 O O . VAL B 1 279 ? 8.875 26.75 10.555 1 98.06 279 VAL B O 1
ATOM 5228 N N . TRP B 1 280 ? 8.289 25.172 12.031 1 98.06 280 TRP B N 1
ATOM 5229 C CA . TRP B 1 280 ? 6.867 25.391 11.773 1 98.06 280 TRP B CA 1
ATOM 5230 C C . TRP B 1 280 ? 6.43 26.766 12.234 1 98.06 280 TRP B C 1
ATOM 5232 O O . TRP B 1 280 ? 6.715 27.172 13.367 1 98.06 280 TRP B O 1
ATOM 5242 N N . ARG B 1 281 ? 5.777 27.469 11.344 1 95.75 281 ARG B N 1
ATOM 5243 C CA . ARG B 1 281 ? 5.086 28.703 11.68 1 95.75 281 ARG B CA 1
ATOM 5244 C C . ARG B 1 281 ? 3.58 28.484 11.766 1 95.75 281 ARG B C 1
ATOM 5246 O O . ARG B 1 281 ? 2.959 28 10.82 1 95.75 281 ARG B O 1
ATOM 5253 N N . GLU B 1 282 ? 3.076 28.891 12.867 1 95.62 282 GLU B N 1
ATOM 5254 C CA . GLU B 1 282 ? 1.677 28.578 13.156 1 95.62 282 GLU B CA 1
ATOM 5255 C C . GLU B 1 282 ? 0.766 29.062 12.023 1 95.62 282 GLU B C 1
ATOM 5257 O O . GLU B 1 282 ? 0.82 30.219 11.625 1 95.62 282 GLU B O 1
ATOM 5262 N N . GLN B 1 283 ? 0.027 28.266 11.516 1 96.44 283 GLN B N 1
ATOM 5263 C CA . GLN B 1 283 ? -0.978 28.453 10.477 1 96.44 283 GLN B CA 1
ATOM 5264 C C . GLN B 1 283 ? -1.92 27.25 10.398 1 96.44 283 GLN B C 1
ATOM 5266 O O . GLN B 1 283 ? -1.68 26.219 11.039 1 96.44 283 GLN B O 1
ATOM 5271 N N . PHE B 1 284 ? -2.957 27.484 9.742 1 97.25 284 PHE B N 1
ATOM 5272 C CA . PHE B 1 284 ? -3.797 26.328 9.453 1 97.25 284 PHE B CA 1
ATOM 5273 C C . PHE B 1 284 ? -3.213 25.5 8.312 1 97.25 284 PHE B C 1
ATOM 5275 O O . PHE B 1 284 ? -2.99 26.031 7.215 1 97.25 284 PHE B O 1
ATOM 5282 N N . PRO B 1 285 ? -2.842 24.281 8.562 1 97.94 285 PRO B N 1
ATOM 5283 C CA . PRO B 1 285 ? -2.305 23.438 7.5 1 97.94 285 PRO B CA 1
ATOM 5284 C C . PRO B 1 285 ? -3.359 23.047 6.469 1 97.94 285 PRO B C 1
ATOM 5286 O O . PRO B 1 285 ? -4.062 22.047 6.652 1 97.94 285 PRO B O 1
ATOM 5289 N N . ASN B 1 286 ? -3.4 23.734 5.426 1 97.62 286 ASN B N 1
ATOM 5290 C CA . ASN B 1 286 ? -4.379 23.484 4.371 1 97.62 286 ASN B CA 1
ATOM 5291 C C . ASN B 1 286 ? -4.113 22.141 3.676 1 97.62 286 ASN B C 1
ATOM 5293 O O . ASN B 1 286 ? -3.057 21.547 3.867 1 97.62 286 ASN B O 1
ATOM 5297 N N . TYR B 1 287 ? -5.125 21.719 2.922 1 98.19 287 TYR B N 1
ATOM 5298 C CA . TYR B 1 287 ? -4.961 20.5 2.123 1 98.19 287 TYR B CA 1
ATOM 5299 C C . TYR B 1 287 ? -3.762 20.625 1.19 1 98.19 287 TYR B C 1
ATOM 5301 O O . TYR B 1 287 ? -3.514 21.688 0.624 1 98.19 287 TYR B O 1
ATOM 5309 N N . ALA B 1 288 ? -2.957 19.531 1.093 1 98.31 288 ALA B N 1
ATOM 5310 C CA . ALA B 1 288 ? -1.839 19.375 0.167 1 98.31 288 ALA B CA 1
ATOM 5311 C C . ALA B 1 288 ? -0.666 20.266 0.562 1 98.31 288 ALA B C 1
ATOM 5313 O O . ALA B 1 288 ? 0.26 20.469 -0.227 1 98.31 288 ALA B O 1
ATOM 5314 N N . ILE B 1 289 ? -0.693 20.859 1.783 1 98.5 289 ILE B N 1
ATOM 5315 C CA . ILE B 1 289 ? 0.488 21.562 2.285 1 98.5 289 ILE B CA 1
ATOM 5316 C C . ILE B 1 289 ? 1.67 20.594 2.336 1 98.5 289 ILE B C 1
ATOM 5318 O O . ILE B 1 289 ? 1.495 19.406 2.604 1 98.5 289 ILE B O 1
ATOM 5322 N N . MET B 1 290 ? 2.895 21.094 2.094 1 98.25 290 MET B N 1
ATOM 5323 C CA . MET B 1 290 ? 4.02 20.172 1.982 1 98.25 290 MET B CA 1
ATOM 5324 C C . MET B 1 290 ? 5.266 20.75 2.639 1 98.25 290 MET B C 1
ATOM 5326 O O . MET B 1 290 ? 5.402 21.969 2.76 1 98.25 290 MET B O 1
ATOM 5330 N N . GLY B 1 291 ? 6.07 19.906 3.137 1 98.44 291 GLY B N 1
ATOM 5331 C CA . GLY B 1 291 ? 7.441 20.188 3.527 1 98.44 291 GLY B CA 1
ATOM 5332 C C . GLY B 1 291 ? 8.469 19.531 2.631 1 98.44 291 GLY B C 1
ATOM 5333 O O . GLY B 1 291 ? 8.25 18.406 2.145 1 98.44 291 GLY B O 1
ATOM 5334 N N . LEU B 1 292 ? 9.57 20.25 2.363 1 97.56 292 LEU B N 1
ATOM 5335 C CA . LEU B 1 292 ? 10.672 19.75 1.55 1 97.56 292 LEU B CA 1
ATOM 5336 C C . LEU B 1 292 ? 11.984 19.797 2.328 1 97.56 292 LEU B C 1
ATOM 5338 O O . LEU B 1 292 ? 12.305 20.812 2.945 1 97.56 292 LEU B O 1
ATOM 5342 N N . LEU B 1 293 ? 12.688 18.734 2.332 1 97.19 293 LEU B N 1
ATOM 5343 C CA . LEU B 1 293 ? 14.047 18.656 2.855 1 97.19 293 LEU B CA 1
ATOM 5344 C C . LEU B 1 293 ? 15.047 18.359 1.735 1 97.19 293 LEU B C 1
ATOM 5346 O O . LEU B 1 293 ? 14.984 17.312 1.105 1 97.19 293 LEU B O 1
ATOM 5350 N N . GLU B 1 294 ? 15.922 19.281 1.512 1 94.62 294 GLU B N 1
ATOM 5351 C CA . GLU B 1 294 ? 16.938 19.125 0.47 1 94.62 294 GLU B CA 1
ATOM 5352 C C . GLU B 1 294 ? 18.328 18.953 1.071 1 94.62 294 GLU B C 1
ATOM 5354 O O . GLU B 1 294 ? 18.781 19.828 1.815 1 94.62 294 GLU B O 1
ATOM 5359 N N . LEU B 1 295 ? 18.938 17.859 0.792 1 93.62 295 LEU B N 1
ATOM 5360 C CA . LEU B 1 295 ? 20.328 17.656 1.171 1 93.62 295 LEU B CA 1
ATOM 5361 C C . LEU B 1 295 ? 21.266 18.125 0.066 1 93.62 295 LEU B C 1
ATOM 5363 O O . LEU B 1 295 ? 21.203 17.641 -1.062 1 93.62 295 LEU B O 1
ATOM 5367 N N . HIS B 1 296 ? 22.125 19.078 0.408 1 90.06 296 HIS B N 1
ATOM 5368 C CA . HIS B 1 296 ? 23.047 19.656 -0.569 1 90.06 296 HIS B CA 1
ATOM 5369 C C . HIS B 1 296 ? 24.5 19.391 -0.183 1 90.06 296 HIS B C 1
ATOM 5371 O O . HIS B 1 296 ? 24.828 19.359 1.003 1 90.06 296 HIS B O 1
ATOM 5377 N N . LYS B 1 297 ? 25.219 19.172 -1.19 1 88.75 297 LYS B N 1
ATOM 5378 C CA . LYS B 1 297 ? 26.672 19.109 -1.008 1 88.75 297 LYS B CA 1
ATOM 5379 C C . LYS B 1 297 ? 27.344 20.328 -1.607 1 88.75 297 LYS B C 1
ATOM 5381 O O . LYS B 1 297 ? 27.156 20.641 -2.787 1 88.75 297 LYS B O 1
ATOM 5386 N N . HIS B 1 298 ? 28.109 20.938 -0.762 1 84 298 HIS B N 1
ATOM 5387 C CA . HIS B 1 298 ? 28.891 22.062 -1.267 1 84 298 HIS B CA 1
ATOM 5388 C C . HIS B 1 298 ? 30.016 21.594 -2.17 1 84 298 HIS B C 1
ATOM 5390 O O . HIS B 1 298 ? 30.859 20.797 -1.749 1 84 298 HIS B O 1
ATOM 5396 N N . LYS B 1 299 ? 30.047 22.031 -3.367 1 79.69 299 LYS B N 1
ATOM 5397 C CA . LYS B 1 299 ? 31 21.547 -4.367 1 79.69 299 LYS B CA 1
ATOM 5398 C C . LYS B 1 299 ? 32.438 21.844 -3.947 1 79.69 299 LYS B C 1
ATOM 5400 O O . LYS B 1 299 ? 33.312 21 -4.141 1 79.69 299 LYS B O 1
ATOM 5405 N N . ARG B 1 300 ? 32.625 22.938 -3.316 1 83 300 ARG B N 1
ATOM 5406 C CA . ARG B 1 300 ? 34 23.344 -3.021 1 83 300 ARG B CA 1
ATOM 5407 C C . ARG B 1 300 ? 34.5 22.734 -1.711 1 83 300 ARG B C 1
ATOM 5409 O O . ARG B 1 300 ? 35.594 22.203 -1.644 1 83 300 ARG B O 1
ATOM 5416 N N . THR B 1 301 ? 33.688 22.812 -0.739 1 83.81 301 THR B N 1
ATOM 5417 C CA . THR B 1 301 ? 34.125 22.375 0.585 1 83.81 301 THR B CA 1
ATOM 5418 C C . THR B 1 301 ? 33.75 20.906 0.817 1 83.81 301 THR B C 1
ATOM 5420 O O . THR B 1 301 ? 34.281 20.266 1.723 1 83.81 301 THR B O 1
ATOM 5423 N N . GLY B 1 302 ? 32.781 20.438 0.076 1 84.19 302 GLY B N 1
ATOM 5424 C CA . GLY B 1 302 ? 32.312 19.078 0.261 1 84.19 302 GLY B CA 1
ATOM 5425 C C . GLY B 1 302 ? 31.375 18.922 1.455 1 84.19 302 GLY B C 1
ATOM 5426 O O . GLY B 1 302 ? 30.938 17.812 1.761 1 84.19 302 GLY B O 1
ATOM 5427 N N . GLU B 1 303 ? 31.078 20.047 2.068 1 89 303 GLU B N 1
ATOM 5428 C CA . GLU B 1 303 ? 30.234 20 3.248 1 89 303 GLU B CA 1
ATOM 5429 C C . GLU B 1 303 ? 28.766 19.766 2.863 1 89 303 GLU B C 1
ATOM 5431 O O . GLU B 1 303 ? 28.281 20.328 1.885 1 89 303 GLU B O 1
ATOM 5436 N N . TYR B 1 304 ? 28.188 18.859 3.678 1 91.94 304 TYR B N 1
ATOM 5437 C CA . TYR B 1 304 ? 26.766 18.594 3.465 1 91.94 304 TYR B CA 1
ATOM 5438 C C . TYR B 1 304 ? 25.906 19.516 4.328 1 91.94 304 TYR B C 1
ATOM 5440 O O . TYR B 1 304 ? 26.203 19.719 5.508 1 91.94 304 TYR B O 1
ATOM 5448 N N . SER B 1 305 ? 24.875 20.109 3.676 1 93.88 305 SER B N 1
ATOM 5449 C CA . SER B 1 305 ? 23.938 20.984 4.379 1 93.88 305 SER B CA 1
ATOM 5450 C C . SER B 1 305 ? 22.5 20.719 3.947 1 93.88 305 SER B C 1
ATOM 5452 O O . SER B 1 305 ? 22.266 20.078 2.918 1 93.88 305 SER B O 1
ATOM 5454 N N . VAL B 1 306 ? 21.609 21.188 4.793 1 94.62 306 VAL B N 1
ATOM 5455 C CA . VAL B 1 306 ? 20.188 20.922 4.551 1 94.62 306 VAL B CA 1
ATOM 5456 C C . VAL B 1 306 ? 19.438 22.25 4.375 1 94.62 306 VAL B C 1
ATOM 5458 O O . VAL B 1 306 ? 19.703 23.219 5.086 1 94.62 306 VAL B O 1
ATOM 5461 N N . ARG B 1 307 ? 18.578 22.266 3.389 1 94.94 307 ARG B N 1
ATOM 5462 C CA . ARG B 1 307 ? 17.594 23.344 3.225 1 94.94 307 ARG B CA 1
ATOM 5463 C C . ARG B 1 307 ? 16.172 22.812 3.414 1 94.94 307 ARG B C 1
ATOM 5465 O O . ARG B 1 307 ? 15.844 21.719 2.965 1 94.94 307 ARG B O 1
ATOM 5472 N N . ILE B 1 308 ? 15.375 23.578 4.125 1 97.19 308 ILE B N 1
ATOM 5473 C CA . ILE B 1 308 ? 13.992 23.188 4.398 1 97.19 308 ILE B CA 1
ATOM 5474 C C . ILE B 1 308 ? 13.039 24.219 3.789 1 97.19 308 ILE B C 1
ATOM 5476 O O . ILE B 1 308 ? 13.281 25.422 3.873 1 97.19 308 ILE B O 1
ATOM 5480 N N . PHE B 1 309 ? 12.031 23.75 3.104 1 97.62 309 PHE B N 1
ATOM 5481 C CA . PHE B 1 309 ? 11 24.594 2.535 1 97.62 309 PHE B CA 1
ATOM 5482 C C . PHE B 1 309 ? 9.609 24.141 2.975 1 97.62 309 PHE B C 1
ATOM 5484 O O . PHE B 1 309 ? 9.414 22.969 3.293 1 97.62 309 PHE B O 1
ATOM 5491 N N . GLN B 1 310 ? 8.711 25.031 3.107 1 98.38 310 GLN B N 1
ATOM 5492 C CA . GLN B 1 310 ? 7.281 24.766 3.221 1 98.38 310 GLN B CA 1
ATOM 5493 C C . GLN B 1 310 ? 6.523 25.344 2.027 1 98.38 310 GLN B C 1
ATOM 5495 O O . GLN B 1 310 ? 6.812 26.453 1.573 1 98.38 310 GLN B O 1
ATOM 5500 N N . LYS B 1 311 ? 5.547 24.594 1.51 1 97.56 311 LYS B N 1
ATOM 5501 C CA . LYS B 1 311 ? 4.801 25.062 0.342 1 97.56 311 LYS B CA 1
ATOM 5502 C C . LYS B 1 311 ? 3.307 24.797 0.501 1 97.56 311 LYS B C 1
ATOM 5504 O O . LYS B 1 311 ? 2.902 23.672 0.842 1 97.56 311 LYS B O 1
ATOM 5509 N N . ASN B 1 312 ? 2.49 25.828 0.318 1 96.19 312 ASN B N 1
ATOM 5510 C CA . ASN B 1 312 ? 1.045 25.703 0.163 1 96.19 312 ASN B CA 1
ATOM 5511 C C . ASN B 1 312 ? 0.641 25.656 -1.308 1 96.19 312 ASN B C 1
ATOM 5513 O O . ASN B 1 312 ? 1.396 26.094 -2.176 1 96.19 312 ASN B O 1
ATOM 5517 N N . VAL B 1 313 ? -0.51 25.109 -1.517 1 93.88 313 VAL B N 1
ATOM 5518 C CA . VAL B 1 313 ? -1.014 25.031 -2.885 1 93.88 313 VAL B CA 1
ATOM 5519 C C . VAL B 1 313 ? -1.131 26.438 -3.471 1 93.88 313 VAL B C 1
ATOM 5521 O O . VAL B 1 313 ? -1.64 27.359 -2.814 1 93.88 313 VAL B O 1
ATOM 5524 N N . GLY B 1 314 ? -0.62 26.625 -4.68 1 90.69 314 GLY B N 1
ATOM 5525 C CA . GLY B 1 314 ? -0.762 27.891 -5.387 1 90.69 314 GLY B CA 1
ATOM 5526 C C . GLY B 1 314 ? 0.272 28.922 -4.977 1 90.69 314 GLY B C 1
ATOM 5527 O O . GLY B 1 314 ? 0.302 30.031 -5.52 1 90.69 314 GLY B O 1
ATOM 5528 N N . GLU B 1 315 ? 1.152 28.625 -4.039 1 94.75 315 GLU B N 1
ATOM 5529 C CA . GLU B 1 315 ? 2.176 29.547 -3.561 1 94.75 315 GLU B CA 1
ATOM 5530 C C . GLU B 1 315 ? 3.576 28.984 -3.801 1 94.75 315 GLU B C 1
ATOM 5532 O O . GLU B 1 315 ? 3.758 27.781 -3.92 1 94.75 315 GLU B O 1
ATOM 5537 N N . PRO B 1 316 ? 4.52 29.875 -4.016 1 95.5 316 PRO B N 1
ATOM 5538 C CA . PRO B 1 316 ? 5.902 29.391 -4.078 1 95.5 316 PRO B CA 1
ATOM 5539 C C . PRO B 1 316 ? 6.391 28.828 -2.744 1 95.5 316 PRO B C 1
ATOM 5541 O O . PRO B 1 316 ? 5.848 29.172 -1.69 1 95.5 316 PRO B O 1
ATOM 5544 N N . PRO B 1 317 ? 7.375 27.969 -2.836 1 96.31 317 PRO B N 1
ATOM 5545 C CA . PRO B 1 317 ? 7.922 27.453 -1.58 1 96.31 317 PRO B CA 1
ATOM 5546 C C . PRO B 1 317 ? 8.57 28.531 -0.725 1 96.31 317 PRO B C 1
ATOM 5548 O O . PRO B 1 317 ? 9.203 29.453 -1.258 1 96.31 317 PRO B O 1
ATOM 5551 N N . ILE B 1 318 ? 8.414 28.438 0.543 1 97 318 ILE B N 1
ATOM 5552 C CA . ILE B 1 318 ? 8.984 29.375 1.513 1 97 318 ILE B CA 1
ATOM 5553 C C . ILE B 1 318 ? 10.18 28.719 2.211 1 97 318 ILE B C 1
ATOM 5555 O O . ILE B 1 318 ? 10.031 27.672 2.854 1 97 318 ILE B O 1
ATOM 5559 N N . PRO B 1 319 ? 11.359 29.344 2.047 1 96.69 319 PRO B N 1
ATOM 5560 C CA . PRO B 1 319 ? 12.5 28.797 2.791 1 96.69 319 PRO B CA 1
ATOM 5561 C C . PRO B 1 319 ? 12.367 28.984 4.297 1 96.69 319 PRO B C 1
ATOM 5563 O O . PRO B 1 319 ? 11.961 30.062 4.75 1 96.69 319 PRO B O 1
ATOM 5566 N N . LEU B 1 320 ? 12.633 27.953 4.984 1 97.5 320 LEU B N 1
ATOM 5567 C CA . LEU B 1 320 ? 12.578 27.984 6.441 1 97.5 320 LEU B CA 1
ATOM 5568 C C . LEU B 1 320 ? 13.977 27.859 7.039 1 97.5 320 LEU B C 1
ATOM 5570 O O . LEU B 1 320 ? 14.805 27.109 6.535 1 97.5 320 LEU B O 1
ATOM 5574 N N . THR B 1 321 ? 14.234 28.656 8.055 1 96.69 321 THR B N 1
ATOM 5575 C CA . THR B 1 321 ? 15.547 28.641 8.688 1 96.69 321 THR B CA 1
ATOM 5576 C C . THR B 1 321 ? 15.477 27.953 10.055 1 96.69 321 THR B C 1
ATOM 5578 O O . THR B 1 321 ? 14.695 28.359 10.914 1 96.69 321 THR B O 1
ATOM 5581 N N . ILE B 1 322 ? 16.297 26.969 10.188 1 96.38 322 ILE B N 1
ATOM 5582 C CA . ILE B 1 322 ? 16.391 26.281 11.469 1 96.38 322 ILE B CA 1
ATOM 5583 C C . ILE B 1 322 ? 17.047 27.203 12.492 1 96.38 322 ILE B C 1
ATOM 5585 O O . ILE B 1 322 ? 18.125 27.75 12.25 1 96.38 322 ILE B O 1
ATOM 5589 N N . PRO B 1 323 ? 16.406 27.391 13.641 1 96.81 323 PRO B N 1
ATOM 5590 C CA . PRO B 1 323 ? 17.062 28.203 14.664 1 96.81 323 PRO B CA 1
ATOM 5591 C C . PRO B 1 323 ? 18.453 27.703 15.016 1 96.81 323 PRO B C 1
ATOM 5593 O O . PRO B 1 323 ? 18.641 26.516 15.312 1 96.81 323 PRO B O 1
ATOM 5596 N N . GLY B 1 324 ? 19.391 28.547 14.969 1 96.25 324 GLY B N 1
ATOM 5597 C CA . GLY B 1 324 ? 20.781 28.188 15.234 1 96.25 324 GLY B CA 1
ATOM 5598 C C . GLY B 1 324 ? 21.578 27.953 13.961 1 96.25 324 GLY B C 1
ATOM 5599 O O . GLY B 1 324 ? 22.797 27.766 14.023 1 96.25 324 GLY B O 1
ATOM 5600 N N . CYS B 1 325 ? 20.922 28.016 12.875 1 95.75 325 CYS B N 1
ATOM 5601 C CA . CYS B 1 325 ? 21.578 27.828 11.586 1 95.75 325 CYS B CA 1
ATOM 5602 C C . CYS B 1 325 ? 21.344 29.031 10.68 1 95.75 325 CYS B C 1
ATOM 5604 O O . CYS B 1 325 ? 20.453 29.859 10.938 1 95.75 325 CYS B O 1
ATOM 5606 N N . ALA B 1 326 ? 22.188 29.094 9.641 1 91.12 326 ALA B N 1
ATOM 5607 C CA . ALA B 1 326 ? 21.891 29.969 8.508 1 91.12 326 ALA B CA 1
ATOM 5608 C C . ALA B 1 326 ? 20.938 29.281 7.52 1 91.12 326 ALA B C 1
ATOM 5610 O O . ALA B 1 326 ? 20.312 28.281 7.848 1 91.12 326 ALA B O 1
ATOM 5611 N N . LYS B 1 327 ? 20.797 29.875 6.41 1 87.25 327 LYS B N 1
ATOM 5612 C CA . LYS B 1 327 ? 19.875 29.344 5.398 1 87.25 327 LYS B CA 1
ATOM 5613 C C . LYS B 1 327 ? 20.203 27.906 5.051 1 87.25 327 LYS B C 1
ATOM 5615 O O . LYS B 1 327 ? 19.297 27.078 4.867 1 87.25 327 LYS B O 1
ATOM 5620 N N . ARG B 1 328 ? 21.438 27.641 4.977 1 90.56 328 ARG B N 1
ATOM 5621 C CA . ARG B 1 328 ? 21.938 26.281 4.84 1 90.56 328 ARG B CA 1
ATOM 5622 C C . ARG B 1 328 ? 22.516 25.766 6.156 1 90.56 328 ARG B C 1
ATOM 5624 O O . ARG B 1 328 ? 23.453 26.359 6.699 1 90.56 328 ARG B O 1
ATOM 5631 N N . CYS B 1 329 ? 21.906 24.734 6.59 1 95.5 329 CYS B N 1
ATOM 5632 C CA . CYS B 1 329 ? 22.344 24.203 7.883 1 95.5 329 CYS B CA 1
ATOM 5633 C C . CYS B 1 329 ? 23.234 22.984 7.703 1 95.5 329 CYS B C 1
ATOM 5635 O O . CYS B 1 329 ? 22.781 21.953 7.203 1 95.5 329 CYS B O 1
ATOM 5637 N N . PRO B 1 330 ? 24.5 23.078 8.102 1 95.62 330 PRO B N 1
ATOM 5638 C CA . PRO B 1 330 ? 25.344 21.875 8.023 1 95.62 330 PRO B CA 1
ATOM 5639 C C . PRO B 1 330 ? 24.734 20.688 8.758 1 95.62 330 PRO B C 1
ATOM 5641 O O . PRO B 1 330 ? 24.172 20.859 9.844 1 95.62 330 PRO B O 1
ATOM 5644 N N . VAL B 1 331 ? 24.828 19.5 8.195 1 94.94 331 VAL B N 1
ATOM 5645 C CA . VAL B 1 331 ? 24.156 18.312 8.703 1 94.94 331 VAL B CA 1
ATOM 5646 C C . VAL B 1 331 ? 24.609 18.031 10.133 1 94.94 331 VAL B C 1
ATOM 5648 O O . VAL B 1 331 ? 23.781 17.75 11.008 1 94.94 331 VAL B O 1
ATOM 5651 N N . ASP B 1 332 ? 25.906 18.188 10.398 1 94.81 332 ASP B N 1
ATOM 5652 C CA . ASP B 1 332 ? 26.438 17.906 11.734 1 94.81 332 ASP B CA 1
ATOM 5653 C C . ASP B 1 332 ? 25.906 18.906 12.75 1 94.81 332 ASP B C 1
ATOM 5655 O O . ASP B 1 332 ? 25.594 18.547 13.891 1 94.81 332 ASP B O 1
ATOM 5659 N N . GLN B 1 333 ? 25.844 20.141 12.367 1 96.81 333 GLN B N 1
ATOM 5660 C CA . GLN B 1 333 ? 25.281 21.156 13.242 1 96.81 333 GLN B CA 1
ATOM 5661 C C . GLN B 1 333 ? 23.797 20.891 13.516 1 96.81 333 GLN B C 1
ATOM 5663 O O . GLN B 1 333 ? 23.328 21.062 14.641 1 96.81 333 GLN B O 1
ATOM 5668 N N . LEU B 1 334 ? 23.109 20.516 12.539 1 97.5 334 LEU B N 1
ATOM 5669 C CA . LEU B 1 334 ? 21.688 20.203 12.664 1 97.5 334 LEU B CA 1
ATOM 5670 C C . LEU B 1 334 ? 21.469 19.062 13.664 1 97.5 334 LEU B C 1
ATOM 5672 O O . LEU B 1 334 ? 20.547 19.141 14.492 1 97.5 334 LEU B O 1
ATOM 5676 N N . LYS B 1 335 ? 22.297 18.062 13.531 1 97.38 335 LYS B N 1
ATOM 5677 C CA . LYS B 1 335 ? 22.188 16.906 14.438 1 97.38 335 LYS B CA 1
ATOM 5678 C C . LYS B 1 335 ? 22.344 17.344 15.891 1 97.38 335 LYS B C 1
ATOM 5680 O O . LYS B 1 335 ? 21.609 16.875 16.766 1 97.38 335 LYS B O 1
ATOM 5685 N N . GLU B 1 336 ? 23.219 18.266 16.047 1 97.44 336 GLU B N 1
ATOM 5686 C CA . GLU B 1 336 ? 23.438 18.766 17.406 1 97.44 336 GLU B CA 1
ATOM 5687 C C . GLU B 1 336 ? 22.266 19.594 17.891 1 97.44 336 GLU B C 1
ATOM 5689 O O . GLU B 1 336 ? 21.828 19.469 19.031 1 97.44 336 GLU B O 1
ATOM 5694 N N . LEU B 1 337 ? 21.766 20.406 17.031 1 97.38 337 LEU B N 1
ATOM 5695 C CA . LEU B 1 337 ? 20.672 21.312 17.375 1 97.38 337 LEU B CA 1
ATOM 5696 C C . LEU B 1 337 ? 19.406 20.516 17.688 1 97.38 337 LEU B C 1
ATOM 5698 O O . LEU B 1 337 ? 18.594 20.953 18.5 1 97.38 337 LEU B O 1
ATOM 5702 N N . LEU B 1 338 ? 19.234 19.297 17 1 97.81 338 LEU B N 1
ATOM 5703 C CA . LEU B 1 338 ? 17.969 18.562 17.125 1 97.81 338 LEU B CA 1
ATOM 5704 C C . LEU B 1 338 ? 18.156 17.297 17.953 1 97.81 338 LEU B C 1
ATOM 5706 O O . LEU B 1 338 ? 17.297 16.422 17.953 1 97.81 338 LEU B O 1
ATOM 5710 N N . LYS B 1 339 ? 19.203 17.188 18.688 1 97.56 339 LYS B N 1
ATOM 5711 C CA . LYS B 1 339 ? 19.562 15.984 19.422 1 97.56 339 LYS B CA 1
ATOM 5712 C C . LYS B 1 339 ? 18.453 15.578 20.391 1 97.56 339 LYS B C 1
ATOM 5714 O O . LYS B 1 339 ? 18.172 14.391 20.562 1 97.56 339 LYS B O 1
ATOM 5719 N N . SER B 1 340 ? 17.781 16.547 20.969 1 97.62 340 SER B N 1
ATOM 5720 C CA . SER B 1 340 ? 16.75 16.281 21.969 1 97.62 340 SER B CA 1
ATOM 5721 C C . SER B 1 340 ? 15.477 15.727 21.328 1 97.62 340 SER B C 1
ATOM 5723 O O . SER B 1 340 ? 14.602 15.203 22.016 1 97.62 340 SER B O 1
ATOM 5725 N N . HIS B 1 341 ? 15.344 15.844 20.016 1 98.25 341 HIS B N 1
ATOM 5726 C CA . HIS B 1 341 ? 14.156 15.391 19.297 1 98.25 341 HIS B CA 1
ATOM 5727 C C . HIS B 1 341 ? 14.336 13.969 18.781 1 98.25 341 HIS B C 1
ATOM 5729 O O . HIS B 1 341 ? 13.391 13.367 18.25 1 98.25 341 HIS B O 1
ATOM 5735 N N . VAL B 1 342 ? 15.508 13.352 18.875 1 97.94 342 VAL B N 1
ATOM 5736 C CA . VAL B 1 342 ? 15.805 12.039 18.312 1 97.94 342 VAL B CA 1
ATOM 5737 C C . VAL B 1 342 ? 15.586 10.961 19.359 1 97.94 342 VAL B C 1
ATOM 5739 O O . VAL B 1 342 ? 16.297 10.914 20.375 1 97.94 342 VAL B O 1
ATOM 5742 N N . 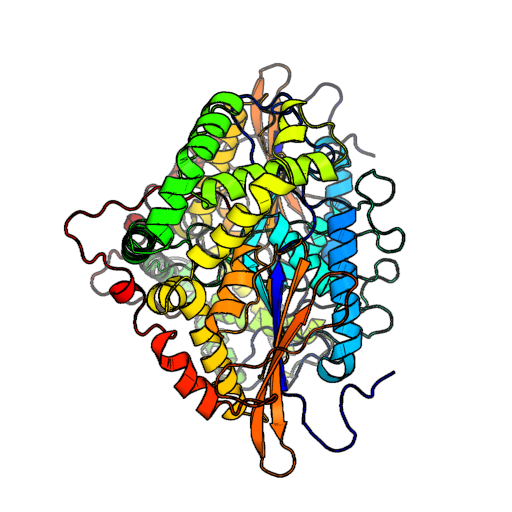PRO B 1 343 ? 14.648 10.133 19.094 1 97.06 343 PRO B N 1
ATOM 5743 C CA . PRO B 1 343 ? 14.438 9.07 20.078 1 97.06 343 PRO B CA 1
ATOM 5744 C C . PRO B 1 343 ? 15.547 8.016 20.047 1 97.06 343 PRO B C 1
ATOM 5746 O O . PRO B 1 343 ? 16.094 7.719 18.984 1 97.06 343 PRO B O 1
ATOM 5749 N N . ILE B 1 344 ? 15.859 7.496 21.188 1 92.44 344 ILE B N 1
ATOM 5750 C CA . ILE B 1 344 ? 16.844 6.418 21.297 1 92.44 344 ILE B CA 1
ATOM 5751 C C . ILE B 1 344 ? 16.125 5.07 21.203 1 92.44 344 ILE B C 1
ATOM 5753 O O . ILE B 1 344 ? 16.469 4.242 20.344 1 92.44 344 ILE B O 1
ATOM 5757 N N . ASP B 1 345 ? 15.133 4.828 22.031 1 94.25 345 ASP B N 1
ATOM 5758 C CA . ASP B 1 345 ? 14.297 3.631 22.062 1 94.25 345 ASP B CA 1
ATOM 5759 C C . ASP B 1 345 ? 12.828 3.99 22.312 1 94.25 345 ASP B C 1
ATOM 5761 O O . ASP B 1 345 ? 12.422 4.215 23.438 1 94.25 345 ASP B O 1
ATOM 5765 N N . MET B 1 346 ? 12.086 3.865 21.281 1 94.12 346 MET B N 1
ATOM 5766 C CA . MET B 1 346 ? 10.695 4.301 21.344 1 94.12 346 MET B CA 1
ATOM 5767 C C . MET B 1 346 ? 9.914 3.465 22.359 1 94.12 346 MET B C 1
ATOM 5769 O O . MET B 1 346 ? 8.977 3.961 22.984 1 94.12 346 MET B O 1
ATOM 5773 N N . VAL B 1 347 ? 10.234 2.188 22.484 1 93 347 VAL B N 1
ATOM 5774 C CA . VAL B 1 347 ? 9.555 1.325 23.438 1 93 347 VAL B CA 1
ATOM 5775 C C . VAL B 1 347 ? 9.75 1.862 24.859 1 93 347 VAL B C 1
ATOM 5777 O O . VAL B 1 347 ? 8.805 1.924 25.641 1 93 347 VAL B O 1
ATOM 5780 N N . GLU B 1 348 ? 10.953 2.262 25.172 1 94.81 348 GLU B N 1
ATOM 5781 C CA . GLU B 1 348 ? 11.266 2.812 26.484 1 94.81 348 GLU B CA 1
ATOM 5782 C C . GLU B 1 348 ? 10.711 4.227 26.641 1 94.81 348 GLU B C 1
ATOM 5784 O O . GLU B 1 348 ? 10.18 4.578 27.688 1 94.81 348 GLU B O 1
ATOM 5789 N N . ASP B 1 349 ? 10.883 5.066 25.562 1 95.31 349 ASP B N 1
ATOM 5790 C CA . ASP B 1 349 ? 10.445 6.457 25.594 1 95.31 349 ASP B CA 1
ATOM 5791 C C . ASP B 1 349 ? 8.938 6.555 25.797 1 95.31 349 ASP B C 1
ATOM 5793 O O . ASP B 1 349 ? 8.438 7.551 26.328 1 95.31 349 ASP B O 1
ATOM 5797 N N . CYS B 1 350 ? 8.211 5.453 25.422 1 95.62 350 CYS B N 1
ATOM 5798 C CA . CYS B 1 350 ? 6.754 5.508 25.406 1 95.62 350 CYS B CA 1
ATOM 5799 C C . CYS B 1 350 ? 6.168 4.973 26.703 1 95.62 350 CYS B C 1
ATOM 5801 O O . CYS B 1 350 ? 4.949 4.941 26.875 1 95.62 350 CYS B O 1
ATOM 5803 N N . LYS B 1 351 ? 6.965 4.559 27.641 1 95 351 LYS B N 1
ATOM 5804 C CA . LYS B 1 351 ? 6.469 4.121 28.953 1 95 351 LYS B CA 1
ATOM 5805 C C . LYS B 1 351 ? 5.984 5.309 29.781 1 95 351 LYS B C 1
ATOM 5807 O O . LYS B 1 351 ? 6.695 6.309 29.906 1 95 351 LYS B O 1
ATOM 5812 N N . ALA B 1 352 ? 4.832 5.145 30.312 1 94.69 352 ALA B N 1
ATOM 5813 C CA . ALA B 1 352 ? 4.297 6.203 31.172 1 94.69 352 ALA B CA 1
ATOM 5814 C C . ALA B 1 352 ? 5.137 6.367 32.438 1 94.69 352 ALA B C 1
ATOM 5816 O O . ALA B 1 352 ? 5.711 5.398 32.938 1 94.69 352 ALA B O 1
ATOM 5817 N N . HIS B 1 353 ? 5.203 7.598 32.875 1 92.5 353 HIS B N 1
ATOM 5818 C CA . HIS B 1 353 ? 5.902 7.855 34.125 1 92.5 353 HIS B CA 1
ATOM 5819 C C . HIS B 1 353 ? 5.012 7.562 35.344 1 92.5 353 HIS B C 1
ATOM 5821 O O . HIS B 1 353 ? 5.492 7.078 36.375 1 92.5 353 HIS B O 1
ATOM 5827 N N . GLY B 1 354 ? 3.797 7.855 35.156 1 89.25 354 GLY B N 1
ATOM 5828 C CA . GLY B 1 354 ? 2.852 7.613 36.219 1 89.25 354 GLY B CA 1
ATOM 5829 C C . GLY B 1 354 ? 2.346 6.184 36.281 1 89.25 354 GLY B C 1
ATOM 5830 O O . GLY B 1 354 ? 2.033 5.602 35.219 1 89.25 354 GLY B O 1
ATOM 5831 N N . ASP B 1 355 ? 2.234 5.668 37.469 1 82.81 355 ASP B N 1
ATOM 5832 C CA . ASP B 1 355 ? 1.709 4.316 37.625 1 82.81 355 ASP B CA 1
ATOM 5833 C C . ASP B 1 355 ? 0.228 4.254 37.25 1 82.81 355 ASP B C 1
ATOM 5835 O O . ASP B 1 355 ? -0.555 5.113 37.688 1 82.81 355 ASP B O 1
ATOM 5839 N N . GLY B 1 356 ? -0.12 3.359 36.406 1 86.19 356 GLY B N 1
ATOM 5840 C CA . GLY B 1 356 ? -1.516 3.086 36.094 1 86.19 356 GLY B CA 1
ATOM 5841 C C . GLY B 1 356 ? -2.096 4.02 35.062 1 86.19 356 GLY B C 1
ATOM 5842 O O . GLY B 1 356 ? -3.316 4.137 34.938 1 86.19 356 GLY B O 1
ATOM 5843 N N . PHE B 1 357 ? -1.273 4.793 34.406 1 90.38 357 PHE B N 1
ATOM 5844 C CA . PHE B 1 357 ? -1.801 5.68 33.406 1 90.38 357 PHE B CA 1
ATOM 5845 C C . PHE B 1 357 ? -2.516 4.887 32.312 1 90.38 357 PHE B C 1
ATOM 5847 O O . PHE B 1 357 ? -1.988 3.887 31.812 1 90.38 357 PHE B O 1
ATOM 5854 N N . GLU B 1 358 ? -3.752 5.34 31.984 1 88.75 358 GLU B N 1
ATOM 5855 C CA . GLU B 1 358 ? -4.543 4.699 30.938 1 88.75 358 GLU B CA 1
ATOM 5856 C C . GLU B 1 358 ? -4.555 5.543 29.672 1 88.75 358 GLU B C 1
ATOM 5858 O O . GLU B 1 358 ? -5.02 6.684 29.672 1 88.75 358 GLU B O 1
ATOM 5863 N N . GLU B 1 359 ? -4.031 4.977 28.641 1 89.62 359 GLU B N 1
ATOM 5864 C CA . GLU B 1 359 ? -4.008 5.641 27.344 1 89.62 359 GLU B CA 1
ATOM 5865 C C . GLU B 1 359 ? -5.414 5.793 26.781 1 89.62 359 GLU B C 1
ATOM 5867 O O . GLU B 1 359 ? -6.215 4.859 26.828 1 89.62 359 GLU B O 1
ATOM 5872 N N . PRO B 1 360 ? -5.758 6.973 26.375 1 87 360 PRO B N 1
ATOM 5873 C CA . PRO B 1 360 ? -7.066 7.117 25.734 1 87 360 PRO B CA 1
ATOM 5874 C C . PRO B 1 360 ? -7.168 6.336 24.422 1 87 360 PRO B C 1
ATOM 5876 O O . PRO B 1 360 ? -6.145 5.992 23.828 1 87 360 PRO B O 1
ATOM 5879 N N . PRO B 1 361 ? -8.422 5.969 24.031 1 82.31 361 PRO B N 1
ATOM 5880 C CA . PRO B 1 361 ? -8.586 5.297 22.75 1 82.31 361 PRO B CA 1
ATOM 5881 C C . PRO B 1 361 ? -8.141 6.16 21.562 1 82.31 361 PRO B C 1
ATOM 5883 O O . PRO B 1 361 ? -8.203 7.391 21.641 1 82.31 361 PRO B O 1
ATOM 5886 N N . PRO B 1 362 ? -7.691 5.527 20.531 1 77.56 362 PRO B N 1
ATOM 5887 C CA . PRO B 1 362 ? -7.238 6.293 19.375 1 77.56 362 PRO B CA 1
ATOM 5888 C C . PRO B 1 362 ? -8.367 7.055 18.688 1 77.56 362 PRO B C 1
ATOM 5890 O O . PRO B 1 362 ? -9.508 6.574 18.641 1 77.56 362 PRO B O 1
ATOM 5893 N N . ARG B 1 363 ? -7.926 8.242 18.203 1 75.38 363 ARG B N 1
ATOM 5894 C CA . ARG B 1 363 ? -8.875 9.07 17.469 1 75.38 363 ARG B CA 1
ATOM 5895 C C . ARG B 1 363 ? -8.695 8.898 15.961 1 75.38 363 ARG B C 1
ATOM 5897 O O . ARG B 1 363 ? -7.781 8.203 15.516 1 75.38 363 ARG B O 1
ATOM 5904 N N . GLY B 1 364 ? -9.688 9.43 15.211 1 73.81 364 GLY B N 1
ATOM 5905 C CA . GLY B 1 364 ? -9.609 9.367 13.758 1 73.81 364 GLY B CA 1
ATOM 5906 C C . GLY B 1 364 ? -8.438 10.141 13.188 1 73.81 364 GLY B C 1
ATOM 5907 O O . GLY B 1 364 ? -7.895 11.031 13.852 1 73.81 364 GLY B O 1
ATOM 5908 N N . PRO B 1 365 ? -7.996 9.68 12.039 1 74.5 365 PRO B N 1
ATOM 5909 C CA . PRO B 1 365 ? -6.883 10.375 11.391 1 74.5 365 PRO B CA 1
ATOM 5910 C C . PRO B 1 365 ? -7.316 11.672 10.703 1 74.5 365 PRO B C 1
ATOM 5912 O O . PRO B 1 365 ? -8.484 11.805 10.32 1 74.5 365 PRO B O 1
#

Solvent-accessible surface area (backbone atoms only — not comparable to full-atom values): 38616 Å² total; per-residue (Å²): 131,76,67,82,66,66,90,84,50,51,62,79,51,38,34,38,38,35,24,17,25,38,41,37,38,34,73,58,84,46,76,60,44,91,63,67,82,62,56,53,78,82,44,27,72,36,22,49,38,51,68,13,48,45,51,28,28,49,50,12,39,51,49,27,68,76,42,32,83,79,60,48,79,64,71,45,73,67,33,48,48,38,38,24,42,52,45,58,34,17,36,26,30,43,45,30,23,51,31,38,51,42,44,24,66,95,46,94,70,46,55,49,95,84,39,65,55,55,70,72,56,66,44,47,34,50,60,75,64,17,63,50,56,74,37,50,40,90,38,41,21,52,56,54,53,46,52,51,50,54,66,31,74,71,46,27,51,51,50,61,73,39,43,66,59,27,50,53,49,20,67,67,33,63,39,90,35,83,48,38,58,45,47,30,54,52,49,50,25,54,47,20,39,43,73,72,68,47,84,73,62,76,75,40,73,80,36,55,62,74,70,44,45,64,41,28,37,44,29,58,47,54,62,40,64,46,55,66,37,16,17,68,47,17,5,53,40,50,45,53,51,53,51,51,49,49,51,39,68,74,39,68,83,43,87,68,52,48,46,34,37,43,35,21,32,36,53,62,28,42,51,35,49,36,41,47,57,58,49,60,69,93,55,77,68,51,59,42,25,33,38,38,40,38,38,37,32,36,61,86,79,60,47,50,25,38,38,38,33,39,30,48,74,97,48,74,71,40,81,39,53,37,79,94,47,51,70,61,26,40,50,70,58,47,50,63,73,39,47,73,26,44,61,88,46,66,76,67,67,23,49,51,87,56,88,82,70,76,66,75,79,85,74,85,133,130,76,68,84,64,66,93,78,61,45,69,82,50,39,34,39,36,35,24,16,24,38,42,37,38,34,74,59,82,48,78,59,42,90,64,68,81,61,56,53,77,82,43,27,71,36,22,48,39,50,67,14,49,44,50,30,28,49,50,13,40,52,50,26,68,74,41,32,83,78,60,50,78,63,70,44,72,67,34,48,45,39,38,23,42,54,44,60,34,18,35,25,29,44,45,29,23,50,32,39,50,41,44,23,66,96,45,95,69,46,58,47,95,84,37,64,58,54,69,72,58,68,44,46,35,51,59,74,64,16,62,47,55,74,37,50,40,91,37,40,21,51,56,53,53,48,52,50,48,54,67,31,73,71,46,26,51,52,51,60,73,39,42,67,58,28,50,52,49,19,67,68,32,64,39,89,38,84,48,37,55,45,47,30,53,51,50,51,26,54,48,20,38,44,73,72,67,46,84,74,62,75,74,39,74,81,37,56,62,75,71,44,44,64,41,28,35,45,30,58,46,56,62,42,64,47,55,66,38,17,17,70,48,17,4,54,41,50,45,50,52,52,51,50,50,50,52,38,67,75,38,69,82,42,89,68,51,50,47,35,36,40,35,21,33,38,52,63,28,42,51,32,48,36,41,48,57,58,46,60,70,93,56,76,66,51,59,41,24,31,39,39,39,38,42,38,31,38,64,86,80,60,48,49,26,39,40,38,33,41,29,48,75,99,48,75,70,40,80,40,54,37,79,95,45,51,70,61,26,41,50,70,58,46,51,62,75,40,48,74,25,44,62,89,46,66,77,66,66,22,50,52,87,54,88,82,71,75,67,76,80,86,73,86,133

InterPro domains:
  IPR000560 Histidine phosphatase superfamily, clade-2 [PF00328] (27-289)
  IPR000560 Histidine phosphatase superfamily, clade-2 [cd07061] (17-309)
  IPR029033 Histidine phosphatase superfamily [G3DSA:3.40.50.1240] (15-355)
  IPR029033 Histidine phosphatase superfamily [SSF53254] (16-350)
  IPR050645 Histidine Acid Phosphatase [PTHR11567] (16-350)

pLDDT: mean 93.19, std 10.63, range [23.94, 98.88]